Protein AF-A0A674B9D9-F1 (afdb_monomer_lite)

Secondary structure (DSSP, 8-state):
---------S-TT-TTHHHHHHHHHHH---EEEETTEEEEESSPTT--SPPPPTT-EEEEES--TT--HHHHHHHHTTSS-EEEEEEEE-TTS-EEEEEEEEESSHHHHHHHHHHHTT-EEETTEE-EEEE-----EEEEE---TT--HHHHHHHHHHH-S-EEEEE-PBPSS-TTSB-SEEEEEESSHHHHHHHHHHSSTTT-EETTEEPEEEEPPPP----HHHHTT--EEEEE---TT--HHHHHHHHHHHSTT-EEEEEEETTEEEEEESSHHHHHHHHHHHTTPPPHHHHHHHHHHHHHHHHH-TTTS-HHHHHTT-EEEEE-SSHHHHHHHHHHHHHHHHHHT--SSPPP-EE-HHHH-HHHH-HHHIIIIIS-TTTTHHHHHHHTSHHHHHHHHHHHHHHT--GGG--HHHHHHHHHHHHHHHHHH----GGGGG--HHHHHHHHHHHHHHHHHHHSTTSHHHHHTTHHHHHHHHHHHHHHHHHHTTT--S-SEEEEE--HHHHHHHHHHTTTT--SS---TT-GGG-TT-S--HHHHS-TT--EEEEEEEETTEEEEEEEETTEEEPPTT---SS-BHHHHHHHTHHHHHH--HHHHHSPPPP------

Organism: Salmo trutta (NCBI:txid8032)

Radius of gyration: 30.74 Å; chains: 1; bounding box: 84×69×80 Å

Foldseek 3Di:
DDDDDDFDQLQPPAPCNVLVVVVCVVQVWGWGDDPQKIKTAAAGVPDPDDAADAQQKKKKFQADQPDDCSQVVVLLVVLAAWHMKIFGGDPVGTTPRIIMTGHNYNNSLVRCQVPQDQDPPDVVGHIHMDTDQFLQKKKKAQAFFQDDQVRVQVQLVVQFPQWDGKAFDADPVGNNTTPRIIMTGGPGSVRNVVSQVCLPFPNDADVNTTMHMDGDDGDPPQDPVNVVQDQKDKFFQAAQPQDQVNVVVLLCVQPPPQWPGWDDDRGMIITGGPDNVSSVSSCLVDPQADFVLLLVLLLVVLVVVCVVCVVLSDPVCQVLVLEAAEEAPGNHGVSSSVSNQVSSCVVVVPPDDTDDYHHDCCQQVLCVVLQQLCVVAVVDPCLLVQLVLLQVDPLVLVLLVLLCVVVVHDSVVRGSVNSLVLVVVQVCCCSRVVDRDPSVVSDDPSNVLSSQLSVLSVCCSNQAVVDPLNLLSNLSNVLVVVVLVVQQLVQVVVVDGRHSHYHYGHALSNQRSPCRNQPFQDDPDRRGSPCSVVCPVGSSGCCQQPDSVWDWDWDWDQDPVGIWIAIDTSNHQDDRVPDPDRTHHPVVSCVVCVCSNPPSDNVVSSDHDDPPPPPDD

Sequence (617 aa):
MESNQKSGDGLTGTQKEVSLRALIQRTGYQLLQENGQRRYGGPPPGWEGPPPERGSEIFVGKLPRDLFEDELVPLCEKFGKIYEVRMMMDFNGNNRGYAFVTFTTKNEAKTAMKQLNNYEIRNGRLLGVCASVDNCRLFVGGIPKSKKREEILMEMKKVTDGVLEVIVYPSAADKTKNRGFAFVEYDSHRAAAMARRKLLPGRIQLWGHAIAVDWAEPEVEVDEDTMATVKILYVRNLMLATTEETIEKEFNSIKPGAVERVKKIRDYAFVHFTQREDAISAMDAVNGKLVEKGRDDHRHLAVRLATFFPSLMSEENLRSHRIRFITSSKHRCVDSIVAFQEGLLNLWKVTEVGPSHEINDELMRFFDQCKKFVDDVENNKTALKEVHLFKASAEMKIVQMKMADQLQVPYNHITPDLVEAAFFLCSYEFAIKSLNSPWCNLFHETDAQVLEYKNDLKQYWKRGYGHDINRKSSCTLFHDLFNRLDKVAHEIRFGHVSEAVTIQVGHAETLLPLLALMGFFRDETPLTADNFDLQHGRTFRTSRIVPYAANLVFVLYDCSEGLRLQFLLNETPLKFPDINHQAPLYSTVRETYRELLHGCNFEKECEPSRPNRNCEL

Structure (mmCIF, N/CA/C/O backbone):
data_AF-A0A674B9D9-F1
#
_entry.id   AF-A0A674B9D9-F1
#
loop_
_atom_site.group_PDB
_atom_site.id
_atom_site.type_symbol
_atom_site.label_atom_id
_atom_site.label_alt_id
_atom_site.label_comp_id
_atom_site.label_asym_id
_atom_site.label_entity_id
_atom_site.label_seq_id
_atom_site.pdbx_PDB_ins_code
_atom_site.Cartn_x
_atom_site.Cartn_y
_atom_site.Cartn_z
_atom_site.occupancy
_atom_site.B_iso_or_equiv
_atom_site.auth_seq_id
_atom_site.auth_comp_id
_atom_site.auth_asym_id
_atom_site.auth_atom_id
_atom_site.pdbx_PDB_model_num
ATOM 1 N N . MET A 1 1 ? 20.410 -30.093 -43.499 1.00 32.81 1 MET A N 1
ATOM 2 C CA . MET A 1 1 ? 21.618 -30.689 -42.893 1.00 32.81 1 MET A CA 1
ATOM 3 C C . MET A 1 1 ? 21.256 -31.053 -41.471 1.00 32.81 1 MET A C 1
ATOM 5 O O . MET A 1 1 ? 21.002 -30.159 -40.675 1.00 32.81 1 MET A O 1
ATOM 9 N N . GLU A 1 2 ? 21.088 -32.347 -41.226 1.00 27.28 2 GLU A N 1
ATOM 10 C CA . GLU A 1 2 ? 20.627 -32.921 -39.961 1.00 27.28 2 GLU A CA 1
ATOM 11 C C . GLU A 1 2 ? 21.599 -32.595 -38.820 1.00 27.28 2 GLU A C 1
ATOM 13 O O . GLU A 1 2 ? 22.814 -32.759 -38.939 1.00 27.28 2 GLU A O 1
ATOM 18 N N . SER A 1 3 ? 21.059 -32.087 -37.715 1.00 28.62 3 SER A N 1
ATOM 19 C CA . SER A 1 3 ? 21.798 -31.802 -36.490 1.00 28.62 3 SER A CA 1
ATOM 20 C C . SER A 1 3 ? 22.020 -33.095 -35.704 1.00 28.62 3 SER A C 1
ATOM 22 O O . SER A 1 3 ? 21.087 -33.624 -35.106 1.00 28.62 3 SER A O 1
ATOM 24 N N . ASN A 1 4 ? 23.263 -33.576 -35.670 1.00 27.17 4 ASN A N 1
ATOM 25 C CA . ASN A 1 4 ? 23.706 -34.643 -34.771 1.00 27.17 4 ASN A CA 1
ATOM 26 C C . ASN A 1 4 ? 23.596 -34.188 -33.300 1.00 27.17 4 ASN A C 1
ATOM 28 O O . ASN A 1 4 ? 24.520 -33.576 -32.763 1.00 27.17 4 ASN A O 1
ATOM 32 N N . GLN A 1 5 ? 22.483 -34.500 -32.635 1.00 33.81 5 GLN A N 1
ATOM 33 C CA . GLN A 1 5 ? 22.396 -34.526 -31.173 1.00 33.81 5 GLN A CA 1
ATOM 34 C C . GLN A 1 5 ? 22.924 -35.880 -30.683 1.00 33.81 5 GLN A C 1
ATOM 36 O O . GLN A 1 5 ? 22.217 -36.881 -30.712 1.00 33.81 5 GLN A O 1
ATOM 41 N N . LYS A 1 6 ? 24.184 -35.921 -30.236 1.00 32.84 6 LYS A N 1
ATOM 42 C CA . LYS A 1 6 ? 24.672 -36.998 -29.363 1.00 32.84 6 LYS A CA 1
ATOM 43 C C . LYS A 1 6 ? 24.492 -36.554 -27.911 1.00 32.84 6 LYS A C 1
ATOM 45 O O . LYS A 1 6 ? 25.328 -35.825 -27.387 1.00 32.84 6 LYS A O 1
ATOM 50 N N . SER A 1 7 ? 23.406 -36.983 -27.280 1.00 36.03 7 SER A N 1
ATOM 51 C CA . SER A 1 7 ? 23.241 -36.997 -25.825 1.00 36.03 7 SER A CA 1
ATOM 52 C C . SER A 1 7 ? 23.950 -38.239 -25.268 1.00 36.03 7 SER A C 1
ATOM 54 O O . SER A 1 7 ? 23.427 -39.347 -25.326 1.00 36.03 7 SER A O 1
ATOM 56 N N . GLY A 1 8 ? 25.186 -38.070 -24.797 1.00 49.84 8 GLY A N 1
ATOM 57 C CA . GLY A 1 8 ? 25.921 -39.078 -24.022 1.00 49.84 8 GLY A CA 1
ATOM 58 C C . GLY A 1 8 ? 26.071 -38.630 -22.568 1.00 49.84 8 GLY A C 1
ATOM 59 O O . GLY A 1 8 ? 25.894 -37.449 -22.279 1.00 49.84 8 GLY A O 1
ATOM 60 N N . ASP A 1 9 ? 26.444 -39.538 -21.662 1.00 58.84 9 ASP A N 1
ATOM 61 C CA . ASP A 1 9 ? 26.638 -39.255 -20.224 1.00 58.84 9 ASP A CA 1
ATOM 62 C C . ASP A 1 9 ? 27.751 -38.230 -19.906 1.00 58.84 9 ASP A C 1
ATOM 64 O O . ASP A 1 9 ? 27.985 -37.902 -18.747 1.00 58.84 9 ASP A O 1
ATOM 68 N N . GLY A 1 10 ? 28.459 -37.725 -20.926 1.00 58.44 10 GLY A N 1
ATOM 69 C CA . GLY A 1 10 ? 29.520 -36.720 -20.809 1.00 58.44 10 GLY A CA 1
ATOM 70 C C . GLY A 1 10 ? 30.771 -37.186 -20.051 1.00 58.44 10 GLY A C 1
ATOM 71 O O . GLY A 1 10 ? 31.689 -36.392 -19.843 1.00 58.44 10 GLY A O 1
ATOM 72 N N . LEU A 1 11 ? 30.814 -38.452 -19.625 1.00 63.06 11 LEU A N 1
ATOM 73 C CA . LEU A 1 11 ? 31.842 -39.026 -18.754 1.00 63.06 11 LEU A CA 1
ATOM 74 C C . LEU A 1 11 ? 32.726 -40.021 -19.500 1.00 63.06 11 LEU A C 1
ATOM 76 O O . LEU A 1 11 ? 33.936 -40.063 -19.258 1.00 63.06 11 LEU A O 1
ATOM 80 N N . THR A 1 12 ? 32.119 -40.789 -20.406 1.00 62.06 12 THR A N 1
ATOM 81 C CA . THR A 1 12 ? 32.766 -41.895 -21.114 1.00 62.06 12 THR A CA 1
ATOM 82 C C . THR A 1 12 ? 33.940 -41.395 -21.969 1.00 62.06 12 THR A C 1
ATOM 84 O O . THR A 1 12 ? 33.742 -40.650 -22.931 1.00 62.06 12 THR A O 1
ATOM 87 N N . GLY A 1 13 ? 35.169 -41.803 -21.630 1.00 62.44 13 GLY A N 1
ATOM 88 C CA . GLY A 1 13 ? 36.391 -41.439 -22.364 1.00 62.44 13 GLY A CA 1
ATOM 89 C C . GLY A 1 13 ? 37.083 -40.149 -21.899 1.00 62.44 13 GLY A C 1
ATOM 90 O O . GLY A 1 13 ? 37.990 -39.665 -22.577 1.00 62.44 13 GLY A O 1
ATOM 91 N N . THR A 1 14 ? 36.683 -39.581 -20.756 1.00 71.69 14 THR A N 1
ATOM 92 C CA . THR A 1 14 ? 37.342 -38.401 -20.166 1.00 71.69 14 THR A CA 1
ATOM 93 C C . THR A 1 14 ? 38.547 -38.790 -19.294 1.00 71.69 14 THR A C 1
ATOM 95 O O . THR A 1 14 ? 38.551 -39.831 -18.642 1.00 71.69 14 THR A O 1
ATOM 98 N N . GLN A 1 15 ? 39.578 -37.935 -19.217 1.00 68.00 15 GLN A N 1
ATOM 99 C CA . GLN A 1 15 ? 40.821 -38.215 -18.462 1.00 68.00 15 GLN A CA 1
ATOM 100 C C . GLN A 1 15 ? 40.614 -38.444 -16.950 1.00 68.00 15 GLN A C 1
ATOM 102 O O . GLN A 1 15 ? 41.480 -39.008 -16.286 1.00 68.00 15 GLN A O 1
ATOM 107 N N . LYS A 1 16 ? 39.474 -38.008 -16.399 1.00 81.88 16 LYS A N 1
ATOM 108 C CA . LYS A 1 16 ? 39.117 -38.095 -14.973 1.00 81.88 16 LYS A CA 1
ATOM 109 C C . LYS A 1 16 ? 37.871 -38.950 -14.726 1.00 81.88 16 LYS A C 1
ATOM 111 O O . LYS A 1 16 ? 37.237 -38.817 -13.683 1.00 81.88 16 LYS A O 1
ATOM 116 N N . GLU A 1 17 ? 37.516 -39.828 -15.666 1.00 83.12 17 GLU A N 1
ATOM 117 C CA . GLU A 1 17 ? 36.275 -40.611 -15.619 1.00 83.12 17 GLU A CA 1
ATOM 118 C C . GLU A 1 17 ? 36.086 -41.357 -14.285 1.00 83.12 17 GLU A C 1
ATOM 120 O O . GLU A 1 17 ? 35.014 -41.284 -13.688 1.00 83.12 17 GLU A O 1
ATOM 125 N N . VAL A 1 18 ? 37.134 -42.011 -13.770 1.00 86.62 18 VAL A N 1
ATOM 126 C CA . VAL A 1 18 ? 37.077 -42.753 -12.496 1.00 86.62 18 VAL A CA 1
ATOM 127 C C . VAL A 1 18 ? 36.762 -41.826 -11.316 1.00 86.62 18 VAL A C 1
ATOM 129 O O . VAL A 1 18 ? 35.855 -42.112 -10.535 1.00 86.62 18 VAL A O 1
ATOM 132 N N . SER A 1 19 ? 37.466 -40.695 -11.201 1.00 88.31 19 SER A N 1
ATOM 133 C CA . SER A 1 19 ? 37.277 -39.732 -10.108 1.00 88.31 19 SER A CA 1
ATOM 134 C C . SER A 1 19 ? 35.911 -39.049 -10.163 1.00 88.31 19 SER A C 1
ATOM 136 O O . SER A 1 19 ? 35.264 -38.874 -9.133 1.00 88.31 19 SER A O 1
ATOM 138 N N . LEU A 1 20 ? 35.435 -38.705 -11.363 1.00 87.50 20 LEU A N 1
ATOM 139 C CA . LEU A 1 20 ? 34.122 -38.088 -11.553 1.00 87.50 20 LEU A CA 1
ATOM 140 C C . LEU A 1 20 ? 32.983 -39.073 -11.247 1.00 87.50 20 LEU A C 1
ATOM 142 O O . LEU A 1 20 ? 32.010 -38.692 -10.596 1.00 87.50 20 LEU A O 1
ATOM 146 N N . ARG A 1 21 ? 33.115 -40.352 -11.632 1.00 88.38 21 ARG A N 1
ATOM 147 C CA . ARG A 1 21 ? 32.159 -41.405 -11.240 1.00 88.38 21 ARG A CA 1
ATOM 148 C C . ARG A 1 21 ? 32.136 -41.607 -9.721 1.00 88.38 21 ARG A C 1
ATOM 150 O O . ARG A 1 21 ? 31.055 -41.719 -9.148 1.00 88.38 21 ARG A O 1
ATOM 157 N N . ALA A 1 22 ? 33.300 -41.595 -9.066 1.00 90.25 22 ALA A N 1
ATOM 158 C CA . ALA A 1 22 ? 33.388 -41.682 -7.608 1.00 90.25 22 ALA A CA 1
ATOM 159 C C . ALA A 1 22 ? 32.714 -40.484 -6.914 1.00 90.25 22 ALA A C 1
ATOM 161 O O . ALA A 1 22 ? 32.002 -40.671 -5.927 1.00 90.25 22 ALA A O 1
ATOM 162 N N . LEU A 1 23 ? 32.879 -39.268 -7.451 1.00 91.31 23 LEU A N 1
ATOM 163 C CA . LEU A 1 23 ? 32.195 -38.073 -6.954 1.00 91.31 23 LEU A CA 1
ATOM 164 C C . LEU A 1 23 ? 30.669 -38.232 -7.034 1.00 91.31 23 LEU A C 1
ATOM 166 O O . LEU A 1 23 ? 29.995 -38.058 -6.023 1.00 91.31 23 LEU A O 1
ATOM 170 N N . ILE A 1 24 ? 30.143 -38.608 -8.203 1.00 90.88 24 ILE A N 1
ATOM 171 C CA . ILE A 1 24 ? 28.704 -38.813 -8.445 1.00 90.88 24 ILE A CA 1
ATOM 172 C C . ILE A 1 24 ? 28.128 -39.865 -7.495 1.00 90.88 24 ILE A C 1
ATOM 174 O O . ILE A 1 24 ? 27.073 -39.657 -6.902 1.00 90.88 24 ILE A O 1
ATOM 178 N N . GLN A 1 25 ? 28.834 -40.980 -7.304 1.00 90.75 25 GLN A N 1
ATOM 179 C CA . GLN A 1 25 ? 28.394 -42.037 -6.396 1.00 90.75 25 GLN A CA 1
ATOM 180 C C . GLN A 1 25 ? 28.397 -41.579 -4.930 1.00 90.75 25 GLN A C 1
ATOM 182 O O . GLN A 1 25 ? 27.488 -41.929 -4.181 1.00 90.75 25 GLN A O 1
ATOM 187 N N . ARG A 1 26 ? 29.398 -40.787 -4.521 1.00 93.44 26 ARG A N 1
ATOM 188 C CA . ARG A 1 26 ? 29.510 -40.246 -3.158 1.00 93.44 26 ARG A CA 1
ATOM 189 C C . ARG A 1 26 ? 28.393 -39.255 -2.844 1.00 93.44 26 ARG A C 1
ATOM 191 O O . ARG A 1 26 ? 27.888 -39.250 -1.727 1.00 93.44 26 ARG A O 1
ATOM 198 N N . THR A 1 27 ? 28.062 -38.377 -3.788 1.00 90.81 27 THR A N 1
ATOM 199 C CA . THR A 1 27 ? 27.171 -37.239 -3.526 1.00 90.81 27 THR A CA 1
ATOM 200 C C . THR A 1 27 ? 25.734 -37.473 -3.981 1.00 90.81 27 THR A C 1
ATOM 202 O O . THR A 1 27 ? 24.837 -36.793 -3.494 1.00 90.81 27 THR A O 1
ATOM 205 N N . GLY A 1 28 ? 25.502 -38.411 -4.904 1.00 89.88 28 GLY A N 1
ATOM 206 C CA . GLY A 1 28 ? 24.197 -38.678 -5.514 1.00 89.88 28 GLY A CA 1
ATOM 207 C C . GLY A 1 28 ? 23.783 -37.672 -6.596 1.00 89.88 28 GLY A C 1
ATOM 208 O O . GLY A 1 28 ? 22.667 -37.758 -7.106 1.00 89.88 28 GLY A O 1
ATOM 209 N N . TYR A 1 29 ? 24.647 -36.717 -6.951 1.00 90.88 29 TYR A N 1
ATOM 210 C CA . TYR A 1 29 ? 24.377 -35.706 -7.979 1.00 90.88 29 TYR A CA 1
ATOM 211 C C . TYR A 1 29 ? 24.616 -36.262 -9.381 1.00 90.88 29 TYR A C 1
ATOM 213 O O . TYR A 1 29 ? 25.533 -37.046 -9.600 1.00 90.88 29 TYR A O 1
ATOM 221 N N . GLN A 1 30 ? 23.837 -35.804 -10.358 1.00 88.75 30 GLN A N 1
ATOM 222 C CA . GLN A 1 30 ? 24.041 -36.162 -11.763 1.00 88.75 30 GLN A CA 1
ATOM 223 C C . GLN A 1 30 ? 25.071 -35.244 -12.430 1.00 88.75 30 GLN A C 1
ATOM 225 O O . GLN A 1 30 ? 25.231 -34.091 -12.032 1.00 88.75 30 GLN A O 1
ATOM 230 N N . LEU A 1 31 ? 25.742 -35.746 -13.469 1.00 88.62 31 LEU A N 1
ATOM 231 C CA . LEU A 1 31 ? 26.618 -34.958 -14.332 1.00 88.62 31 LEU A CA 1
ATOM 232 C C . LEU A 1 31 ? 26.107 -35.046 -15.773 1.00 88.62 31 LEU A C 1
ATOM 234 O O . LEU A 1 31 ? 25.981 -36.142 -16.310 1.00 88.62 31 LEU A O 1
ATOM 238 N N . LEU A 1 32 ? 25.801 -33.904 -16.388 1.00 88.81 32 LEU A N 1
ATOM 239 C CA . LEU A 1 32 ? 25.244 -33.823 -17.742 1.00 88.81 32 LEU A CA 1
ATOM 240 C C . LEU A 1 32 ? 26.051 -32.843 -18.590 1.00 88.81 32 LEU A C 1
ATOM 242 O O . LEU A 1 32 ? 26.331 -31.729 -18.149 1.00 88.81 32 LEU A O 1
ATOM 246 N N . GLN A 1 33 ? 26.415 -33.226 -19.815 1.00 84.12 33 GLN A N 1
ATOM 247 C CA . GLN A 1 33 ? 27.129 -32.344 -20.739 1.00 84.12 33 GLN A CA 1
ATOM 248 C C . GLN A 1 33 ? 26.243 -31.930 -21.917 1.00 84.12 33 GLN A C 1
ATOM 250 O O . GLN A 1 33 ? 25.842 -32.757 -22.730 1.00 84.12 33 GLN A O 1
ATOM 255 N N . GLU A 1 34 ? 26.001 -30.626 -22.055 1.00 81.44 34 GLU A N 1
ATOM 256 C CA . GLU A 1 34 ? 25.185 -30.043 -23.122 1.00 81.44 34 GLU A CA 1
ATOM 257 C C . GLU A 1 34 ? 25.862 -28.793 -23.695 1.00 81.44 34 GLU A C 1
ATOM 259 O O . GLU A 1 34 ? 26.278 -27.902 -22.959 1.00 81.44 34 GLU A O 1
ATOM 264 N N . ASN A 1 35 ? 25.969 -28.695 -25.026 1.00 79.38 35 ASN A N 1
ATOM 265 C CA . ASN A 1 35 ? 26.436 -27.491 -25.736 1.00 79.38 35 ASN A CA 1
ATOM 266 C C . ASN A 1 35 ? 27.775 -26.896 -25.234 1.00 79.38 35 ASN A C 1
ATOM 268 O O . ASN A 1 35 ? 27.968 -25.680 -25.244 1.00 79.38 35 ASN A O 1
ATOM 272 N N . GLY A 1 36 ? 28.721 -27.747 -24.816 1.00 82.56 36 GLY A N 1
ATOM 273 C CA . GLY A 1 36 ? 30.027 -27.309 -24.303 1.00 82.56 36 GLY A CA 1
ATOM 274 C C . GLY A 1 36 ? 30.010 -26.848 -22.841 1.00 82.56 36 GLY A C 1
ATOM 275 O O . GLY A 1 36 ? 30.955 -26.202 -22.399 1.00 82.56 36 GLY A O 1
ATOM 276 N N . GLN A 1 37 ? 28.962 -27.177 -22.090 1.00 86.81 37 GLN A N 1
ATOM 277 C CA . GLN A 1 37 ? 28.866 -26.969 -20.651 1.00 86.81 37 GLN A CA 1
ATOM 278 C C . GLN A 1 37 ? 28.616 -28.312 -19.966 1.00 86.81 37 GLN A C 1
ATOM 280 O O . GLN A 1 37 ? 27.730 -29.059 -20.378 1.00 86.81 37 GLN A O 1
ATOM 285 N N . ARG A 1 38 ? 29.383 -28.614 -18.918 1.00 91.19 38 ARG A N 1
ATOM 286 C CA . ARG A 1 38 ? 29.176 -29.781 -18.061 1.00 91.19 38 ARG A CA 1
ATOM 287 C C . ARG A 1 38 ? 28.573 -29.329 -16.735 1.00 91.19 38 ARG A C 1
ATOM 289 O O . ARG A 1 38 ? 29.093 -28.428 -16.080 1.00 91.19 38 ARG A O 1
ATOM 296 N N . ARG A 1 39 ? 27.409 -29.880 -16.411 1.00 91.62 39 ARG A N 1
ATOM 297 C CA . ARG A 1 39 ? 26.555 -29.503 -15.286 1.00 91.62 39 ARG A CA 1
ATOM 298 C C . ARG A 1 39 ? 26.588 -30.616 -14.257 1.00 91.62 39 ARG A C 1
ATOM 300 O O . ARG A 1 39 ? 26.106 -31.707 -14.539 1.00 91.62 39 ARG A O 1
ATOM 307 N N . TYR A 1 40 ? 27.168 -30.342 -13.098 1.00 93.12 40 TYR A N 1
ATOM 308 C CA . TYR A 1 40 ? 27.084 -31.182 -11.911 1.00 93.12 40 TYR A CA 1
ATOM 309 C C . TYR A 1 40 ? 25.914 -30.687 -11.067 1.00 93.12 40 TYR A C 1
ATOM 311 O O . TYR A 1 40 ? 25.925 -29.553 -10.588 1.00 93.12 40 TYR A O 1
ATOM 319 N N . GLY A 1 41 ? 24.901 -31.528 -10.906 1.00 88.25 41 GLY A N 1
ATOM 320 C CA . GLY A 1 41 ? 23.712 -31.211 -10.135 1.00 88.25 41 GLY A CA 1
ATOM 321 C C . GLY A 1 41 ? 22.590 -30.532 -10.892 1.00 88.25 41 GLY A C 1
ATOM 322 O O . GLY A 1 41 ? 22.175 -30.982 -11.956 1.00 88.25 41 GLY A O 1
ATOM 323 N N . GLY A 1 42 ? 22.036 -29.508 -10.250 1.00 80.12 42 GLY A N 1
ATOM 324 C CA . GLY A 1 42 ? 20.678 -29.022 -10.447 1.00 80.12 42 GLY A CA 1
ATOM 325 C C . GLY A 1 42 ? 20.111 -28.795 -9.048 1.00 80.12 42 GLY A C 1
ATOM 326 O O . GLY A 1 42 ? 20.648 -27.974 -8.327 1.00 80.12 42 GLY A O 1
ATOM 327 N N . PRO A 1 43 ? 19.096 -29.532 -8.600 1.00 84.38 43 PRO A N 1
ATOM 328 C CA . PRO A 1 43 ? 18.793 -29.627 -7.182 1.00 84.38 43 PRO A CA 1
ATOM 329 C C . PRO A 1 43 ? 19.666 -30.687 -6.478 1.00 84.38 43 PRO A C 1
ATOM 331 O O . PRO A 1 43 ? 19.963 -31.731 -7.068 1.00 84.38 43 PRO A O 1
ATOM 334 N N . PRO A 1 44 ? 20.032 -30.486 -5.200 1.00 89.81 44 PRO A N 1
ATOM 335 C CA . PRO A 1 44 ? 20.550 -31.558 -4.360 1.00 89.81 44 PRO A CA 1
ATOM 336 C C . PRO A 1 44 ? 19.635 -32.793 -4.329 1.00 89.81 44 PRO A C 1
ATOM 338 O O . PRO A 1 44 ? 18.414 -32.633 -4.390 1.00 89.81 44 PRO A O 1
ATOM 341 N N . PRO A 1 45 ? 20.165 -34.019 -4.150 1.00 89.25 45 PRO A N 1
ATOM 342 C CA . PRO A 1 45 ? 19.328 -35.202 -3.966 1.00 89.25 45 PRO A CA 1
ATOM 343 C C . PRO A 1 45 ? 18.331 -35.009 -2.815 1.00 89.25 45 PRO A C 1
ATOM 345 O O . PRO A 1 45 ? 18.721 -34.640 -1.705 1.00 89.25 45 PRO A O 1
ATOM 348 N N . GLY A 1 46 ? 17.042 -35.228 -3.096 1.00 85.62 46 GLY A N 1
ATOM 349 C CA . GLY A 1 46 ? 15.951 -35.034 -2.133 1.00 85.62 46 GLY A CA 1
ATOM 350 C C . GLY A 1 46 ? 15.554 -33.574 -1.872 1.00 85.62 46 GLY A C 1
ATOM 351 O O . GLY A 1 46 ? 14.906 -33.295 -0.870 1.00 85.62 46 GLY A O 1
ATOM 352 N N . TRP A 1 47 ? 15.957 -32.624 -2.718 1.00 86.94 47 TRP A N 1
ATOM 353 C CA . TRP A 1 47 ? 15.558 -31.223 -2.575 1.00 86.94 47 TRP A CA 1
ATOM 354 C C . TRP A 1 47 ? 14.115 -30.988 -3.038 1.00 86.94 47 TRP A C 1
ATOM 356 O O . TRP A 1 47 ? 13.800 -31.139 -4.217 1.00 86.94 47 TRP A O 1
ATOM 366 N N . GLU A 1 48 ? 13.261 -30.561 -2.108 1.00 86.00 48 GLU A N 1
ATOM 367 C CA . GLU A 1 48 ? 11.865 -30.166 -2.367 1.00 86.00 48 GLU A CA 1
ATOM 368 C C . GLU A 1 48 ? 11.660 -28.637 -2.345 1.00 86.00 48 GLU A C 1
ATOM 370 O O . GLU A 1 48 ? 10.554 -28.144 -2.561 1.00 86.00 48 GLU A O 1
ATOM 375 N N . GLY A 1 49 ? 12.724 -27.872 -2.077 1.00 79.56 49 GLY A N 1
ATOM 376 C CA . GLY A 1 49 ? 12.682 -26.412 -2.021 1.00 79.56 49 GLY A CA 1
ATOM 377 C C . GLY A 1 49 ? 12.674 -25.743 -3.404 1.00 79.56 49 GLY A C 1
ATOM 378 O O . GLY A 1 49 ? 12.964 -26.383 -4.419 1.00 79.56 49 GLY A O 1
ATOM 379 N N . PRO A 1 50 ? 12.394 -24.430 -3.474 1.00 84.12 50 PRO A N 1
ATOM 380 C CA . PRO A 1 50 ? 12.566 -23.669 -4.709 1.00 84.12 50 PRO A CA 1
ATOM 381 C C . PRO A 1 50 ? 14.051 -23.615 -5.131 1.00 84.12 50 PRO A C 1
ATOM 383 O O . PRO A 1 50 ? 14.937 -23.902 -4.318 1.00 84.12 50 PRO A O 1
ATOM 386 N N . PRO A 1 51 ? 14.352 -23.245 -6.390 1.00 83.69 51 PRO A N 1
ATOM 387 C CA . PRO A 1 51 ? 15.712 -22.908 -6.802 1.00 83.69 51 PRO A CA 1
ATOM 388 C C . PRO A 1 51 ? 16.315 -21.793 -5.923 1.00 83.69 51 PRO A C 1
ATOM 390 O O . PRO A 1 51 ? 15.560 -20.941 -5.444 1.00 83.69 51 PRO A O 1
ATOM 393 N N . PRO A 1 52 ? 17.647 -21.762 -5.723 1.00 86.56 52 PRO A N 1
ATOM 394 C CA . PRO A 1 52 ? 18.306 -20.743 -4.918 1.00 86.56 52 PRO A CA 1
ATOM 395 C C . PRO A 1 52 ? 18.034 -19.333 -5.430 1.00 86.56 52 PRO A C 1
ATOM 397 O O . PRO A 1 52 ? 17.936 -19.089 -6.634 1.00 86.56 52 PRO A O 1
ATOM 400 N N . GLU A 1 53 ? 17.938 -18.393 -4.497 1.00 78.94 53 GLU A N 1
ATOM 401 C CA . GLU A 1 53 ? 17.715 -16.984 -4.802 1.00 78.94 53 GLU A CA 1
ATOM 402 C C . GLU A 1 53 ? 18.892 -16.353 -5.570 1.00 78.94 53 GLU A C 1
ATOM 404 O O . GLU A 1 53 ? 20.042 -16.809 -5.487 1.00 78.94 53 GLU A O 1
ATOM 409 N N . ARG A 1 54 ? 18.614 -15.259 -6.297 1.00 77.69 54 ARG A N 1
ATOM 410 C CA . ARG A 1 54 ? 19.643 -14.470 -6.993 1.00 77.69 54 ARG A CA 1
ATOM 411 C C . ARG A 1 54 ? 20.740 -14.021 -6.016 1.00 77.69 54 ARG A C 1
ATOM 413 O O . ARG A 1 54 ? 20.472 -13.620 -4.884 1.00 77.69 54 ARG A O 1
ATOM 420 N N . GLY A 1 55 ? 21.990 -14.096 -6.472 1.00 79.00 55 GLY A N 1
ATOM 421 C CA . GLY A 1 55 ? 23.178 -13.832 -5.652 1.00 79.00 55 GLY A CA 1
ATOM 422 C C . GLY A 1 55 ? 23.757 -15.066 -4.947 1.00 79.00 55 GLY A C 1
ATOM 423 O O . GLY A 1 55 ? 24.782 -14.945 -4.280 1.00 79.00 55 GLY A O 1
ATOM 424 N N . SER A 1 56 ? 23.155 -16.250 -5.120 1.00 89.25 56 SER A N 1
ATOM 425 C CA . SER A 1 56 ? 23.695 -17.524 -4.609 1.00 89.25 56 SER A CA 1
ATOM 426 C C . SER A 1 56 ? 24.727 -18.182 -5.543 1.00 89.25 56 SER A C 1
ATOM 428 O O . SER A 1 56 ? 25.260 -19.240 -5.216 1.00 89.25 56 SER A O 1
ATOM 430 N N . GLU A 1 57 ? 25.031 -17.585 -6.701 1.00 90.19 57 GLU A N 1
ATOM 431 C CA . GLU A 1 57 ? 26.014 -18.097 -7.666 1.00 90.19 57 GLU A CA 1
ATOM 432 C C . GLU A 1 57 ? 27.313 -17.275 -7.669 1.00 90.19 57 GLU A C 1
ATOM 434 O O . GLU A 1 57 ? 27.299 -16.042 -7.659 1.00 90.19 57 GLU A O 1
ATOM 439 N N . ILE A 1 58 ? 28.450 -17.968 -7.743 1.00 92.38 58 ILE A N 1
ATOM 440 C CA . ILE A 1 58 ? 29.788 -17.383 -7.875 1.00 92.38 58 ILE A CA 1
ATOM 441 C C . ILE A 1 58 ? 30.419 -17.767 -9.215 1.00 92.38 58 ILE A C 1
ATOM 443 O O . ILE A 1 58 ? 30.236 -18.881 -9.713 1.00 92.38 58 ILE A O 1
ATOM 447 N N . PHE A 1 59 ? 31.209 -16.858 -9.780 1.00 92.88 59 PHE A N 1
ATOM 448 C CA . PHE A 1 59 ? 32.110 -17.147 -10.890 1.00 92.88 59 PHE A CA 1
ATOM 449 C C . PHE A 1 59 ? 33.475 -17.561 -10.338 1.00 92.88 59 PHE A C 1
ATOM 451 O O . PHE A 1 59 ? 34.061 -16.843 -9.528 1.00 92.88 59 PHE A O 1
ATOM 458 N N . VAL A 1 60 ? 34.005 -18.688 -10.811 1.00 95.06 60 VAL A N 1
ATOM 459 C CA . VAL A 1 60 ? 35.340 -19.190 -10.466 1.00 95.06 60 VAL A CA 1
ATOM 460 C C . VAL A 1 60 ? 36.180 -19.242 -11.736 1.00 95.06 60 VAL A C 1
ATOM 462 O O . VAL A 1 60 ? 35.983 -20.102 -12.589 1.00 95.06 60 VAL A O 1
ATOM 465 N N . GLY A 1 61 ? 37.117 -18.312 -11.874 1.00 92.69 61 GLY A N 1
ATOM 466 C CA . GLY A 1 61 ? 38.025 -18.190 -13.009 1.00 92.69 61 GLY A CA 1
ATOM 467 C C . GLY A 1 61 ? 39.474 -18.528 -12.671 1.00 92.69 61 GLY A C 1
ATOM 468 O O . GLY A 1 61 ? 39.833 -18.804 -11.526 1.00 92.69 61 GLY A O 1
ATOM 469 N N . LYS A 1 62 ? 40.327 -18.466 -13.701 1.00 92.81 62 LYS A N 1
ATOM 470 C CA . LYS A 1 62 ? 41.746 -18.870 -13.648 1.00 92.81 62 LYS A CA 1
ATOM 471 C C . LYS A 1 62 ? 41.932 -20.339 -13.241 1.00 92.81 62 LYS A C 1
ATOM 473 O O . LYS A 1 62 ? 42.969 -20.699 -12.684 1.00 92.81 62 LYS A O 1
ATOM 478 N N . LEU A 1 63 ? 40.952 -21.189 -13.553 1.00 94.62 63 LEU A N 1
ATOM 479 C CA . LEU A 1 63 ? 41.058 -22.626 -13.322 1.00 94.62 63 LEU A CA 1
ATOM 480 C C . LEU A 1 63 ? 42.203 -23.209 -14.175 1.00 94.62 63 LEU A C 1
ATOM 482 O O . LEU A 1 63 ? 42.281 -22.911 -15.374 1.00 94.62 63 LEU A O 1
ATOM 486 N N . PRO A 1 64 ? 43.089 -24.040 -13.596 1.00 93.25 64 PRO A N 1
ATOM 487 C CA . PRO A 1 64 ? 43.994 -24.887 -14.367 1.00 93.25 64 PRO A CA 1
ATOM 488 C C . PRO A 1 64 ? 43.207 -25.753 -15.359 1.00 93.25 64 PRO A C 1
ATOM 490 O O . PRO A 1 64 ? 42.123 -26.227 -15.032 1.00 93.25 64 PRO A O 1
ATOM 493 N N . ARG A 1 65 ? 43.731 -25.963 -16.574 1.00 89.69 65 ARG A N 1
ATOM 494 C CA . ARG A 1 65 ? 43.023 -26.665 -17.671 1.00 89.69 65 ARG A CA 1
ATOM 495 C C . ARG A 1 65 ? 42.729 -28.144 -17.391 1.00 89.69 65 ARG A C 1
ATOM 497 O O . ARG A 1 65 ? 41.882 -28.727 -18.061 1.00 89.69 65 ARG A O 1
ATOM 504 N N . ASP A 1 66 ? 43.431 -28.711 -16.419 1.00 88.06 66 ASP A N 1
ATOM 505 C CA . ASP A 1 66 ? 43.349 -30.085 -15.927 1.00 88.06 66 ASP A CA 1
ATOM 506 C C . ASP A 1 66 ? 42.500 -30.230 -14.649 1.00 88.06 66 ASP A C 1
ATOM 508 O O . ASP A 1 66 ? 42.326 -31.344 -14.155 1.00 88.06 66 ASP A O 1
ATOM 512 N N . LEU A 1 67 ? 41.978 -29.125 -14.102 1.00 92.06 67 LEU A N 1
ATOM 513 C CA . LEU A 1 67 ? 41.123 -29.125 -12.917 1.00 92.06 67 LEU A CA 1
ATOM 514 C C . LEU A 1 67 ? 39.653 -29.303 -13.307 1.00 92.06 67 LEU A C 1
ATOM 516 O O . LEU A 1 67 ? 39.112 -28.519 -14.086 1.00 92.06 67 LEU A O 1
ATOM 520 N N . PHE A 1 68 ? 38.991 -30.300 -12.729 1.00 93.38 68 PHE A N 1
ATOM 521 C CA . PHE A 1 68 ? 37.592 -30.610 -13.018 1.00 93.38 68 PHE A CA 1
ATOM 522 C C . PHE A 1 68 ? 36.746 -30.669 -11.738 1.00 93.38 68 PHE A C 1
ATOM 524 O O . PHE A 1 68 ? 37.187 -30.294 -10.649 1.00 93.38 68 PHE A O 1
ATOM 531 N N . GLU A 1 69 ? 35.484 -31.063 -11.880 1.00 94.00 69 GLU A N 1
ATOM 532 C CA . GLU A 1 69 ? 34.495 -31.100 -10.807 1.00 94.00 69 GLU A CA 1
ATOM 533 C C . GLU A 1 69 ? 34.918 -32.027 -9.659 1.00 94.00 69 GLU A C 1
ATOM 535 O O . GLU A 1 69 ? 34.587 -31.728 -8.518 1.00 94.00 69 GLU A O 1
ATOM 540 N N . ASP A 1 70 ? 35.707 -33.079 -9.922 1.00 93.31 70 ASP A N 1
ATOM 541 C CA . ASP A 1 70 ? 36.275 -33.973 -8.899 1.00 93.31 70 ASP A CA 1
ATOM 542 C C . ASP A 1 70 ? 37.105 -33.229 -7.846 1.00 93.31 70 ASP A C 1
ATOM 544 O O . ASP A 1 70 ? 37.173 -33.666 -6.700 1.00 93.31 70 ASP A O 1
ATOM 548 N N . GLU A 1 71 ? 37.692 -32.091 -8.212 1.00 94.06 71 GLU A N 1
ATOM 549 C CA . GLU A 1 71 ? 38.498 -31.260 -7.317 1.00 94.06 71 GLU A CA 1
ATOM 550 C C . GLU A 1 71 ? 37.789 -29.961 -6.918 1.00 94.06 71 GLU A C 1
ATOM 552 O O . GLU A 1 71 ? 37.888 -29.527 -5.767 1.00 94.06 71 GLU A O 1
ATOM 557 N N . LEU A 1 72 ? 37.043 -29.348 -7.844 1.00 94.75 72 LEU A N 1
ATOM 558 C CA . LEU A 1 72 ? 36.338 -28.093 -7.581 1.00 94.75 72 LEU A CA 1
ATOM 559 C C . LEU A 1 72 ? 35.165 -28.281 -6.610 1.00 94.75 72 LEU A C 1
ATOM 561 O O . LEU A 1 72 ? 34.982 -27.458 -5.715 1.00 94.75 72 LEU A O 1
ATOM 565 N N . VAL A 1 73 ? 34.388 -29.361 -6.757 1.00 95.38 73 VAL A N 1
ATOM 566 C CA . VAL A 1 73 ? 33.218 -29.626 -5.903 1.00 95.38 73 VAL A CA 1
ATOM 567 C C . VAL A 1 73 ? 33.641 -29.809 -4.440 1.00 95.38 73 VAL A C 1
ATOM 569 O O . VAL A 1 73 ? 33.149 -29.044 -3.612 1.00 95.38 73 VAL A O 1
ATOM 572 N N . PRO A 1 74 ? 34.602 -30.690 -4.086 1.00 95.06 74 PRO A N 1
ATOM 573 C CA . PRO A 1 74 ? 35.045 -30.828 -2.695 1.00 95.06 74 PRO A CA 1
ATOM 574 C C . PRO A 1 74 ? 35.643 -29.557 -2.087 1.00 95.06 74 PRO A C 1
ATOM 576 O O . PRO A 1 74 ? 35.608 -29.375 -0.870 1.00 95.06 74 PRO A O 1
ATOM 579 N N . LEU A 1 75 ? 36.225 -28.679 -2.909 1.00 94.94 75 LEU A N 1
ATOM 580 C CA . LEU A 1 75 ? 36.714 -27.386 -2.444 1.00 94.94 75 LEU A CA 1
ATOM 581 C C . LEU A 1 75 ? 35.550 -26.457 -2.079 1.00 94.94 75 LEU A C 1
ATOM 583 O O . LEU A 1 75 ? 35.564 -25.868 -1.001 1.00 94.94 75 LEU A O 1
ATOM 587 N N . CYS A 1 76 ? 34.549 -26.345 -2.953 1.00 95.00 76 CYS A N 1
ATOM 588 C CA . CYS A 1 76 ? 33.392 -25.477 -2.750 1.00 95.00 76 CYS A CA 1
ATOM 589 C C . CYS A 1 76 ? 32.438 -25.989 -1.655 1.00 95.00 76 CYS A C 1
ATOM 591 O O . CYS A 1 76 ? 31.894 -25.173 -0.914 1.00 95.00 76 CYS A O 1
ATOM 593 N N . GLU A 1 77 ? 32.297 -27.309 -1.481 1.00 94.56 77 GLU A N 1
ATOM 594 C CA . GLU A 1 77 ? 31.465 -27.938 -0.434 1.00 94.56 77 GLU A CA 1
ATOM 595 C C . GLU A 1 77 ? 31.848 -27.498 0.993 1.00 94.56 77 GLU A C 1
ATOM 597 O O . GLU A 1 77 ? 31.025 -27.564 1.902 1.00 94.56 77 GLU A O 1
ATOM 602 N N . LYS A 1 78 ? 33.076 -27.002 1.207 1.00 94.44 78 LYS A N 1
ATOM 603 C CA . LYS A 1 78 ? 33.538 -26.490 2.511 1.00 94.44 78 LYS A CA 1
ATOM 604 C C . LYS A 1 78 ? 32.808 -25.228 2.975 1.00 94.44 78 LYS A C 1
ATOM 606 O O . LYS A 1 78 ? 32.863 -24.910 4.159 1.00 94.44 78 LYS A O 1
AT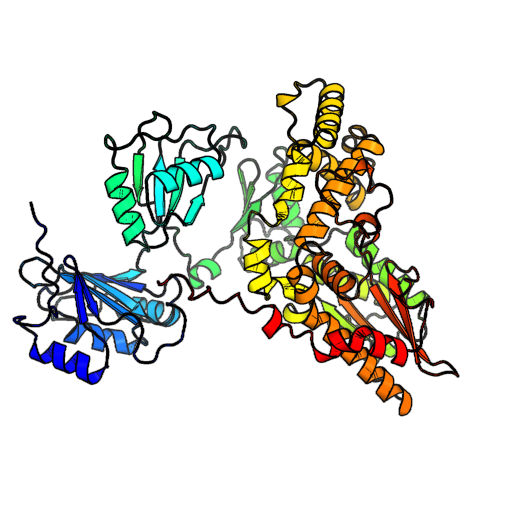OM 611 N N . PHE A 1 79 ? 32.175 -24.497 2.058 1.00 93.81 79 PHE A N 1
ATOM 612 C CA . PHE A 1 79 ? 31.559 -23.194 2.338 1.00 93.81 79 PHE A CA 1
ATOM 613 C C . PHE A 1 79 ? 30.032 -23.232 2.335 1.00 93.81 79 PHE A C 1
ATOM 615 O O . PHE A 1 79 ? 29.405 -22.248 2.720 1.00 93.81 79 PHE A O 1
ATOM 622 N N . GLY A 1 80 ? 29.438 -24.344 1.901 1.00 92.12 80 GLY A N 1
ATOM 623 C CA . GLY A 1 80 ? 27.994 -24.500 1.835 1.00 92.12 80 GLY A CA 1
ATOM 624 C C . GLY A 1 80 ? 27.555 -25.650 0.945 1.00 92.12 80 GLY A C 1
ATOM 625 O O . GLY A 1 80 ? 28.356 -26.250 0.220 1.00 92.12 80 GLY A O 1
ATOM 626 N N . LYS A 1 81 ? 26.256 -25.943 0.977 1.00 93.69 81 LYS A N 1
ATOM 627 C CA . LYS A 1 81 ? 25.670 -26.974 0.122 1.00 93.69 81 LYS A CA 1
ATOM 628 C C . LYS A 1 81 ? 25.590 -26.459 -1.316 1.00 93.69 81 LYS A C 1
ATOM 630 O O . LYS A 1 81 ? 24.993 -25.421 -1.596 1.00 93.69 81 LYS A O 1
ATOM 635 N N . ILE A 1 82 ? 26.209 -27.191 -2.238 1.00 95.69 82 ILE A N 1
ATOM 636 C CA . ILE A 1 82 ? 26.195 -26.860 -3.665 1.00 95.69 82 ILE A CA 1
ATOM 637 C C . ILE A 1 82 ? 24.843 -27.260 -4.246 1.00 95.69 82 ILE A C 1
ATOM 639 O O . ILE A 1 82 ? 24.430 -28.406 -4.123 1.00 95.69 82 ILE A O 1
ATOM 643 N N . TYR A 1 83 ? 24.174 -26.320 -4.899 1.00 94.38 83 TYR A N 1
ATOM 644 C CA . TYR A 1 83 ? 23.013 -26.597 -5.734 1.00 94.38 83 TYR A CA 1
ATOM 645 C C . TYR A 1 83 ? 23.488 -27.124 -7.098 1.00 94.38 83 TYR A C 1
ATOM 647 O O . TYR A 1 83 ? 23.193 -28.250 -7.496 1.00 94.38 83 TYR A O 1
ATOM 655 N N . GLU A 1 84 ? 24.351 -26.361 -7.773 1.00 93.94 84 GLU A N 1
ATOM 656 C CA . GLU A 1 84 ? 24.814 -26.684 -9.122 1.00 93.94 84 GLU A CA 1
ATOM 657 C C . GLU A 1 84 ? 26.253 -26.206 -9.374 1.00 93.94 84 GLU A C 1
ATOM 659 O O . GLU A 1 84 ? 26.633 -25.118 -8.947 1.00 93.94 84 GLU A O 1
ATOM 664 N N . VAL A 1 85 ? 27.042 -26.973 -10.139 1.00 94.88 85 VAL A N 1
ATOM 665 C CA . VAL A 1 85 ? 28.283 -26.492 -10.774 1.00 94.88 85 VAL A CA 1
ATOM 666 C C . VAL A 1 85 ? 28.164 -26.577 -12.288 1.00 94.88 85 VAL A C 1
ATOM 668 O O . VAL A 1 85 ? 27.828 -27.620 -12.842 1.00 94.88 85 VAL A O 1
ATOM 671 N N . ARG A 1 86 ? 28.487 -25.481 -12.973 1.00 93.19 86 ARG A N 1
ATOM 672 C CA . ARG A 1 86 ? 28.487 -25.362 -14.434 1.00 93.19 86 ARG A CA 1
ATOM 673 C C . ARG A 1 86 ? 29.915 -25.111 -14.906 1.00 93.19 86 ARG A C 1
ATOM 675 O O . ARG A 1 86 ? 30.391 -23.977 -14.883 1.00 93.19 86 ARG A O 1
ATOM 682 N N . MET A 1 87 ? 30.609 -26.164 -15.328 1.00 93.38 87 MET A N 1
ATOM 683 C CA . MET A 1 87 ? 31.958 -26.066 -15.879 1.00 93.38 87 MET A CA 1
ATOM 684 C C . MET A 1 87 ? 31.903 -25.886 -17.394 1.00 93.38 87 MET A C 1
ATOM 686 O O . MET A 1 87 ? 31.246 -26.644 -18.110 1.00 93.38 87 MET A O 1
ATOM 690 N N . MET A 1 88 ? 32.596 -24.871 -17.905 1.00 91.06 88 MET A N 1
ATOM 691 C CA . MET A 1 88 ? 32.628 -24.614 -19.342 1.00 91.06 88 MET A CA 1
ATOM 692 C C . MET A 1 88 ? 33.727 -25.452 -19.986 1.00 91.06 88 MET A C 1
ATOM 694 O O . MET A 1 88 ? 34.882 -25.367 -19.581 1.00 91.06 88 MET A O 1
ATOM 698 N N . MET A 1 89 ? 33.377 -26.232 -21.005 1.00 89.19 89 MET A N 1
ATOM 699 C CA . MET A 1 89 ? 34.244 -27.223 -21.645 1.00 89.19 89 MET A CA 1
ATOM 700 C C . MET A 1 89 ? 34.574 -26.816 -23.084 1.00 89.19 89 MET A C 1
ATOM 702 O O . MET A 1 89 ? 33.746 -26.256 -23.813 1.00 89.19 89 MET A O 1
ATOM 706 N N . ASP A 1 90 ? 35.807 -27.050 -23.515 1.00 86.19 90 ASP A N 1
ATOM 707 C CA . ASP A 1 90 ? 36.181 -26.938 -24.923 1.00 86.19 90 ASP A CA 1
ATOM 708 C C . ASP A 1 90 ? 35.883 -28.232 -25.699 1.00 86.19 90 ASP A C 1
ATOM 710 O O . ASP A 1 90 ? 35.459 -29.243 -25.139 1.00 86.19 90 ASP A O 1
ATOM 714 N N . PHE A 1 91 ? 36.054 -28.185 -27.021 1.00 81.81 91 PHE A N 1
ATOM 715 C CA . PHE A 1 91 ? 35.811 -29.338 -27.893 1.00 81.81 91 PHE A CA 1
ATOM 716 C C . PHE A 1 91 ? 36.837 -30.466 -27.704 1.00 81.81 91 PHE A C 1
ATOM 718 O O . PHE A 1 91 ? 36.584 -31.583 -28.145 1.00 81.81 91 PHE A O 1
ATOM 725 N N . ASN A 1 92 ? 37.963 -30.189 -27.036 1.00 81.81 92 ASN A N 1
ATOM 726 C CA . ASN A 1 92 ? 39.026 -31.154 -26.763 1.00 81.81 92 ASN A CA 1
ATOM 727 C C . ASN A 1 92 ? 38.830 -31.862 -25.410 1.00 81.81 92 ASN A C 1
ATOM 729 O O . ASN A 1 92 ? 39.657 -32.689 -25.035 1.00 81.81 92 ASN A O 1
ATOM 733 N N . GLY A 1 93 ? 37.759 -31.540 -24.674 1.00 80.00 93 GLY A N 1
ATOM 734 C CA . GLY A 1 93 ? 37.441 -32.143 -23.380 1.00 80.00 93 GLY A CA 1
ATOM 735 C C . GLY A 1 93 ? 38.149 -31.507 -22.180 1.00 80.00 93 GLY A C 1
ATOM 736 O O . GLY A 1 93 ? 37.997 -32.013 -21.070 1.00 80.00 93 GLY A O 1
ATOM 737 N N . ASN A 1 94 ? 38.872 -30.395 -22.361 1.00 86.12 94 ASN A N 1
ATOM 738 C CA . ASN A 1 94 ? 39.436 -29.626 -21.249 1.00 86.12 94 ASN A CA 1
ATOM 739 C C . ASN A 1 94 ? 38.443 -28.561 -20.771 1.00 86.12 94 ASN A C 1
ATOM 741 O O . ASN A 1 94 ? 37.554 -28.131 -21.515 1.00 86.12 94 ASN A O 1
ATOM 745 N N . ASN A 1 95 ? 38.618 -28.069 -19.543 1.00 90.12 95 ASN A N 1
ATOM 746 C CA . ASN A 1 95 ? 37.856 -26.904 -19.103 1.00 90.12 95 ASN A CA 1
ATOM 747 C C . ASN A 1 95 ? 38.356 -25.625 -19.814 1.00 90.12 95 ASN A C 1
ATOM 749 O O . ASN A 1 95 ? 39.507 -25.520 -20.253 1.00 90.12 95 ASN A O 1
ATOM 753 N N . ARG A 1 96 ? 37.492 -24.613 -19.924 1.00 91.19 96 ARG A N 1
ATOM 754 C CA . ARG A 1 96 ? 37.783 -23.302 -20.536 1.00 91.19 96 ARG A CA 1
ATOM 755 C C . ARG A 1 96 ? 38.455 -22.313 -19.577 1.00 91.19 96 ARG A C 1
ATOM 757 O O . ARG A 1 96 ? 38.562 -21.134 -19.902 1.00 91.19 96 ARG A O 1
ATOM 764 N N . GLY A 1 97 ? 38.913 -22.772 -18.415 1.00 92.12 97 GLY A N 1
ATOM 765 C CA . GLY A 1 97 ? 39.556 -21.955 -17.387 1.00 92.12 97 GLY A CA 1
ATOM 766 C C . GLY A 1 97 ? 38.589 -21.273 -16.418 1.00 92.12 97 GLY A C 1
ATOM 767 O O . GLY A 1 97 ? 39.027 -20.426 -15.635 1.00 92.12 97 GLY A O 1
ATOM 768 N N . TYR A 1 98 ? 37.295 -21.604 -16.465 1.00 93.88 98 TYR A N 1
ATOM 769 C CA . TYR A 1 98 ? 36.298 -21.070 -15.540 1.00 93.88 98 TYR A CA 1
ATOM 770 C C . TYR A 1 98 ? 35.072 -21.979 -15.370 1.00 93.88 98 TYR A C 1
ATOM 772 O O . TYR A 1 98 ? 34.757 -22.802 -16.237 1.00 93.88 98 TYR A O 1
ATOM 780 N N . ALA A 1 99 ? 34.381 -21.798 -14.249 1.00 94.56 99 ALA A N 1
ATOM 781 C CA . ALA A 1 99 ? 33.132 -22.457 -13.897 1.00 94.56 99 ALA A CA 1
ATOM 782 C C . ALA A 1 99 ? 32.224 -21.502 -13.107 1.00 94.56 99 ALA A C 1
ATOM 784 O O . ALA A 1 99 ? 32.688 -20.501 -12.559 1.00 94.56 99 ALA A O 1
ATOM 785 N N . PHE A 1 100 ? 30.941 -21.836 -13.029 1.00 93.62 100 PHE A N 1
ATOM 786 C CA . PHE A 1 100 ? 29.985 -21.187 -12.136 1.00 93.62 100 PHE A CA 1
ATOM 787 C C . PHE A 1 100 ? 29.542 -22.170 -11.060 1.00 93.62 100 PHE A C 1
ATOM 789 O O . PHE A 1 100 ? 29.302 -23.339 -11.365 1.00 93.62 100 PHE A O 1
ATOM 796 N N . VAL A 1 101 ? 29.445 -21.713 -9.815 1.00 94.81 101 VAL A N 1
ATOM 797 C CA . VAL A 1 101 ? 29.038 -22.539 -8.670 1.00 94.81 101 VAL A CA 1
ATOM 798 C C . VAL A 1 101 ? 27.867 -21.859 -7.978 1.00 94.81 101 VAL A C 1
ATOM 800 O O . VAL A 1 101 ? 28.020 -20.762 -7.450 1.00 94.81 101 VAL A O 1
ATOM 803 N N . THR A 1 102 ? 26.706 -22.506 -7.984 1.00 93.81 102 THR A N 1
ATOM 804 C CA . THR A 1 102 ? 25.498 -22.060 -7.283 1.00 93.81 102 THR A CA 1
ATOM 805 C C . THR A 1 102 ? 25.381 -22.798 -5.955 1.00 93.81 102 THR A C 1
ATOM 807 O O . THR A 1 102 ? 25.359 -24.029 -5.932 1.00 93.81 102 THR A O 1
ATOM 810 N N . PHE A 1 103 ? 25.296 -22.054 -4.856 1.00 94.88 103 PHE A N 1
ATOM 811 C CA . PHE A 1 103 ? 25.022 -22.560 -3.510 1.00 94.88 103 PHE A CA 1
ATOM 812 C C . PHE A 1 103 ? 23.523 -22.550 -3.211 1.00 94.88 103 PHE A C 1
ATOM 814 O O . PHE A 1 103 ? 22.747 -21.906 -3.914 1.00 94.88 103 PHE A O 1
ATOM 821 N N . THR A 1 104 ? 23.104 -23.252 -2.158 1.00 92.62 104 THR A N 1
ATOM 822 C CA . THR A 1 104 ? 21.701 -23.239 -1.727 1.00 92.62 104 THR A CA 1
ATOM 823 C C . THR A 1 104 ? 21.258 -21.907 -1.126 1.00 92.62 104 THR A C 1
ATOM 825 O O . THR A 1 104 ? 20.067 -21.607 -1.149 1.00 92.62 104 THR A O 1
ATOM 828 N N . THR A 1 105 ? 22.194 -21.102 -0.613 1.00 89.25 105 THR A N 1
ATOM 829 C CA . THR A 1 105 ? 21.909 -19.798 -0.002 1.00 89.25 105 THR A CA 1
ATOM 830 C C . THR A 1 105 ? 22.913 -18.719 -0.420 1.00 89.25 105 THR A C 1
ATOM 832 O O . THR A 1 105 ? 24.086 -18.990 -0.703 1.00 89.25 105 THR A O 1
ATOM 835 N N . LYS A 1 106 ? 22.482 -17.453 -0.372 1.00 88.19 106 LYS A N 1
ATOM 836 C CA . LYS A 1 106 ? 23.324 -16.288 -0.678 1.00 88.19 106 LYS A CA 1
ATOM 837 C C . LYS A 1 106 ? 24.504 -16.121 0.288 1.00 88.19 106 LYS A C 1
ATOM 839 O O . LYS A 1 106 ? 25.585 -15.690 -0.114 1.00 88.19 106 LYS A O 1
ATOM 844 N N . ASN A 1 107 ? 24.331 -16.481 1.561 1.00 88.38 107 ASN A N 1
ATOM 845 C CA . ASN A 1 107 ? 25.385 -16.364 2.577 1.00 88.38 107 ASN A CA 1
ATOM 846 C C . ASN A 1 107 ? 26.535 -17.356 2.356 1.00 88.38 107 ASN A C 1
ATOM 848 O O . ASN A 1 107 ? 27.703 -16.992 2.531 1.00 88.38 107 ASN A O 1
ATOM 852 N N . GLU A 1 108 ? 26.225 -18.576 1.918 1.00 93.56 108 GLU A N 1
ATOM 853 C CA . GLU A 1 108 ? 27.230 -19.573 1.529 1.00 93.56 108 GLU A CA 1
ATOM 854 C C . GLU A 1 108 ? 28.062 -19.063 0.343 1.00 93.56 108 GLU A C 1
ATOM 856 O O . GLU A 1 108 ? 29.293 -19.043 0.407 1.00 93.56 108 GLU A O 1
ATOM 861 N N . ALA A 1 109 ? 27.399 -18.531 -0.691 1.00 90.38 109 ALA A N 1
ATOM 862 C CA . ALA A 1 109 ? 28.061 -17.936 -1.850 1.00 90.38 109 ALA A CA 1
ATOM 863 C C . ALA A 1 109 ? 28.983 -16.768 -1.461 1.00 90.38 109 ALA A C 1
ATOM 865 O O . ALA A 1 109 ? 30.146 -16.733 -1.867 1.00 90.38 109 ALA A O 1
ATOM 866 N N . LYS A 1 110 ? 28.513 -15.841 -0.612 1.00 88.62 110 LYS A N 1
ATOM 867 C CA . LYS A 1 110 ? 29.333 -14.733 -0.081 1.00 88.62 110 LYS A CA 1
ATOM 868 C C . LYS A 1 110 ? 30.574 -15.225 0.661 1.00 88.62 110 LYS A C 1
ATOM 870 O O . LYS A 1 110 ? 31.664 -14.683 0.466 1.00 88.62 110 LYS A O 1
ATOM 875 N N . THR A 1 111 ? 30.419 -16.247 1.495 1.00 90.44 111 THR A N 1
ATOM 876 C CA . THR A 1 111 ? 31.528 -16.826 2.264 1.00 90.44 111 THR A CA 1
ATOM 877 C C . THR A 1 111 ? 32.550 -17.480 1.337 1.00 90.44 111 THR A C 1
ATOM 879 O O . THR A 1 111 ? 33.748 -17.219 1.462 1.00 90.44 111 THR A O 1
ATOM 882 N N . ALA A 1 112 ? 32.079 -18.250 0.352 1.00 93.44 112 ALA A N 1
ATOM 883 C CA . ALA A 1 112 ? 32.923 -18.859 -0.668 1.00 93.44 112 ALA A CA 1
ATOM 884 C C . ALA A 1 112 ? 33.698 -17.805 -1.473 1.00 93.44 112 ALA A C 1
ATOM 886 O O . ALA A 1 112 ? 34.898 -17.963 -1.670 1.00 93.44 112 ALA A O 1
ATOM 887 N N . MET A 1 113 ? 33.066 -16.695 -1.877 1.00 91.44 113 MET A N 1
ATOM 888 C CA . MET A 1 113 ? 33.756 -15.602 -2.578 1.00 91.44 113 MET A CA 1
ATOM 889 C C . MET A 1 113 ? 34.902 -15.010 -1.758 1.00 91.44 113 MET A C 1
ATOM 891 O O . MET A 1 113 ? 36.005 -14.852 -2.279 1.00 91.44 113 MET A O 1
ATOM 895 N N . LYS A 1 114 ? 34.652 -14.696 -0.479 1.00 88.19 114 LYS A N 1
ATOM 896 C CA . LYS A 1 114 ? 35.657 -14.085 0.404 1.00 88.19 114 LYS A CA 1
ATOM 897 C C . LYS A 1 114 ? 36.866 -15.004 0.621 1.00 88.19 114 LYS A C 1
ATOM 899 O O . LYS A 1 114 ? 37.980 -14.503 0.709 1.00 88.19 114 LYS A O 1
ATOM 904 N N . GLN A 1 115 ? 36.658 -16.321 0.694 1.00 92.31 115 GLN A N 1
ATOM 905 C CA . GLN A 1 115 ? 37.725 -17.278 1.017 1.00 92.31 115 GLN A CA 1
ATOM 906 C C . GLN A 1 115 ? 38.405 -17.918 -0.201 1.00 92.31 115 GLN A C 1
ATOM 908 O O . GLN A 1 115 ? 39.579 -18.272 -0.120 1.00 92.31 115 GLN A O 1
ATOM 913 N N . LEU A 1 116 ? 37.698 -18.083 -1.324 1.00 93.19 116 LEU A N 1
ATOM 914 C CA . LEU A 1 116 ? 38.253 -18.714 -2.526 1.00 93.19 116 LEU A CA 1
ATOM 915 C C . LEU A 1 116 ? 38.925 -17.729 -3.476 1.00 93.19 116 LEU A C 1
ATOM 917 O O . LEU A 1 116 ? 39.746 -18.142 -4.298 1.00 93.19 116 LEU A O 1
ATOM 921 N N . ASN A 1 117 ? 38.605 -16.438 -3.396 1.00 91.81 117 ASN A N 1
ATOM 922 C CA . ASN A 1 117 ? 39.305 -15.460 -4.211 1.00 91.81 117 ASN A CA 1
ATOM 923 C C . ASN A 1 117 ? 40.771 -15.364 -3.763 1.00 91.81 117 ASN A C 1
ATOM 925 O O . ASN A 1 117 ? 41.054 -15.148 -2.588 1.00 91.81 117 ASN A O 1
ATOM 929 N N . ASN A 1 118 ? 41.700 -15.516 -4.706 1.00 89.69 118 ASN A N 1
ATOM 930 C CA . ASN A 1 118 ? 43.137 -15.679 -4.468 1.00 89.69 118 ASN A CA 1
ATOM 931 C C . ASN A 1 118 ? 43.541 -16.969 -3.729 1.00 89.69 118 ASN A C 1
ATOM 933 O O . ASN A 1 118 ? 44.663 -17.055 -3.237 1.00 89.69 118 ASN A O 1
ATOM 937 N N . TYR A 1 119 ? 42.679 -17.988 -3.678 1.00 92.75 119 TYR A N 1
ATOM 938 C CA . TYR A 1 119 ? 43.060 -19.298 -3.152 1.00 92.75 119 TYR A CA 1
ATOM 939 C C . TYR A 1 119 ? 44.046 -20.001 -4.092 1.00 92.75 119 TYR A C 1
ATOM 941 O O . TYR A 1 119 ? 43.796 -20.116 -5.295 1.00 92.75 119 TYR A O 1
ATOM 949 N N . GLU A 1 120 ? 45.157 -20.492 -3.546 1.00 93.88 120 GLU A N 1
ATOM 950 C CA . GLU A 1 120 ? 46.173 -21.220 -4.302 1.00 93.88 120 GLU A CA 1
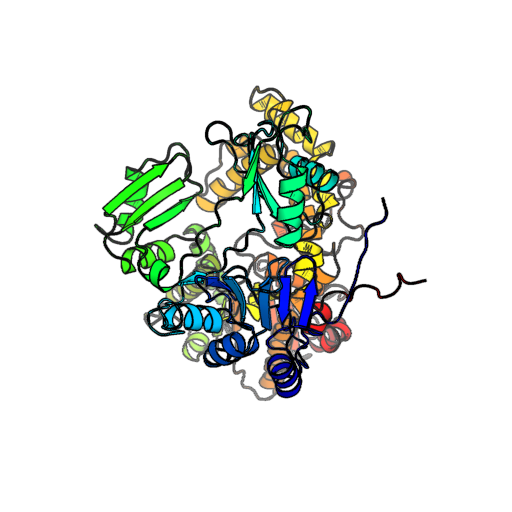ATOM 951 C C . GLU A 1 120 ? 45.765 -22.685 -4.500 1.00 93.88 120 GLU A C 1
ATOM 953 O O . GLU A 1 120 ? 45.885 -23.516 -3.602 1.00 93.88 120 GLU A O 1
ATOM 958 N N . ILE A 1 121 ? 45.264 -23.010 -5.694 1.00 92.62 121 ILE A N 1
ATOM 959 C CA . ILE A 1 121 ? 44.753 -24.353 -6.015 1.00 92.62 121 ILE A CA 1
ATOM 960 C C . ILE A 1 121 ? 45.845 -25.316 -6.499 1.00 92.62 121 ILE A C 1
ATOM 962 O O . ILE A 1 121 ? 45.719 -26.541 -6.418 1.00 92.62 121 ILE A O 1
ATOM 966 N N . ARG A 1 122 ? 46.926 -24.747 -7.032 1.00 92.19 122 ARG A N 1
ATOM 967 C CA . ARG A 1 122 ? 48.174 -25.402 -7.437 1.00 92.19 122 ARG A CA 1
ATOM 968 C C . ARG A 1 122 ? 49.306 -24.414 -7.190 1.00 92.19 122 ARG A C 1
ATOM 970 O O . ARG A 1 122 ? 49.054 -23.215 -7.202 1.00 92.19 122 ARG A O 1
ATOM 977 N N . ASN A 1 123 ? 50.537 -24.907 -7.069 1.00 89.81 123 ASN A N 1
ATOM 978 C CA . ASN A 1 123 ? 51.719 -24.065 -6.873 1.00 89.81 123 ASN A CA 1
ATOM 979 C C . ASN A 1 123 ? 51.779 -22.917 -7.907 1.00 89.81 123 ASN A C 1
ATOM 981 O O . ASN A 1 123 ? 51.837 -23.163 -9.117 1.00 89.81 123 ASN A O 1
ATOM 985 N N . GLY A 1 124 ? 51.701 -21.673 -7.433 1.00 88.75 124 GLY A N 1
ATOM 986 C CA . GLY A 1 124 ? 51.696 -20.449 -8.235 1.00 88.75 124 GLY A CA 1
ATOM 987 C C . GLY A 1 124 ? 50.409 -20.176 -9.030 1.00 88.75 124 GLY A C 1
ATOM 988 O O . GLY A 1 124 ? 50.400 -19.296 -9.895 1.00 88.75 124 GLY A O 1
ATOM 989 N N . ARG A 1 125 ? 49.316 -20.912 -8.794 1.00 90.94 125 ARG A N 1
ATOM 990 C CA . ARG A 1 125 ? 48.025 -20.745 -9.488 1.00 90.94 125 ARG A CA 1
ATOM 991 C C . ARG A 1 125 ? 46.932 -20.364 -8.500 1.00 90.94 125 ARG A C 1
ATOM 993 O O . ARG A 1 125 ? 46.415 -21.203 -7.766 1.00 90.94 125 ARG A O 1
ATOM 1000 N N . LEU A 1 126 ? 46.555 -19.091 -8.546 1.00 93.62 126 LEU A N 1
ATOM 1001 C CA . LEU A 1 126 ? 45.496 -18.522 -7.721 1.00 93.62 126 LEU A CA 1
ATOM 1002 C C . LEU A 1 126 ? 44.163 -18.497 -8.475 1.00 93.62 126 LEU A C 1
ATOM 1004 O O . LEU A 1 126 ? 44.109 -18.0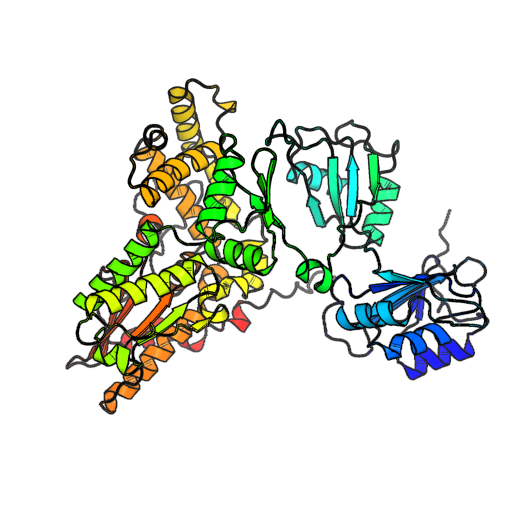70 -9.634 1.00 93.62 126 LEU A O 1
ATOM 1008 N N . LEU A 1 127 ? 43.091 -18.895 -7.795 1.00 94.25 127 LEU A N 1
ATOM 1009 C CA . LEU A 1 127 ? 41.726 -18.750 -8.287 1.00 94.25 127 LEU A CA 1
ATOM 1010 C C . LEU A 1 127 ? 41.308 -17.277 -8.292 1.00 94.25 127 LEU A C 1
ATOM 1012 O O . LEU A 1 127 ? 41.627 -16.524 -7.374 1.00 94.25 127 LEU A O 1
ATOM 1016 N N . GLY A 1 128 ? 40.576 -16.864 -9.325 1.00 91.06 128 GLY A N 1
ATOM 1017 C CA . GLY A 1 128 ? 39.865 -15.586 -9.323 1.00 91.06 128 GLY A CA 1
ATOM 1018 C C . GLY A 1 128 ? 38.389 -15.844 -9.074 1.00 91.06 128 GLY A C 1
ATOM 1019 O O . GLY A 1 128 ? 37.751 -16.450 -9.929 1.00 91.06 128 GLY A O 1
ATOM 1020 N N . VAL A 1 129 ? 37.855 -15.405 -7.936 1.00 91.81 129 VAL A N 1
ATOM 1021 C CA . VAL A 1 129 ? 36.451 -15.641 -7.576 1.00 91.81 129 VAL A CA 1
ATOM 1022 C C . VAL A 1 129 ? 35.734 -14.318 -7.367 1.00 91.81 129 VAL A C 1
ATOM 1024 O O . VAL A 1 129 ? 36.207 -13.456 -6.630 1.00 91.81 129 VAL A O 1
ATOM 1027 N N . CYS A 1 130 ? 34.589 -14.156 -8.022 1.00 85.25 130 CYS A N 1
ATOM 1028 C CA . CYS A 1 130 ? 33.733 -12.983 -7.884 1.00 85.25 130 CYS A CA 1
ATOM 1029 C C . CYS A 1 130 ? 32.253 -13.374 -7.940 1.00 85.25 130 CYS A C 1
ATOM 1031 O O . CYS A 1 130 ? 31.910 -14.517 -8.255 1.00 85.25 130 CYS A O 1
ATOM 1033 N N . ALA A 1 131 ? 31.376 -12.422 -7.617 1.00 82.00 131 ALA A N 1
ATOM 1034 C CA . ALA A 1 131 ? 29.937 -12.621 -7.728 1.00 82.00 131 ALA A CA 1
ATOM 1035 C C . ALA A 1 131 ? 29.583 -12.959 -9.176 1.00 82.00 131 ALA A C 1
ATOM 1037 O O . ALA A 1 131 ? 30.071 -12.303 -10.104 1.00 82.00 131 ALA A O 1
ATOM 1038 N N . SER A 1 132 ? 28.759 -13.991 -9.372 1.00 81.31 132 SER A N 1
ATOM 1039 C CA . SER A 1 132 ? 28.250 -14.277 -10.706 1.00 81.31 132 SER A CA 1
ATOM 1040 C C . SER A 1 132 ? 27.329 -13.140 -11.118 1.00 81.31 132 SER A C 1
ATOM 1042 O O . SER A 1 132 ? 26.379 -12.793 -10.416 1.00 81.31 132 SER A O 1
ATOM 1044 N N . VAL A 1 133 ? 27.639 -12.534 -12.258 1.00 71.25 133 VAL A N 1
ATOM 1045 C CA . VAL A 1 133 ? 26.765 -11.544 -12.864 1.00 71.25 133 VAL A CA 1
ATOM 1046 C C . VAL A 1 133 ? 25.691 -12.299 -13.625 1.00 71.25 133 VAL A C 1
ATOM 1048 O O . VAL A 1 133 ? 25.957 -12.876 -14.685 1.00 71.25 133 VAL A O 1
ATOM 1051 N N . ASP A 1 134 ? 24.475 -12.273 -13.093 1.00 68.19 134 ASP A N 1
ATOM 1052 C CA . ASP A 1 134 ? 23.326 -12.877 -13.745 1.00 68.19 134 ASP A CA 1
ATOM 1053 C C . ASP A 1 134 ? 22.906 -12.004 -14.937 1.00 68.19 134 ASP A C 1
ATOM 1055 O O . ASP A 1 134 ? 22.084 -11.091 -14.842 1.00 68.19 134 ASP A O 1
ATOM 1059 N N . ASN A 1 135 ? 23.553 -12.236 -16.080 1.00 75.75 135 ASN A N 1
ATOM 1060 C CA . ASN A 1 135 ? 23.298 -11.542 -17.338 1.00 75.75 135 ASN A CA 1
ATOM 1061 C C . ASN A 1 135 ? 21.951 -12.006 -17.925 1.00 75.75 135 ASN A C 1
ATOM 1063 O O . ASN A 1 135 ? 21.903 -12.648 -18.973 1.00 75.75 135 ASN A O 1
ATOM 1067 N N . CYS A 1 136 ? 20.852 -11.728 -17.230 1.00 84.75 136 CYS A N 1
ATOM 1068 C CA . CYS A 1 136 ? 19.479 -11.976 -17.674 1.00 84.75 136 CYS A CA 1
ATOM 1069 C C . CYS A 1 136 ? 18.838 -10.730 -18.297 1.00 84.75 136 CYS A C 1
ATOM 1071 O O . CYS A 1 136 ? 17.726 -10.795 -18.817 1.00 84.75 136 CYS A O 1
ATOM 1073 N N . ARG A 1 137 ? 19.539 -9.593 -18.276 1.00 89.88 137 ARG A N 1
ATOM 1074 C CA . ARG A 1 137 ? 19.023 -8.307 -18.736 1.00 89.88 137 ARG A CA 1
ATOM 1075 C C . ARG A 1 137 ? 19.767 -7.816 -19.970 1.00 89.88 137 ARG A C 1
ATOM 1077 O O . ARG A 1 137 ? 20.996 -7.777 -20.003 1.00 89.88 137 ARG A O 1
ATOM 1084 N N . LEU A 1 138 ? 19.012 -7.397 -20.980 1.00 93.06 138 LEU A N 1
ATOM 1085 C CA . LEU A 1 138 ? 19.546 -6.758 -22.181 1.00 93.06 138 LEU A CA 1
ATOM 1086 C C . LEU A 1 138 ? 19.207 -5.274 -22.202 1.00 93.06 138 LEU A C 1
ATOM 1088 O O . LEU A 1 138 ? 18.075 -4.888 -21.916 1.00 93.06 138 LEU A O 1
ATOM 1092 N N . PHE A 1 139 ? 20.170 -4.454 -22.603 1.00 94.12 139 PHE A N 1
ATOM 1093 C CA . PHE A 1 139 ? 19.924 -3.099 -23.070 1.00 94.12 139 PHE A CA 1
ATOM 1094 C C . PHE A 1 139 ? 19.437 -3.158 -24.520 1.00 94.12 139 PHE A C 1
ATOM 1096 O O . PHE A 1 139 ? 20.076 -3.784 -25.365 1.00 94.12 139 PHE A O 1
ATOM 1103 N N . VAL A 1 140 ? 18.323 -2.488 -24.815 1.00 94.25 140 VAL A N 1
ATOM 1104 C CA . VAL A 1 140 ? 17.764 -2.360 -26.165 1.00 94.25 140 VAL A CA 1
ATOM 1105 C C . VAL A 1 140 ? 17.596 -0.877 -26.488 1.00 94.25 140 VAL A C 1
ATOM 1107 O O . VAL A 1 140 ? 16.675 -0.220 -26.005 1.00 94.25 140 VAL A O 1
ATOM 1110 N N . GLY A 1 141 ? 18.509 -0.339 -27.292 1.00 92.88 141 GLY A N 1
ATOM 1111 C CA . GLY A 1 141 ? 18.512 1.034 -27.796 1.00 92.88 141 GLY A CA 1
ATOM 1112 C C . GLY A 1 141 ? 17.920 1.162 -29.200 1.00 92.88 141 GLY A C 1
ATOM 1113 O O . GLY A 1 141 ? 17.705 0.173 -29.897 1.00 92.88 141 GLY A O 1
ATOM 1114 N N . GLY A 1 142 ? 17.667 2.403 -29.626 1.00 91.00 142 GLY A N 1
ATOM 1115 C CA . GLY A 1 142 ? 17.033 2.692 -30.922 1.00 91.00 142 GLY A CA 1
ATOM 1116 C C . GLY A 1 142 ? 15.508 2.564 -30.892 1.00 91.00 142 GLY A C 1
ATOM 1117 O O . GLY A 1 142 ? 14.863 2.499 -31.936 1.00 91.00 142 GLY A O 1
ATOM 1118 N N . ILE A 1 143 ? 14.918 2.538 -29.694 1.00 93.50 143 ILE A N 1
ATOM 1119 C CA . ILE A 1 143 ? 13.470 2.462 -29.508 1.00 93.50 143 ILE A CA 1
ATOM 1120 C C . ILE A 1 143 ? 12.857 3.847 -29.773 1.00 93.50 143 ILE A C 1
ATOM 1122 O O . ILE A 1 143 ? 13.363 4.846 -29.249 1.00 93.50 143 ILE A O 1
ATOM 1126 N N . PRO A 1 144 ? 11.749 3.957 -30.532 1.00 93.88 144 PRO A N 1
ATOM 1127 C CA . PRO A 1 144 ? 11.075 5.235 -30.716 1.00 93.88 144 PRO A CA 1
ATOM 1128 C C . PRO A 1 144 ? 10.622 5.823 -29.373 1.00 93.88 144 PRO A C 1
ATOM 1130 O O . PRO A 1 144 ? 9.964 5.155 -28.574 1.00 93.88 144 PRO A O 1
ATOM 1133 N N . LYS A 1 145 ? 10.933 7.104 -29.131 1.00 93.00 145 LYS A N 1
ATOM 1134 C CA . LYS A 1 145 ? 10.701 7.780 -27.836 1.00 93.00 145 LYS A CA 1
ATOM 1135 C C . LYS A 1 145 ? 9.232 7.853 -27.405 1.00 93.00 145 LYS A C 1
ATOM 1137 O O . LYS A 1 145 ? 8.958 8.097 -26.236 1.00 93.00 145 LYS A O 1
ATOM 1142 N N . SER A 1 146 ? 8.294 7.659 -28.328 1.00 89.94 146 SER A N 1
ATOM 1143 C CA . SER A 1 146 ? 6.854 7.636 -28.057 1.00 89.94 146 SER A CA 1
ATOM 1144 C C . SER A 1 146 ? 6.348 6.309 -27.485 1.00 89.94 146 SER A C 1
ATOM 1146 O O . SER A 1 146 ? 5.231 6.271 -26.979 1.00 89.94 146 SER A O 1
ATOM 1148 N N . LYS A 1 147 ? 7.133 5.225 -27.564 1.00 92.12 147 LYS A N 1
ATOM 1149 C CA . LYS A 1 147 ? 6.685 3.888 -27.158 1.00 92.12 147 LYS A CA 1
ATOM 1150 C C . LYS A 1 147 ? 6.650 3.714 -25.648 1.00 92.12 147 LYS A C 1
ATOM 1152 O O . LYS A 1 147 ? 7.612 4.047 -24.950 1.00 92.12 147 LYS A O 1
ATOM 1157 N N . LYS A 1 148 ? 5.537 3.168 -25.159 1.00 89.12 148 LYS A N 1
ATOM 1158 C CA . LYS A 1 148 ? 5.335 2.839 -23.744 1.00 89.12 148 LYS A CA 1
ATOM 1159 C C . LYS A 1 148 ? 5.890 1.457 -23.405 1.00 89.12 148 LYS A C 1
ATOM 1161 O O . LYS A 1 148 ? 6.131 0.632 -24.286 1.00 89.12 148 LYS A O 1
ATOM 1166 N N . ARG A 1 149 ? 6.061 1.200 -22.105 1.00 89.62 149 ARG A N 1
ATOM 1167 C CA . ARG A 1 149 ? 6.540 -0.080 -21.559 1.00 89.62 149 ARG A CA 1
ATOM 1168 C C . ARG A 1 149 ? 5.771 -1.271 -22.125 1.00 89.62 149 ARG A C 1
ATOM 1170 O O . ARG A 1 149 ? 6.385 -2.248 -22.537 1.00 89.62 149 ARG A O 1
ATOM 1177 N N . GLU A 1 150 ? 4.448 -1.176 -22.175 1.00 87.06 150 GLU A N 1
ATOM 1178 C CA . GLU A 1 150 ? 3.559 -2.254 -22.614 1.00 87.06 150 GLU A CA 1
ATOM 1179 C C . GLU A 1 150 ? 3.733 -2.566 -24.104 1.00 87.06 150 GLU A C 1
ATOM 1181 O O . GLU A 1 150 ? 3.774 -3.735 -24.484 1.00 87.06 150 GLU A O 1
ATOM 1186 N N . GLU A 1 151 ? 3.891 -1.535 -24.939 1.00 92.19 151 GLU A N 1
ATOM 1187 C CA . GLU A 1 151 ? 4.141 -1.700 -26.375 1.00 92.19 151 GLU A CA 1
ATOM 1188 C C . GLU A 1 151 ? 5.497 -2.361 -26.627 1.00 92.19 151 GLU A C 1
ATOM 1190 O O . GLU A 1 151 ? 5.597 -3.263 -27.455 1.00 92.19 151 GLU A O 1
ATOM 1195 N N . ILE A 1 152 ? 6.534 -1.941 -25.894 1.00 94.12 152 ILE A N 1
ATOM 1196 C CA . ILE A 1 152 ? 7.876 -2.521 -26.012 1.00 94.12 152 ILE A CA 1
ATOM 1197 C C . ILE A 1 152 ? 7.862 -3.974 -25.541 1.00 94.12 152 ILE A C 1
ATOM 1199 O O . ILE A 1 152 ? 8.379 -4.841 -26.235 1.00 94.12 152 ILE A O 1
ATOM 1203 N N . LEU A 1 153 ? 7.218 -4.266 -24.409 1.00 92.62 153 LEU A N 1
ATOM 1204 C CA . LEU A 1 153 ? 7.066 -5.628 -23.899 1.00 92.62 153 LEU A CA 1
ATOM 1205 C C . LEU A 1 153 ? 6.375 -6.542 -24.914 1.00 92.62 153 LEU A C 1
ATOM 1207 O O . LEU A 1 153 ? 6.851 -7.649 -25.158 1.00 92.62 153 LEU A O 1
ATOM 1211 N N . MET A 1 154 ? 5.267 -6.084 -25.502 1.00 90.25 154 MET A N 1
ATOM 1212 C CA . MET A 1 154 ? 4.539 -6.856 -26.507 1.00 90.25 154 MET A CA 1
ATOM 1213 C C . MET A 1 154 ? 5.407 -7.112 -27.740 1.00 90.25 154 MET A C 1
ATOM 1215 O O . MET A 1 154 ? 5.416 -8.227 -28.250 1.00 90.25 154 MET A O 1
ATOM 1219 N N . GLU A 1 155 ? 6.145 -6.107 -28.206 1.00 93.44 155 GLU A N 1
ATOM 1220 C CA . GLU A 1 155 ? 6.998 -6.259 -29.381 1.00 93.44 155 GLU A CA 1
ATOM 1221 C C . GLU A 1 155 ? 8.171 -7.208 -29.117 1.00 93.44 155 GLU A C 1
ATOM 1223 O O . GLU A 1 155 ? 8.417 -8.105 -29.919 1.00 93.44 155 GLU A O 1
ATOM 1228 N N . MET A 1 156 ? 8.828 -7.096 -27.957 1.00 93.94 156 MET A N 1
ATOM 1229 C CA . MET A 1 156 ? 9.906 -8.004 -27.556 1.00 93.94 156 MET A CA 1
ATOM 1230 C C . MET A 1 156 ? 9.414 -9.451 -27.469 1.00 93.94 156 MET A C 1
ATOM 1232 O O . MET A 1 156 ? 10.045 -10.333 -28.040 1.00 93.94 156 MET A O 1
ATOM 1236 N N . LYS A 1 157 ? 8.241 -9.695 -26.868 1.00 93.69 157 LYS A N 1
ATOM 1237 C CA . LYS A 1 157 ? 7.643 -11.040 -26.783 1.00 93.69 157 LYS A CA 1
ATOM 1238 C C . LYS A 1 157 ? 7.305 -11.670 -28.137 1.00 93.69 157 LYS A C 1
ATOM 1240 O O . LYS A 1 157 ? 7.203 -12.887 -28.219 1.00 93.69 157 LYS A O 1
ATOM 1245 N N . LYS A 1 158 ? 7.118 -10.879 -29.200 1.00 92.31 158 LYS A N 1
ATOM 1246 C CA . LYS A 1 158 ? 6.924 -11.423 -30.558 1.00 92.31 158 LYS A CA 1
ATOM 1247 C C . LYS A 1 158 ? 8.232 -11.914 -31.170 1.00 92.31 158 LYS A C 1
ATOM 1249 O O . LYS A 1 158 ? 8.219 -12.819 -32.001 1.00 92.31 158 LYS A O 1
ATOM 1254 N N . VAL A 1 159 ? 9.351 -11.277 -30.824 1.00 90.94 159 VAL A N 1
ATOM 1255 C CA . VAL A 1 159 ? 10.647 -11.532 -31.462 1.00 90.94 159 VAL A CA 1
ATOM 1256 C C . VAL A 1 159 ? 11.570 -12.402 -30.618 1.00 90.94 159 VAL A C 1
ATOM 1258 O O . VAL A 1 159 ? 12.444 -13.049 -31.192 1.00 90.94 159 VAL A O 1
ATOM 1261 N N . THR A 1 160 ? 11.394 -12.472 -29.302 1.00 93.06 160 THR A N 1
ATOM 1262 C CA . THR A 1 160 ? 12.224 -13.266 -28.389 1.00 93.06 160 THR A CA 1
ATOM 1263 C C . THR A 1 160 ? 11.387 -14.022 -27.362 1.00 93.06 160 THR A C 1
ATOM 1265 O O . THR A 1 160 ? 10.313 -13.581 -26.961 1.00 93.06 160 THR A O 1
ATOM 1268 N N . ASP A 1 161 ? 11.912 -15.167 -26.929 1.00 91.88 161 ASP A N 1
ATOM 1269 C CA . ASP A 1 161 ? 11.292 -16.021 -25.917 1.00 91.88 161 ASP A CA 1
ATOM 1270 C C . ASP A 1 161 ? 11.830 -15.689 -24.520 1.00 91.88 161 ASP A C 1
ATOM 1272 O O . ASP A 1 161 ? 12.940 -15.173 -24.377 1.00 91.88 161 ASP A O 1
ATOM 1276 N N . GLY A 1 162 ? 11.043 -15.999 -23.488 1.00 90.69 162 GLY A N 1
ATOM 1277 C CA . GLY A 1 162 ? 11.461 -15.865 -22.089 1.00 90.69 162 GLY A CA 1
ATOM 1278 C C . GLY A 1 162 ? 11.506 -14.432 -21.553 1.00 90.69 162 GLY A C 1
ATOM 1279 O O . GLY A 1 162 ? 12.151 -14.187 -20.541 1.00 90.69 162 GLY A O 1
ATOM 1280 N N . VAL A 1 163 ? 10.852 -13.461 -22.206 1.00 93.38 163 VAL A N 1
ATOM 1281 C CA . VAL A 1 163 ? 10.772 -12.074 -21.706 1.00 93.38 163 VAL A CA 1
ATOM 1282 C C . VAL A 1 163 ? 9.860 -12.002 -20.475 1.00 93.38 163 VAL A C 1
ATOM 1284 O O . VAL A 1 163 ? 8.644 -12.206 -20.583 1.00 93.38 163 VAL A O 1
ATOM 1287 N N . LEU A 1 164 ? 10.427 -11.635 -19.326 1.00 85.44 164 LEU A N 1
ATOM 1288 C CA . LEU A 1 164 ? 9.691 -11.399 -18.082 1.00 85.44 164 LEU A CA 1
ATOM 1289 C C . LEU A 1 164 ? 9.150 -9.972 -18.020 1.00 85.44 164 LEU A C 1
ATOM 1291 O O . LEU A 1 164 ? 7.946 -9.753 -17.859 1.00 85.44 164 LEU A O 1
ATOM 1295 N N . GLU A 1 165 ? 10.036 -8.995 -18.191 1.00 87.00 165 GLU A N 1
ATOM 1296 C CA . GLU A 1 165 ? 9.733 -7.592 -17.939 1.00 87.00 165 GLU A CA 1
ATOM 1297 C C . GLU A 1 165 ? 10.489 -6.662 -18.894 1.00 87.00 165 GLU A C 1
ATOM 1299 O O . GLU A 1 165 ? 11.570 -6.972 -19.389 1.00 87.00 165 GLU A O 1
ATOM 1304 N N . VAL A 1 166 ? 9.906 -5.485 -19.138 1.00 92.31 166 VAL A N 1
ATOM 1305 C CA . VAL A 1 166 ? 10.595 -4.351 -19.753 1.00 92.31 166 VAL A CA 1
ATOM 1306 C C . VAL A 1 166 ? 10.620 -3.186 -18.769 1.00 92.31 166 VAL A C 1
ATOM 1308 O O . VAL A 1 166 ? 9.580 -2.794 -18.238 1.00 92.31 166 VAL A O 1
ATOM 1311 N N . ILE A 1 167 ? 11.798 -2.603 -18.570 1.00 90.88 167 ILE A N 1
ATOM 1312 C CA . ILE A 1 167 ? 12.025 -1.410 -17.757 1.00 90.88 167 ILE A CA 1
ATOM 1313 C C . ILE A 1 167 ? 12.302 -0.248 -18.705 1.00 90.88 167 ILE A C 1
ATOM 1315 O O . ILE A 1 167 ? 13.208 -0.297 -19.541 1.00 90.88 167 ILE A O 1
ATOM 1319 N N . VAL A 1 168 ? 11.514 0.816 -18.576 1.00 88.88 168 VAL A N 1
ATOM 1320 C CA . VAL A 1 168 ? 11.624 2.007 -19.418 1.00 88.88 168 VAL A CA 1
ATOM 1321 C C . VAL A 1 168 ? 11.786 3.218 -18.527 1.00 88.88 168 VAL A C 1
ATOM 1323 O O . VAL A 1 168 ? 10.934 3.500 -17.687 1.00 88.88 168 VAL A O 1
ATOM 1326 N N . TYR A 1 169 ? 12.861 3.966 -18.745 1.00 82.69 169 TYR A N 1
ATOM 1327 C CA . TYR A 1 169 ? 13.064 5.218 -18.037 1.00 82.69 169 TYR A CA 1
ATOM 1328 C C . TYR A 1 169 ? 12.387 6.357 -18.800 1.00 82.69 169 TYR A C 1
ATOM 1330 O O . TYR A 1 169 ? 12.687 6.552 -19.987 1.00 82.69 169 TYR A O 1
ATOM 1338 N N . PRO A 1 170 ? 11.510 7.139 -18.144 1.00 76.94 170 PRO A N 1
ATOM 1339 C CA . PRO A 1 170 ? 10.964 8.333 -18.757 1.00 76.94 170 PRO A CA 1
ATOM 1340 C C . PRO A 1 170 ? 12.092 9.329 -19.044 1.00 76.94 170 PRO A C 1
ATOM 1342 O O . PRO A 1 170 ? 13.083 9.450 -18.305 1.00 76.94 170 PRO A O 1
ATOM 1345 N N . SER A 1 171 ? 11.958 10.035 -20.161 1.00 79.12 171 SER A N 1
ATOM 1346 C CA . SER A 1 171 ? 12.833 11.140 -20.511 1.00 79.12 171 SER A CA 1
ATOM 1347 C C . SER A 1 171 ? 12.759 12.190 -19.414 1.00 79.12 171 SER A C 1
ATOM 1349 O O . SER A 1 171 ? 11.693 12.469 -18.865 1.00 79.12 171 SER A O 1
ATOM 1351 N N . ALA A 1 172 ? 13.913 12.777 -19.086 1.00 69.75 172 ALA A N 1
ATOM 1352 C CA . ALA A 1 172 ? 13.929 13.914 -18.191 1.00 69.75 172 ALA A CA 1
ATOM 1353 C C . ALA A 1 172 ? 13.059 15.019 -18.815 1.00 69.75 172 ALA A C 1
ATOM 1355 O O . ALA A 1 172 ? 12.002 15.334 -18.283 1.00 69.75 172 ALA A O 1
ATOM 1356 N N . ALA A 1 173 ? 13.410 15.530 -19.994 1.00 74.69 173 ALA A N 1
ATOM 1357 C CA . ALA A 1 173 ? 12.692 16.642 -20.622 1.00 74.69 173 ALA A CA 1
ATOM 1358 C C . ALA A 1 173 ? 11.166 16.437 -20.742 1.00 74.69 173 ALA A C 1
ATOM 1360 O O . ALA A 1 173 ? 10.421 17.393 -20.566 1.00 74.69 173 ALA A O 1
ATOM 1361 N N . ASP A 1 174 ? 10.703 15.207 -20.982 1.00 75.19 174 ASP A N 1
ATOM 1362 C CA . ASP A 1 174 ? 9.291 14.896 -21.212 1.00 75.19 174 ASP A CA 1
ATOM 1363 C C . ASP A 1 174 ? 8.942 13.526 -20.615 1.00 75.19 174 ASP A C 1
ATOM 1365 O O . ASP A 1 174 ? 9.299 12.490 -21.177 1.00 75.19 174 ASP A O 1
ATOM 1369 N N . LYS A 1 175 ? 8.228 13.512 -19.480 1.00 74.81 175 LYS A N 1
ATOM 1370 C CA . LYS A 1 175 ? 7.874 12.266 -18.777 1.00 74.81 175 LYS A CA 1
ATOM 1371 C C . LYS A 1 175 ? 6.930 11.359 -19.575 1.00 74.81 175 LYS A C 1
ATOM 1373 O O . LYS A 1 175 ? 6.804 10.188 -19.230 1.00 74.81 175 LYS A O 1
ATOM 1378 N N . THR A 1 176 ? 6.289 11.869 -20.629 1.00 75.50 176 THR A N 1
ATOM 1379 C CA . THR A 1 176 ? 5.426 11.066 -21.510 1.00 75.50 176 THR A CA 1
ATOM 1380 C C . THR A 1 176 ? 6.221 10.228 -22.515 1.00 75.50 176 THR A C 1
ATOM 1382 O O . THR A 1 176 ? 5.675 9.304 -23.116 1.00 75.50 176 THR A O 1
ATOM 1385 N N . LYS A 1 177 ? 7.516 10.524 -22.685 1.00 83.81 177 LYS A N 1
ATOM 1386 C CA . LYS A 1 177 ? 8.416 9.858 -23.630 1.00 83.81 177 LYS A CA 1
ATOM 1387 C C . LYS A 1 177 ? 9.441 9.000 -22.906 1.00 83.81 177 LYS A C 1
ATOM 1389 O O . LYS A 1 177 ? 9.860 9.319 -21.798 1.00 83.81 177 LYS A O 1
ATOM 1394 N N . ASN A 1 178 ? 9.918 7.949 -23.563 1.00 90.06 178 ASN A N 1
ATOM 1395 C CA . ASN A 1 178 ? 11.078 7.188 -23.107 1.00 90.06 178 ASN A CA 1
ATOM 1396 C C . ASN A 1 178 ? 12.403 7.848 -23.541 1.00 90.06 178 ASN A C 1
ATOM 1398 O O . ASN A 1 178 ? 12.434 8.788 -24.342 1.00 90.06 178 ASN A O 1
ATOM 1402 N N . ARG A 1 179 ? 13.525 7.356 -23.008 1.00 91.00 179 ARG A N 1
ATOM 1403 C CA . ARG A 1 179 ? 14.878 7.869 -23.306 1.00 91.00 179 ARG A CA 1
ATOM 1404 C C . ARG A 1 179 ? 15.489 7.373 -24.627 1.00 91.00 179 ARG A C 1
ATOM 1406 O O . ARG A 1 179 ? 16.633 7.703 -24.918 1.00 91.00 179 ARG A O 1
ATOM 1413 N N . GLY A 1 180 ? 14.741 6.646 -25.452 1.00 92.50 180 GLY A N 1
ATOM 1414 C CA . GLY A 1 180 ? 15.206 6.026 -26.699 1.00 92.50 180 GLY A CA 1
ATOM 1415 C C . GLY A 1 180 ? 15.761 4.610 -26.519 1.00 92.50 180 GLY A C 1
ATOM 1416 O O . GLY A 1 180 ? 16.370 4.058 -27.436 1.00 92.50 180 GLY A O 1
ATOM 1417 N N . PHE A 1 181 ? 15.585 4.035 -25.331 1.00 94.25 181 PHE A N 1
ATOM 1418 C CA . PHE A 1 181 ? 16.041 2.700 -24.976 1.00 94.25 181 PHE A CA 1
ATOM 1419 C C . PHE A 1 181 ? 15.158 2.097 -23.880 1.00 94.25 181 PHE A C 1
ATOM 1421 O O . PHE A 1 181 ? 14.418 2.810 -23.193 1.00 94.25 181 PHE A O 1
ATOM 1428 N N . ALA A 1 182 ? 15.275 0.788 -23.704 1.00 94.88 182 ALA A N 1
ATOM 1429 C CA . ALA A 1 182 ? 14.672 0.036 -22.619 1.00 94.88 182 ALA A CA 1
ATOM 1430 C C . ALA A 1 182 ? 15.625 -1.062 -22.147 1.00 94.88 182 ALA A C 1
ATOM 1432 O O . ALA A 1 182 ? 16.538 -1.461 -22.871 1.00 94.88 182 ALA A O 1
ATOM 1433 N N . PHE A 1 183 ? 15.381 -1.566 -20.944 1.00 94.12 183 PHE A N 1
ATOM 1434 C CA . PHE A 1 183 ? 15.994 -2.797 -20.472 1.00 94.12 183 PHE A CA 1
ATOM 1435 C C . PHE A 1 183 ? 14.973 -3.921 -20.524 1.00 94.12 183 PHE A C 1
ATOM 1437 O O . PHE A 1 183 ? 13.818 -3.721 -20.153 1.00 94.12 183 PHE A O 1
ATOM 1444 N N . VAL A 1 184 ? 15.390 -5.087 -20.997 1.00 94.31 184 VAL A N 1
ATOM 1445 C CA . VAL A 1 184 ? 14.528 -6.259 -21.147 1.00 94.31 184 VAL A CA 1
ATOM 1446 C C . VAL A 1 184 ? 15.078 -7.369 -20.271 1.00 94.31 184 VAL A C 1
ATOM 1448 O O . VAL A 1 184 ? 16.194 -7.834 -20.501 1.00 94.31 184 VAL A O 1
ATOM 1451 N N . GLU A 1 185 ? 14.301 -7.755 -19.267 1.00 90.50 185 GLU A N 1
ATOM 1452 C CA . GLU A 1 185 ? 14.609 -8.834 -18.335 1.00 90.50 185 GLU A CA 1
ATOM 1453 C C . GLU A 1 185 ? 14.066 -10.153 -18.889 1.00 90.50 185 GLU A C 1
ATOM 1455 O O . GLU A 1 185 ? 12.900 -10.239 -19.294 1.00 90.50 185 GLU A O 1
ATOM 1460 N N . TYR A 1 186 ? 14.908 -11.179 -18.886 1.00 90.94 186 TYR A N 1
ATOM 1461 C CA . TYR A 1 186 ? 14.566 -12.532 -19.299 1.00 90.94 186 TYR A CA 1
ATOM 1462 C C . TYR A 1 186 ? 14.527 -13.484 -18.103 1.00 90.94 186 TYR A C 1
ATOM 1464 O O . TYR A 1 186 ? 15.151 -13.236 -17.074 1.00 90.94 186 TYR A O 1
ATOM 1472 N N . ASP A 1 187 ? 13.808 -14.593 -18.258 1.00 79.38 187 ASP A N 1
ATOM 1473 C CA . ASP A 1 187 ? 13.662 -15.637 -17.236 1.00 79.38 187 ASP A CA 1
ATOM 1474 C C . ASP A 1 187 ? 14.955 -16.392 -16.923 1.00 79.38 187 ASP A C 1
ATOM 1476 O O . ASP A 1 187 ? 15.077 -17.030 -15.879 1.00 79.38 187 ASP A O 1
ATOM 1480 N N . SER A 1 188 ? 15.925 -16.326 -17.831 1.00 75.81 188 SER A N 1
ATOM 1481 C CA . SER A 1 188 ? 17.164 -17.071 -17.747 1.00 75.81 188 SER A CA 1
ATOM 1482 C C . SER A 1 188 ? 18.255 -16.419 -18.587 1.00 75.81 188 SER A C 1
ATOM 1484 O O . SER A 1 188 ? 18.006 -15.835 -19.649 1.00 75.81 188 SER A O 1
ATOM 1486 N N . HIS A 1 189 ? 19.508 -16.617 -18.171 1.00 79.25 189 HIS A N 1
ATOM 1487 C CA . HIS A 1 189 ? 20.671 -16.175 -18.940 1.00 79.25 189 HIS A CA 1
ATOM 1488 C C . HIS A 1 189 ? 20.663 -16.763 -20.359 1.00 79.25 189 HIS A C 1
ATOM 1490 O O . HIS A 1 189 ? 21.043 -16.102 -21.325 1.00 79.25 189 HIS A O 1
ATOM 1496 N N . ARG A 1 190 ? 20.181 -18.006 -20.508 1.00 78.06 190 ARG A N 1
ATOM 1497 C CA . ARG A 1 190 ? 20.031 -18.670 -21.808 1.00 78.06 190 ARG A CA 1
ATOM 1498 C C . ARG A 1 190 ? 19.057 -17.912 -22.708 1.00 78.06 190 ARG A C 1
ATOM 1500 O O . ARG A 1 190 ? 19.407 -17.647 -23.860 1.00 78.06 190 ARG A O 1
ATOM 1507 N N . ALA A 1 191 ? 17.869 -17.573 -22.208 1.00 84.94 191 ALA A N 1
ATOM 1508 C CA . ALA A 1 191 ? 16.888 -16.801 -22.963 1.00 84.94 191 ALA A CA 1
ATOM 1509 C C . ALA A 1 191 ? 17.461 -15.431 -23.359 1.00 84.94 191 ALA A C 1
ATOM 1511 O O . ALA A 1 191 ? 17.420 -15.075 -24.537 1.00 84.94 191 ALA A O 1
ATOM 1512 N N . ALA A 1 192 ? 18.129 -14.736 -22.431 1.00 89.25 192 ALA A N 1
ATOM 1513 C CA . ALA A 1 192 ? 18.786 -13.459 -22.709 1.00 89.25 192 ALA A CA 1
ATOM 1514 C C . ALA A 1 192 ? 19.901 -13.576 -23.769 1.00 89.25 192 ALA A C 1
ATOM 1516 O O . ALA A 1 192 ? 19.981 -12.769 -24.694 1.00 89.25 192 ALA A O 1
ATOM 1517 N N . ALA A 1 193 ? 20.744 -14.610 -23.704 1.00 87.06 193 ALA A N 1
ATOM 1518 C CA . ALA A 1 193 ? 21.824 -14.823 -24.669 1.00 87.06 193 ALA A CA 1
ATOM 1519 C C . ALA A 1 193 ? 21.288 -15.141 -26.076 1.00 87.06 193 ALA A C 1
ATOM 1521 O O . ALA A 1 193 ? 21.791 -14.620 -27.079 1.00 87.06 193 ALA A O 1
ATOM 1522 N N . MET A 1 194 ? 20.242 -15.969 -26.156 1.00 87.25 194 MET A N 1
ATOM 1523 C CA . MET A 1 194 ? 19.560 -16.291 -27.412 1.00 87.25 194 MET A CA 1
ATOM 1524 C C . MET A 1 194 ? 18.876 -15.058 -28.003 1.00 87.25 194 MET A C 1
ATOM 1526 O O . MET A 1 194 ? 19.028 -14.781 -29.196 1.00 87.25 194 MET A O 1
ATOM 1530 N N . ALA A 1 195 ? 18.195 -14.281 -27.162 1.00 92.69 195 ALA A N 1
ATOM 1531 C CA . ALA A 1 195 ? 17.589 -13.016 -27.532 1.00 92.69 195 ALA A CA 1
ATOM 1532 C C . ALA A 1 195 ? 18.623 -12.025 -28.076 1.00 92.69 195 ALA A C 1
ATOM 1534 O O . ALA A 1 195 ? 18.457 -11.530 -29.189 1.00 92.69 195 ALA A O 1
ATOM 1535 N N . ARG A 1 196 ? 19.738 -11.806 -27.368 1.00 92.25 196 ARG A N 1
ATOM 1536 C CA . ARG A 1 196 ? 20.832 -10.928 -27.818 1.00 92.25 196 ARG A CA 1
ATOM 1537 C C . ARG A 1 196 ? 21.343 -11.335 -29.195 1.00 92.25 196 ARG A C 1
ATOM 1539 O O . ARG A 1 196 ? 21.467 -10.489 -30.073 1.00 92.25 196 ARG A O 1
ATOM 1546 N N . ARG A 1 197 ? 21.584 -12.633 -29.420 1.00 88.81 197 ARG A N 1
ATOM 1547 C CA . ARG A 1 197 ? 22.045 -13.161 -30.717 1.00 88.81 197 ARG A CA 1
ATOM 1548 C C . ARG A 1 197 ? 21.023 -12.949 -31.840 1.00 88.81 197 ARG A C 1
ATOM 1550 O O . ARG A 1 197 ? 21.414 -12.745 -32.993 1.00 88.81 197 ARG A O 1
ATOM 1557 N N . LYS A 1 198 ? 19.729 -13.031 -31.526 1.00 89.56 198 LYS A N 1
ATOM 1558 C CA . LYS A 1 198 ? 18.630 -12.825 -32.479 1.00 89.56 198 LYS A CA 1
ATOM 1559 C C . LYS A 1 198 ? 18.439 -11.344 -32.821 1.00 89.56 198 LYS A C 1
ATOM 1561 O O . LYS A 1 198 ? 18.184 -11.027 -33.978 1.00 89.56 198 LYS A O 1
ATOM 1566 N N . LEU A 1 199 ? 18.637 -10.462 -31.845 1.00 89.50 199 LEU A N 1
ATOM 1567 C CA . LEU A 1 199 ? 18.424 -9.017 -31.944 1.00 89.50 199 LEU A CA 1
ATOM 1568 C C . LEU A 1 199 ? 19.663 -8.216 -32.387 1.00 89.50 199 LEU A C 1
ATOM 1570 O O . LEU A 1 199 ? 19.643 -6.988 -32.336 1.00 89.50 199 LEU A O 1
ATOM 1574 N N . LEU A 1 200 ? 20.744 -8.881 -32.810 1.00 83.25 200 LEU A N 1
ATOM 1575 C CA . LEU A 1 200 ? 21.936 -8.193 -33.313 1.00 83.25 200 LEU A CA 1
ATOM 1576 C C . LEU A 1 200 ? 21.587 -7.242 -34.480 1.00 83.25 200 LEU A C 1
ATOM 1578 O O . LEU A 1 200 ? 20.751 -7.599 -35.324 1.00 83.25 200 LEU A O 1
ATOM 1582 N N . PRO A 1 201 ? 22.248 -6.067 -34.567 1.00 72.81 201 PRO A N 1
ATOM 1583 C CA . PRO A 1 201 ? 21.977 -5.080 -35.608 1.00 72.81 201 PRO A CA 1
ATOM 1584 C C . PRO A 1 201 ? 21.983 -5.692 -37.016 1.00 72.81 201 PRO A C 1
ATOM 1586 O O . PRO A 1 201 ? 22.881 -6.453 -37.374 1.00 72.81 201 PRO A O 1
ATOM 1589 N N . GLY A 1 202 ? 20.961 -5.366 -37.815 1.00 69.00 202 GLY A N 1
ATOM 1590 C CA . GLY A 1 202 ? 20.815 -5.828 -39.201 1.00 69.00 202 GLY A CA 1
ATOM 1591 C C . GLY A 1 202 ? 20.022 -7.127 -39.394 1.00 69.00 202 GLY A C 1
ATOM 1592 O O . GLY A 1 202 ? 19.722 -7.469 -40.533 1.00 69.00 202 GLY A O 1
ATOM 1593 N N . ARG A 1 203 ? 19.637 -7.836 -38.321 1.00 75.06 203 ARG A N 1
ATOM 1594 C CA . ARG A 1 203 ? 18.769 -9.031 -38.418 1.00 75.06 203 ARG A CA 1
ATOM 1595 C C . ARG A 1 203 ? 17.288 -8.735 -38.221 1.00 75.06 203 ARG A C 1
ATOM 1597 O O . ARG A 1 203 ? 16.453 -9.378 -38.848 1.00 75.06 203 ARG A O 1
ATOM 1604 N N . ILE A 1 204 ? 16.971 -7.802 -37.324 1.00 80.69 204 ILE A N 1
ATOM 1605 C CA . ILE A 1 204 ? 15.605 -7.457 -36.920 1.00 80.69 204 ILE A CA 1
ATOM 1606 C C . ILE A 1 204 ? 15.501 -5.937 -36.788 1.00 80.69 204 ILE A C 1
ATOM 1608 O O . ILE A 1 204 ? 16.426 -5.278 -36.311 1.00 80.69 204 ILE A O 1
ATOM 1612 N N . GLN A 1 205 ? 14.363 -5.390 -37.207 1.00 85.25 205 GLN A N 1
ATOM 1613 C CA . GLN A 1 205 ? 13.963 -4.012 -36.941 1.00 85.25 205 GLN A CA 1
ATOM 1614 C C . GLN A 1 205 ? 12.722 -4.030 -36.052 1.00 85.25 205 GLN A C 1
ATOM 1616 O O . GLN A 1 205 ? 11.809 -4.816 -36.298 1.00 85.25 205 GLN A O 1
ATOM 1621 N N . LEU A 1 206 ? 12.672 -3.155 -35.049 1.00 85.38 206 LEU A N 1
ATOM 1622 C CA . LEU A 1 206 ? 11.469 -2.949 -34.239 1.00 85.38 206 LEU A CA 1
ATOM 1623 C C . LEU A 1 206 ? 10.817 -1.641 -34.676 1.00 85.38 206 LEU A C 1
ATOM 1625 O O . LEU A 1 206 ? 11.477 -0.605 -34.722 1.00 85.38 206 LEU A O 1
ATOM 1629 N N . TRP A 1 207 ? 9.535 -1.686 -35.045 1.00 91.19 207 TRP A N 1
ATOM 1630 C CA . TRP A 1 207 ? 8.807 -0.536 -35.611 1.00 91.19 207 TRP A CA 1
ATOM 1631 C C . TRP A 1 207 ? 9.521 0.133 -36.804 1.00 91.19 207 TRP A C 1
ATOM 1633 O O . TRP A 1 207 ? 9.513 1.357 -36.927 1.00 91.19 207 TRP A O 1
ATOM 1643 N N . GLY A 1 208 ? 10.202 -0.647 -37.651 1.00 83.69 208 GLY A N 1
ATOM 1644 C CA . GLY A 1 208 ? 10.987 -0.125 -38.781 1.00 83.69 208 GLY A CA 1
ATOM 1645 C C . GLY A 1 208 ? 12.260 0.635 -38.381 1.00 83.69 208 GLY A C 1
ATOM 1646 O O . GLY A 1 208 ? 12.892 1.256 -39.230 1.00 83.69 208 GLY A O 1
ATOM 1647 N N . HIS A 1 209 ? 12.644 0.599 -37.102 1.00 84.56 209 HIS A N 1
ATOM 1648 C CA . HIS A 1 209 ? 13.874 1.199 -36.595 1.00 84.56 209 HIS A CA 1
ATOM 1649 C C . HIS A 1 209 ? 14.917 0.109 -36.341 1.00 84.56 209 HIS A C 1
ATOM 1651 O O . HIS A 1 209 ? 14.616 -0.961 -35.802 1.00 84.56 209 HIS A O 1
ATOM 1657 N N . ALA A 1 210 ? 16.160 0.384 -36.734 1.00 86.62 210 ALA A N 1
ATOM 1658 C CA . ALA A 1 210 ? 17.288 -0.449 -36.349 1.00 86.62 210 ALA A CA 1
ATOM 1659 C C . ALA A 1 210 ? 17.502 -0.336 -34.836 1.00 86.62 210 ALA A C 1
ATOM 1661 O O . ALA A 1 210 ? 17.557 0.767 -34.291 1.00 86.62 210 ALA A O 1
ATOM 1662 N N . ILE A 1 211 ? 17.629 -1.482 -34.173 1.00 90.69 211 ILE A N 1
ATOM 1663 C CA . ILE A 1 211 ? 17.875 -1.547 -32.735 1.00 90.69 211 ILE A CA 1
ATOM 1664 C C . ILE A 1 211 ? 19.345 -1.834 -32.447 1.00 90.69 211 ILE A C 1
ATOM 1666 O O . ILE A 1 211 ? 20.029 -2.517 -33.213 1.00 90.69 211 ILE A O 1
ATOM 1670 N N . ALA A 1 212 ? 19.817 -1.320 -31.318 1.00 91.19 212 ALA A N 1
ATOM 1671 C CA . ALA A 1 212 ? 21.104 -1.673 -30.740 1.00 91.19 212 ALA A CA 1
ATOM 1672 C C . ALA A 1 212 ? 20.847 -2.554 -29.521 1.00 91.19 212 ALA A C 1
ATOM 1674 O O . ALA A 1 212 ? 20.084 -2.158 -28.643 1.00 91.19 212 ALA A O 1
ATOM 1675 N N . VAL A 1 213 ? 21.460 -3.734 -29.461 1.00 92.62 213 VAL A N 1
ATOM 1676 C CA . VAL A 1 213 ? 21.298 -4.641 -28.322 1.00 92.62 213 VAL A CA 1
ATOM 1677 C C . VAL A 1 213 ? 22.644 -4.980 -27.727 1.00 92.62 213 VAL A C 1
ATOM 1679 O O . VAL A 1 213 ? 23.538 -5.442 -28.434 1.00 92.62 213 VAL A O 1
ATOM 1682 N N . ASP A 1 214 ? 22.754 -4.793 -26.418 1.00 91.88 214 ASP A N 1
ATOM 1683 C CA . ASP A 1 214 ? 23.899 -5.247 -25.647 1.00 91.88 214 ASP A CA 1
ATOM 1684 C C . ASP A 1 214 ? 23.458 -5.833 -24.306 1.00 91.88 214 ASP A C 1
ATOM 1686 O O . ASP A 1 214 ? 22.286 -5.756 -23.930 1.00 91.88 214 ASP A O 1
ATOM 1690 N N . TRP A 1 215 ? 24.387 -6.459 -23.591 1.00 90.06 215 TRP A N 1
ATOM 1691 C CA . TRP A 1 215 ? 24.154 -6.785 -22.191 1.00 90.06 215 TRP A CA 1
ATOM 1692 C C . TRP A 1 215 ? 23.883 -5.499 -21.417 1.00 90.06 215 TRP A C 1
ATOM 1694 O O . TRP A 1 215 ? 24.564 -4.493 -21.614 1.00 90.06 215 TRP A O 1
ATOM 1704 N N . ALA A 1 216 ? 22.857 -5.515 -20.569 1.00 85.75 216 ALA A N 1
ATOM 1705 C CA . ALA A 1 216 ? 22.687 -4.427 -19.627 1.00 85.75 216 ALA A CA 1
ATOM 1706 C C . ALA A 1 216 ? 23.853 -4.458 -18.641 1.00 85.75 216 ALA A C 1
ATOM 1708 O O . ALA A 1 216 ? 24.270 -5.538 -18.220 1.00 85.75 216 ALA A O 1
ATOM 1709 N N . GLU A 1 217 ? 24.348 -3.286 -18.250 1.00 77.94 217 GLU A N 1
ATOM 1710 C CA . GLU A 1 217 ? 25.209 -3.223 -17.078 1.00 77.94 217 GLU A CA 1
ATOM 1711 C C . GLU A 1 217 ? 24.420 -3.795 -15.892 1.00 77.94 217 GLU A C 1
ATOM 1713 O O . GLU A 1 217 ? 23.301 -3.332 -15.628 1.00 77.94 217 GLU A O 1
ATOM 1718 N N . PRO A 1 218 ? 24.932 -4.844 -15.230 1.00 66.19 218 PRO A N 1
ATOM 1719 C CA . PRO A 1 218 ? 24.262 -5.405 -14.073 1.00 66.19 218 PRO A CA 1
ATOM 1720 C C . PRO A 1 218 ? 24.152 -4.334 -12.994 1.00 66.19 218 PRO A C 1
ATOM 1722 O O . PRO A 1 218 ? 25.107 -3.599 -12.731 1.00 66.19 218 PRO A O 1
ATOM 1725 N N . GLU A 1 219 ? 22.982 -4.247 -12.364 1.00 59.94 219 GLU A N 1
ATOM 1726 C CA . GLU A 1 219 ? 22.854 -3.439 -11.159 1.00 59.94 219 GLU A CA 1
ATOM 1727 C C . GLU A 1 219 ? 23.835 -3.997 -10.132 1.00 59.94 219 GLU A C 1
ATOM 1729 O O . GLU A 1 219 ? 23.805 -5.183 -9.804 1.00 59.94 219 GLU A O 1
ATOM 1734 N N . VAL A 1 220 ? 24.756 -3.147 -9.682 1.00 58.47 220 VAL A N 1
ATOM 1735 C CA . VAL A 1 220 ? 25.699 -3.516 -8.633 1.00 58.47 220 VAL A CA 1
ATOM 1736 C C . VAL A 1 220 ? 24.865 -3.802 -7.392 1.00 58.47 220 VAL A C 1
ATOM 1738 O O . VAL A 1 220 ? 24.296 -2.881 -6.806 1.00 58.47 220 VAL A O 1
ATOM 1741 N N . GLU A 1 221 ? 24.762 -5.073 -7.007 1.00 56.69 221 GLU A N 1
ATOM 1742 C CA . GLU A 1 221 ? 24.215 -5.418 -5.703 1.00 56.69 221 GLU A CA 1
ATOM 1743 C C . GLU A 1 221 ? 25.154 -4.839 -4.646 1.00 56.69 221 GLU A C 1
ATOM 1745 O O . GLU A 1 221 ? 26.276 -5.308 -4.453 1.00 56.69 221 GLU A O 1
ATOM 1750 N N . VAL A 1 222 ? 24.701 -3.766 -4.003 1.00 63.22 222 VAL A N 1
ATOM 1751 C CA . VAL A 1 222 ? 25.415 -3.130 -2.904 1.00 63.22 222 VAL A CA 1
ATOM 1752 C C . VAL A 1 222 ? 25.208 -4.008 -1.677 1.00 63.22 222 VAL A C 1
ATOM 1754 O O . VAL A 1 222 ? 24.079 -4.186 -1.217 1.00 63.22 222 VAL A O 1
ATOM 1757 N N . ASP A 1 223 ? 26.282 -4.612 -1.180 1.00 64.19 223 ASP A N 1
ATOM 1758 C CA . ASP A 1 223 ? 26.216 -5.475 -0.008 1.00 64.19 223 ASP A CA 1
ATOM 1759 C C . ASP A 1 223 ? 25.866 -4.680 1.265 1.00 64.19 223 ASP A C 1
ATOM 1761 O O . ASP A 1 223 ? 25.936 -3.449 1.302 1.00 64.19 223 ASP A O 1
ATOM 1765 N N . GLU A 1 224 ? 25.464 -5.395 2.317 1.00 68.25 224 GLU A N 1
ATOM 1766 C CA . GLU A 1 224 ? 25.070 -4.794 3.596 1.00 68.25 224 GLU A CA 1
ATOM 1767 C C . GLU A 1 224 ? 26.192 -3.975 4.238 1.00 68.25 224 GLU A C 1
ATOM 1769 O O . GLU A 1 224 ? 25.899 -2.924 4.806 1.00 68.25 224 GLU A O 1
ATOM 1774 N N . ASP A 1 225 ? 27.457 -4.389 4.092 1.00 71.88 225 ASP A N 1
ATOM 1775 C CA . ASP A 1 225 ? 28.604 -3.652 4.629 1.00 71.88 225 ASP A CA 1
ATOM 1776 C C . ASP A 1 225 ? 28.725 -2.302 3.900 1.00 71.88 225 ASP A C 1
ATOM 1778 O O . ASP A 1 225 ? 28.892 -1.254 4.527 1.00 71.88 225 ASP A O 1
ATOM 1782 N N . THR A 1 226 ? 28.534 -2.287 2.578 1.00 72.38 226 THR A N 1
ATOM 1783 C CA . THR A 1 226 ? 28.512 -1.045 1.797 1.00 72.38 226 THR A CA 1
ATOM 1784 C C . THR A 1 226 ? 27.292 -0.180 2.143 1.00 72.38 226 THR A C 1
ATOM 1786 O O . THR A 1 226 ? 27.449 1.015 2.414 1.00 72.38 226 THR A O 1
ATOM 1789 N N . MET A 1 227 ? 26.084 -0.752 2.225 1.00 71.38 227 MET A N 1
ATOM 1790 C CA . MET A 1 227 ? 24.874 -0.024 2.640 1.00 71.38 227 MET A CA 1
ATOM 1791 C C . MET A 1 227 ? 24.987 0.539 4.061 1.00 71.38 227 MET A C 1
ATOM 1793 O O . MET A 1 227 ? 24.406 1.594 4.333 1.00 71.38 227 MET A O 1
ATOM 1797 N N . ALA A 1 228 ? 25.765 -0.101 4.941 1.00 74.12 228 ALA A N 1
ATOM 1798 C CA . ALA A 1 228 ? 26.077 0.362 6.291 1.00 74.12 228 ALA A CA 1
ATOM 1799 C C . ALA A 1 228 ? 26.999 1.592 6.328 1.00 74.12 228 ALA A C 1
ATOM 1801 O O . ALA A 1 228 ? 27.114 2.225 7.371 1.00 74.12 228 ALA A O 1
ATOM 1802 N N . THR A 1 229 ? 27.609 1.989 5.208 1.00 80.06 229 THR A N 1
ATOM 1803 C CA . THR A 1 229 ? 28.443 3.206 5.124 1.00 80.06 229 THR A CA 1
ATOM 1804 C C . THR A 1 229 ? 27.734 4.391 4.468 1.00 80.06 229 THR A C 1
ATOM 1806 O O . THR A 1 229 ? 28.233 5.516 4.520 1.00 80.06 229 THR A O 1
ATOM 1809 N N . VAL A 1 230 ? 26.561 4.172 3.863 1.00 85.25 230 VAL A N 1
ATOM 1810 C CA . VAL A 1 230 ? 25.843 5.209 3.111 1.00 85.25 230 VAL A CA 1
ATOM 1811 C C . VAL A 1 230 ? 25.349 6.314 4.049 1.00 85.25 230 VAL A C 1
ATOM 1813 O O . VAL A 1 230 ? 24.657 6.049 5.032 1.00 85.25 230 VAL A O 1
ATOM 1816 N N . LYS A 1 231 ? 25.689 7.559 3.698 1.00 93.81 231 LYS A N 1
ATOM 1817 C CA . LYS A 1 231 ? 25.277 8.804 4.377 1.00 93.81 231 LYS A CA 1
ATOM 1818 C C . LYS A 1 231 ? 24.391 9.697 3.501 1.00 93.81 231 LYS A C 1
ATOM 1820 O O . LYS A 1 231 ? 24.215 10.877 3.782 1.00 93.81 231 LYS A O 1
ATOM 1825 N N . ILE A 1 232 ? 23.917 9.169 2.374 1.00 93.62 232 ILE A N 1
ATOM 1826 C CA . ILE A 1 232 ? 23.206 9.936 1.351 1.00 93.62 232 ILE A CA 1
ATOM 1827 C C . ILE A 1 232 ? 21.774 9.432 1.278 1.00 93.62 232 ILE A C 1
ATOM 1829 O O . ILE A 1 232 ? 21.551 8.251 1.015 1.00 93.62 232 ILE A O 1
ATOM 1833 N N . LEU A 1 233 ? 20.811 10.332 1.454 1.00 94.12 233 LEU A N 1
ATOM 1834 C CA . LEU A 1 233 ? 19.403 10.026 1.227 1.00 94.12 233 LEU A CA 1
ATOM 1835 C C . LEU A 1 233 ? 18.987 10.418 -0.187 1.00 94.12 233 LEU A C 1
ATOM 1837 O O . LEU A 1 233 ? 19.290 11.515 -0.658 1.00 94.12 233 LEU A O 1
ATOM 1841 N N . TYR A 1 234 ? 18.251 9.524 -0.845 1.00 93.31 234 TYR A N 1
ATOM 1842 C CA . TYR A 1 234 ? 17.567 9.798 -2.103 1.00 93.31 234 TYR A CA 1
ATOM 1843 C C . TYR A 1 234 ? 16.130 10.246 -1.822 1.00 93.31 234 TYR A C 1
ATOM 1845 O O . TYR A 1 234 ? 15.299 9.469 -1.353 1.00 93.31 234 TYR A O 1
ATOM 1853 N N . VAL A 1 235 ? 15.832 11.504 -2.133 1.00 92.06 235 VAL A N 1
ATOM 1854 C CA . VAL A 1 235 ? 14.524 12.128 -1.915 1.00 92.06 235 VAL A CA 1
ATOM 1855 C C . VAL A 1 235 ? 13.841 12.303 -3.263 1.00 92.06 235 VAL A C 1
ATOM 1857 O O . VAL A 1 235 ? 14.394 12.939 -4.153 1.00 92.06 235 VAL A O 1
ATOM 1860 N N . ARG A 1 236 ? 12.639 11.755 -3.438 1.00 89.44 236 ARG A N 1
ATOM 1861 C CA . ARG A 1 236 ? 11.880 11.799 -4.703 1.00 89.44 236 ARG A CA 1
ATOM 1862 C C . ARG A 1 236 ? 10.552 12.533 -4.550 1.00 89.44 236 ARG A C 1
ATOM 1864 O O . ARG A 1 236 ? 10.122 12.804 -3.436 1.00 89.44 236 ARG A O 1
ATOM 1871 N N . ASN A 1 237 ? 9.877 12.765 -5.677 1.00 82.56 237 ASN A N 1
ATOM 1872 C CA . ASN A 1 237 ? 8.573 13.437 -5.766 1.00 82.56 237 ASN A CA 1
ATOM 1873 C C . ASN A 1 237 ? 8.618 14.914 -5.346 1.00 82.56 237 ASN A C 1
ATOM 1875 O O . ASN A 1 237 ? 7.642 15.455 -4.832 1.00 82.56 237 ASN A O 1
ATOM 1879 N N . LEU A 1 238 ? 9.750 15.575 -5.585 1.00 85.00 238 LEU A N 1
ATOM 1880 C CA . LEU A 1 238 ? 9.903 17.000 -5.332 1.00 85.00 238 LEU A CA 1
ATOM 1881 C C . LEU A 1 238 ? 9.229 17.806 -6.441 1.00 85.00 238 LEU A C 1
ATOM 1883 O O . LEU A 1 238 ? 9.336 17.473 -7.627 1.00 85.00 238 LEU A O 1
ATOM 1887 N N . MET A 1 239 ? 8.583 18.912 -6.071 1.00 80.00 239 MET A N 1
ATOM 1888 C CA . MET A 1 239 ? 8.087 19.856 -7.066 1.00 80.00 239 MET A CA 1
ATOM 1889 C C . MET A 1 239 ? 9.265 20.467 -7.833 1.00 80.00 239 MET A C 1
ATOM 1891 O O . MET A 1 239 ? 10.358 20.677 -7.294 1.00 80.00 239 MET A O 1
ATOM 1895 N N . LEU A 1 240 ? 9.047 20.800 -9.108 1.00 79.81 240 LEU A N 1
ATOM 1896 C CA . LEU A 1 240 ? 10.085 21.430 -9.932 1.00 79.81 240 LEU A CA 1
ATOM 1897 C C . LEU A 1 240 ? 10.576 22.748 -9.314 1.00 79.81 240 LEU A C 1
ATOM 1899 O O . LEU A 1 240 ? 11.773 23.015 -9.356 1.00 79.81 240 LEU A O 1
ATOM 1903 N N . ALA A 1 241 ? 9.677 23.493 -8.666 1.00 87.75 241 ALA A N 1
ATOM 1904 C CA . ALA A 1 241 ? 9.970 24.755 -7.995 1.00 87.75 241 ALA A CA 1
ATOM 1905 C C . ALA A 1 241 ? 10.705 24.615 -6.647 1.00 87.75 241 ALA A C 1
ATOM 1907 O O . ALA A 1 241 ? 11.264 25.596 -6.172 1.00 87.75 241 ALA A O 1
ATOM 1908 N N . THR A 1 242 ? 10.729 23.429 -6.020 1.00 91.81 242 THR A N 1
ATOM 1909 C CA . THR A 1 242 ? 11.439 23.231 -4.744 1.00 91.81 242 THR A CA 1
ATOM 1910 C C . THR A 1 242 ? 12.933 23.515 -4.929 1.00 91.81 242 THR A C 1
ATOM 1912 O O . THR A 1 242 ? 13.550 22.944 -5.831 1.00 91.81 242 THR A O 1
ATOM 1915 N N . THR A 1 243 ? 13.522 24.377 -4.099 1.00 95.75 243 THR A N 1
ATOM 1916 C CA . THR A 1 243 ? 14.952 24.726 -4.168 1.00 95.75 243 THR A CA 1
ATOM 1917 C C . THR A 1 243 ? 15.801 23.792 -3.304 1.00 95.75 243 THR A C 1
ATOM 1919 O O . THR A 1 243 ? 15.286 23.150 -2.389 1.00 95.75 243 THR A O 1
ATOM 1922 N N . GLU A 1 244 ? 17.106 23.710 -3.583 1.00 96.75 244 GLU A N 1
ATOM 1923 C CA . GLU A 1 244 ? 18.060 22.976 -2.732 1.00 96.75 244 GLU A CA 1
ATOM 1924 C C . GLU A 1 244 ? 18.083 23.537 -1.305 1.00 96.75 244 GLU A C 1
ATOM 1926 O O . GLU A 1 244 ? 18.017 22.761 -0.359 1.00 96.75 244 GLU A O 1
ATOM 1931 N N . GLU A 1 245 ? 18.035 24.866 -1.161 1.00 95.81 245 GLU A N 1
ATOM 1932 C CA . GLU A 1 245 ? 17.944 25.566 0.129 1.00 95.81 245 GLU A CA 1
ATOM 1933 C C . GLU A 1 245 ? 16.696 25.163 0.930 1.00 95.81 245 GLU A C 1
ATOM 1935 O O . GLU A 1 245 ? 16.771 24.944 2.136 1.00 95.81 245 GLU A O 1
ATOM 1940 N N . THR A 1 246 ? 15.545 25.002 0.262 1.00 94.62 246 THR A N 1
ATOM 1941 C CA . THR A 1 246 ? 14.321 24.531 0.930 1.00 94.62 246 THR A CA 1
ATOM 1942 C C . THR A 1 246 ? 14.541 23.137 1.510 1.00 94.62 246 THR A C 1
ATOM 1944 O O . THR A 1 246 ? 14.228 22.892 2.668 1.00 94.62 246 THR A O 1
ATOM 1947 N N . ILE A 1 247 ? 15.112 22.224 0.723 1.00 94.81 247 ILE A N 1
ATOM 1948 C CA . ILE A 1 247 ? 15.359 20.841 1.148 1.00 94.81 247 ILE A CA 1
ATOM 1949 C C . ILE A 1 247 ? 16.365 20.818 2.300 1.00 94.81 247 ILE A C 1
ATOM 1951 O O . ILE A 1 247 ? 16.144 20.139 3.297 1.00 94.81 247 ILE A O 1
ATOM 1955 N N . GLU A 1 248 ? 17.451 21.578 2.185 1.00 95.19 248 GLU A N 1
ATOM 1956 C CA . GLU A 1 248 ? 18.466 21.689 3.228 1.00 95.19 248 GLU A CA 1
ATOM 1957 C C . GLU A 1 248 ? 17.866 22.192 4.542 1.00 95.19 248 GLU A C 1
ATOM 1959 O O . GLU A 1 248 ? 18.123 21.611 5.595 1.00 95.19 248 GLU A O 1
ATOM 1964 N N . LYS A 1 249 ? 17.012 23.220 4.481 1.00 93.19 249 LYS A N 1
ATOM 1965 C CA . LYS A 1 249 ? 16.301 23.753 5.645 1.00 93.19 249 LYS A CA 1
ATOM 1966 C C . LYS A 1 249 ? 15.389 22.710 6.292 1.00 93.19 249 LYS A C 1
ATOM 1968 O O . LYS A 1 249 ? 15.425 22.566 7.511 1.00 93.19 249 LYS A O 1
ATOM 1973 N N . GLU A 1 250 ? 14.600 21.982 5.502 1.00 91.31 250 GLU A N 1
ATOM 1974 C CA . GLU A 1 250 ? 13.704 20.938 6.019 1.00 91.31 250 GLU A CA 1
ATOM 1975 C C . GLU A 1 250 ? 14.492 19.834 6.737 1.00 91.31 250 GLU A C 1
ATOM 1977 O O . GLU A 1 250 ? 14.170 19.478 7.868 1.00 91.31 250 GLU A O 1
ATOM 1982 N N . PHE A 1 251 ? 15.583 19.341 6.148 1.00 93.50 251 PHE A N 1
ATOM 1983 C CA . PHE A 1 251 ? 16.390 18.288 6.772 1.00 93.50 251 PHE A CA 1
ATOM 1984 C C . PHE A 1 251 ? 17.216 18.782 7.973 1.00 93.50 251 PHE A C 1
ATOM 1986 O O . PHE A 1 251 ? 17.347 18.058 8.960 1.00 93.50 251 PHE A O 1
ATOM 1993 N N . ASN A 1 252 ? 17.708 20.025 7.954 1.00 92.56 252 ASN A N 1
ATOM 1994 C CA . ASN A 1 252 ? 18.373 20.634 9.113 1.00 92.56 252 ASN A CA 1
ATOM 1995 C C . ASN A 1 252 ? 17.398 21.006 10.245 1.00 92.56 252 ASN A C 1
ATOM 1997 O O . ASN A 1 252 ? 17.845 21.205 11.373 1.00 92.56 252 ASN A O 1
ATOM 2001 N N . SER A 1 253 ? 16.085 21.078 9.989 1.00 89.44 253 SER A N 1
ATOM 2002 C CA . SER A 1 253 ? 15.085 21.288 11.050 1.00 89.44 253 SER A CA 1
ATOM 2003 C C . SER A 1 253 ? 14.993 20.101 12.017 1.00 89.44 253 SER A C 1
ATOM 2005 O O . SER A 1 253 ? 14.667 20.287 13.187 1.00 89.44 253 SER A O 1
ATOM 2007 N N . ILE A 1 254 ? 15.339 18.896 11.546 1.00 88.81 254 ILE A N 1
ATOM 2008 C CA . ILE A 1 254 ? 15.358 17.658 12.337 1.00 88.81 254 ILE A CA 1
ATOM 2009 C C . ILE A 1 254 ? 16.567 17.666 13.275 1.00 88.81 254 ILE A C 1
ATOM 2011 O O . ILE A 1 254 ? 16.444 17.436 14.477 1.00 88.81 254 ILE A O 1
ATOM 2015 N N . LYS A 1 255 ? 17.747 17.953 12.716 1.00 91.06 255 LYS A N 1
ATOM 2016 C CA . LYS A 1 255 ? 18.992 18.120 13.464 1.00 91.06 255 LYS A CA 1
ATOM 2017 C C . LYS A 1 255 ? 19.828 19.235 12.826 1.00 91.06 255 LYS A C 1
ATOM 2019 O O . LYS A 1 255 ? 20.357 19.035 11.728 1.00 91.06 255 LYS A O 1
ATOM 2024 N N . PRO A 1 256 ? 19.981 20.391 13.498 1.00 92.06 256 PRO A N 1
ATOM 2025 C CA . PRO A 1 256 ? 20.742 21.508 12.953 1.00 92.06 256 PRO A CA 1
ATOM 2026 C C . PRO A 1 256 ? 22.193 21.126 12.636 1.00 92.06 256 PRO A C 1
ATOM 2028 O O . PRO A 1 256 ? 22.894 20.582 13.488 1.00 92.06 256 PRO A O 1
ATOM 2031 N N . GLY A 1 257 ? 22.644 21.427 11.415 1.00 90.12 257 GLY A N 1
ATOM 2032 C CA . GLY A 1 257 ? 24.020 21.186 10.961 1.00 90.12 257 GLY A CA 1
ATOM 2033 C C . GLY A 1 257 ? 24.324 19.742 10.544 1.00 90.12 257 GLY A C 1
ATOM 2034 O O . GLY A 1 257 ? 25.486 19.404 10.329 1.00 90.12 257 GLY A O 1
ATOM 2035 N N . ALA A 1 258 ? 23.309 18.881 10.439 1.00 92.75 258 ALA A N 1
ATOM 2036 C CA . ALA A 1 258 ? 23.483 17.490 10.026 1.00 92.75 258 ALA A CA 1
ATOM 2037 C C . ALA A 1 258 ? 23.709 17.332 8.511 1.00 92.75 258 ALA A C 1
ATOM 2039 O O . ALA A 1 258 ? 24.410 16.409 8.079 1.00 92.75 258 ALA A O 1
ATOM 2040 N N . VAL A 1 259 ? 23.118 18.226 7.712 1.00 95.81 259 VAL A N 1
ATOM 2041 C CA . VAL A 1 259 ? 23.218 18.215 6.249 1.00 95.81 259 VAL A CA 1
ATOM 2042 C C . VAL A 1 259 ? 24.517 18.891 5.813 1.00 95.81 259 VAL A C 1
ATOM 2044 O O . VAL A 1 259 ? 24.770 20.042 6.146 1.00 95.81 259 VAL A O 1
ATOM 2047 N N . GLU A 1 260 ? 25.328 18.173 5.040 1.00 95.44 260 GLU A N 1
ATOM 2048 C CA . GLU A 1 260 ? 26.556 18.684 4.422 1.00 95.44 260 GLU A CA 1
ATOM 2049 C C . GLU A 1 260 ? 26.261 19.380 3.089 1.00 95.44 260 GLU A C 1
ATOM 2051 O O . GLU A 1 260 ? 26.838 20.416 2.767 1.00 95.44 260 GLU A O 1
ATOM 2056 N N . ARG A 1 261 ? 25.393 18.771 2.273 1.00 95.94 261 ARG A N 1
ATOM 2057 C CA . ARG A 1 261 ? 25.074 19.264 0.931 1.00 95.94 261 ARG A CA 1
ATOM 2058 C C . ARG A 1 261 ? 23.770 18.679 0.422 1.00 95.94 261 ARG A C 1
ATOM 2060 O O . ARG A 1 261 ? 23.537 17.476 0.540 1.00 95.94 261 ARG A O 1
ATOM 2067 N N . VAL A 1 262 ? 22.991 19.486 -0.288 1.00 97.00 262 VAL A N 1
ATOM 2068 C CA . VAL A 1 262 ? 21.879 19.007 -1.113 1.00 97.00 262 VAL A CA 1
ATOM 2069 C C . VAL A 1 262 ? 22.233 19.149 -2.587 1.00 97.00 262 VAL A C 1
ATOM 2071 O O . VAL A 1 262 ? 22.779 20.162 -3.007 1.00 97.00 262 VAL A O 1
ATOM 2074 N N . LYS A 1 263 ? 21.922 18.123 -3.381 1.00 96.94 263 LYS A N 1
ATOM 2075 C CA . LYS A 1 263 ? 21.975 18.189 -4.843 1.00 96.94 263 LYS A CA 1
ATOM 2076 C C . LYS A 1 263 ? 20.631 17.786 -5.426 1.00 96.94 263 LYS A C 1
ATOM 2078 O O . LYS A 1 263 ? 20.299 16.599 -5.449 1.00 96.94 263 LYS A O 1
ATOM 2083 N N . LYS A 1 264 ? 19.869 18.751 -5.929 1.00 93.50 264 LYS A N 1
ATOM 2084 C CA . LYS A 1 264 ? 18.581 18.524 -6.580 1.00 93.50 264 LYS A CA 1
ATOM 2085 C C . LYS A 1 264 ? 18.764 18.329 -8.078 1.00 93.50 264 LYS A C 1
ATOM 2087 O O . LYS A 1 264 ? 19.401 19.110 -8.775 1.00 93.50 264 LYS A O 1
ATOM 2092 N N . ILE A 1 265 ? 18.129 17.290 -8.598 1.00 88.75 265 ILE A N 1
ATOM 2093 C CA . ILE A 1 265 ? 18.023 17.020 -10.024 1.00 88.75 265 ILE A CA 1
ATOM 2094 C C . ILE A 1 265 ? 16.535 16.926 -10.354 1.00 88.75 265 ILE A C 1
ATOM 2096 O O . ILE A 1 265 ? 15.903 15.885 -10.213 1.00 88.75 265 ILE A O 1
ATOM 2100 N N . ARG A 1 266 ? 15.980 18.047 -10.827 1.00 85.62 266 ARG A N 1
ATOM 2101 C CA . ARG A 1 266 ? 14.580 18.182 -11.267 1.00 85.62 266 ARG A CA 1
ATOM 2102 C C . ARG A 1 266 ? 13.567 17.843 -10.171 1.00 85.62 266 ARG A C 1
ATOM 2104 O O . ARG A 1 266 ? 13.214 18.738 -9.413 1.00 85.62 266 ARG A O 1
ATOM 2111 N N . ASP A 1 267 ? 13.088 16.606 -10.114 1.00 81.50 267 ASP A N 1
ATOM 2112 C CA . ASP A 1 267 ? 12.028 16.107 -9.231 1.00 81.50 267 ASP A CA 1
ATOM 2113 C C . ASP A 1 267 ? 12.534 15.150 -8.138 1.00 81.50 267 ASP A C 1
ATOM 2115 O O . ASP A 1 267 ? 11.743 14.542 -7.413 1.00 81.50 267 ASP A O 1
ATOM 2119 N N . TYR A 1 268 ? 13.852 15.025 -7.996 1.00 91.38 268 TYR A N 1
ATOM 2120 C CA . TYR A 1 268 ? 14.491 14.300 -6.904 1.00 91.38 268 TYR A CA 1
ATOM 2121 C C . TYR A 1 268 ? 15.752 15.027 -6.426 1.00 91.38 268 TYR A C 1
ATOM 2123 O O . TYR A 1 268 ? 16.254 15.927 -7.098 1.00 91.38 268 TYR A O 1
ATOM 2131 N N . ALA A 1 269 ? 16.262 14.661 -5.256 1.00 95.31 269 ALA A N 1
ATOM 2132 C CA . ALA A 1 269 ? 17.475 15.213 -4.679 1.00 95.31 269 ALA A CA 1
ATOM 2133 C C . ALA A 1 269 ? 18.274 14.152 -3.923 1.00 95.31 269 ALA A C 1
ATOM 2135 O O . ALA A 1 269 ? 17.726 13.156 -3.455 1.00 95.31 269 ALA A O 1
ATOM 2136 N N . PHE A 1 270 ? 19.572 14.401 -3.798 1.00 96.44 270 PHE A N 1
ATOM 2137 C CA . PHE A 1 270 ? 20.464 13.686 -2.899 1.00 96.44 270 PHE A CA 1
ATOM 2138 C C . PHE A 1 270 ? 20.817 14.599 -1.732 1.00 96.44 270 PHE A C 1
ATOM 2140 O O . PHE A 1 270 ? 21.335 15.697 -1.950 1.00 96.44 270 PHE A O 1
ATOM 2147 N N . VAL A 1 271 ? 20.532 14.152 -0.513 1.00 96.94 271 VAL A N 1
ATOM 2148 C CA . VAL A 1 271 ? 20.866 14.869 0.722 1.00 96.94 271 VAL A CA 1
ATOM 2149 C C . VAL A 1 271 ? 22.043 14.152 1.364 1.00 96.94 271 VAL A C 1
ATOM 2151 O O . VAL A 1 271 ? 21.925 12.993 1.755 1.00 96.94 271 VAL A O 1
ATOM 2154 N N . HIS A 1 272 ? 23.190 14.820 1.400 1.00 96.25 272 HIS A N 1
ATOM 2155 C CA . HIS A 1 272 ? 24.419 14.319 1.998 1.00 96.25 272 HIS A CA 1
ATOM 2156 C C . HIS A 1 272 ? 24.448 14.698 3.475 1.00 96.25 272 HIS A C 1
ATOM 2158 O O . HIS A 1 272 ? 24.336 15.879 3.800 1.00 96.25 272 HIS A O 1
ATOM 2164 N N . PHE A 1 273 ? 24.616 13.710 4.346 1.00 96.00 273 PHE A N 1
ATOM 2165 C CA . PHE A 1 273 ? 24.785 13.910 5.780 1.00 96.00 273 PHE A CA 1
ATOM 2166 C C . PHE A 1 273 ? 26.240 13.714 6.188 1.00 96.00 273 PHE A C 1
ATOM 2168 O O . PHE A 1 273 ? 26.962 12.890 5.621 1.00 96.00 273 PHE A O 1
ATOM 2175 N N . THR A 1 274 ? 26.650 14.434 7.228 1.00 91.50 274 THR A N 1
ATOM 2176 C CA . THR A 1 274 ? 27.991 14.297 7.815 1.00 91.50 274 THR A CA 1
ATOM 2177 C C . THR A 1 274 ? 28.187 12.920 8.464 1.00 91.50 274 THR A C 1
ATOM 2179 O O . THR A 1 274 ? 29.243 12.289 8.313 1.00 91.50 274 THR A O 1
ATOM 2182 N N . GLN A 1 275 ? 27.146 12.417 9.135 1.00 92.31 275 GLN A N 1
ATOM 2183 C CA . GLN A 1 275 ? 27.110 11.128 9.826 1.00 92.31 275 GLN A CA 1
ATOM 2184 C C . GLN A 1 275 ? 25.968 10.246 9.319 1.00 92.31 275 GLN A C 1
ATOM 2186 O O . GLN A 1 275 ? 24.945 10.729 8.833 1.00 92.31 275 GLN A O 1
ATOM 2191 N N . ARG A 1 276 ? 26.142 8.927 9.430 1.00 90.19 276 ARG A N 1
ATOM 2192 C CA . ARG A 1 276 ? 25.123 7.964 8.996 1.00 90.19 276 ARG A CA 1
ATOM 2193 C C . ARG A 1 276 ? 23.912 7.990 9.917 1.00 90.19 276 ARG A C 1
ATOM 2195 O O . ARG A 1 276 ? 22.784 7.904 9.447 1.00 90.19 276 ARG A O 1
ATOM 2202 N N . GLU A 1 277 ? 24.158 8.101 11.212 1.00 91.25 277 GLU A N 1
ATOM 2203 C CA . GLU A 1 277 ? 23.140 8.140 12.258 1.00 91.25 277 GLU A CA 1
ATOM 2204 C C . GLU A 1 277 ? 22.163 9.290 11.998 1.00 91.25 277 GLU A C 1
ATOM 2206 O O . GLU A 1 277 ? 20.957 9.136 12.170 1.00 91.25 277 GLU A O 1
ATOM 2211 N N . ASP A 1 278 ? 22.676 10.405 11.478 1.00 93.19 278 ASP A N 1
ATOM 2212 C CA . ASP A 1 278 ? 21.876 11.569 11.111 1.00 93.19 278 ASP A CA 1
ATOM 2213 C C . ASP A 1 278 ? 21.045 11.328 9.849 1.00 93.19 278 ASP A C 1
ATOM 2215 O O . ASP A 1 278 ? 19.884 11.729 9.806 1.00 93.19 278 ASP A O 1
ATOM 2219 N N . ALA A 1 279 ? 21.588 10.618 8.855 1.00 92.25 279 ALA A N 1
ATOM 2220 C CA . ALA A 1 279 ? 20.823 10.202 7.680 1.00 92.25 279 ALA A CA 1
ATOM 2221 C C . ALA A 1 279 ? 19.685 9.238 8.055 1.00 92.25 279 ALA A C 1
ATOM 2223 O O . ALA A 1 279 ? 18.573 9.380 7.553 1.00 92.25 279 ALA A O 1
ATOM 2224 N N . ILE A 1 280 ? 19.938 8.277 8.948 1.00 90.25 280 ILE A N 1
ATOM 2225 C CA . ILE A 1 280 ? 18.913 7.339 9.430 1.00 90.25 280 ILE A CA 1
ATOM 2226 C C . ILE A 1 280 ? 17.848 8.093 10.225 1.00 90.25 280 ILE A C 1
ATOM 2228 O O . ILE A 1 280 ? 16.672 7.994 9.895 1.00 90.25 280 ILE A O 1
ATOM 2232 N N . SER A 1 281 ? 18.258 8.912 11.196 1.00 88.88 281 SER A N 1
ATOM 2233 C CA . SER A 1 281 ? 17.345 9.719 12.011 1.00 88.88 281 SER A CA 1
ATOM 2234 C C . SER A 1 281 ? 16.472 10.635 11.150 1.00 88.88 281 SER A C 1
ATOM 2236 O O . SER A 1 281 ? 15.255 10.692 11.321 1.00 88.88 281 SER A O 1
ATOM 2238 N N . ALA A 1 282 ? 17.068 11.294 10.153 1.00 91.56 282 ALA A N 1
ATOM 2239 C CA . ALA A 1 282 ? 16.330 12.107 9.202 1.00 91.56 282 ALA A CA 1
ATOM 2240 C C . ALA A 1 282 ? 15.343 11.280 8.372 1.00 91.56 282 ALA A C 1
ATOM 2242 O O . ALA A 1 282 ? 14.184 11.666 8.240 1.00 91.56 282 ALA A O 1
ATOM 2243 N N . MET A 1 283 ? 15.778 10.142 7.825 1.00 89.00 283 MET A N 1
ATOM 2244 C CA . MET A 1 283 ? 14.914 9.249 7.054 1.00 89.00 283 MET A CA 1
ATOM 2245 C C . MET A 1 283 ? 13.723 8.776 7.889 1.00 89.00 283 MET A C 1
ATOM 2247 O O . MET A 1 283 ? 12.589 8.872 7.422 1.00 89.00 283 MET A O 1
ATOM 2251 N N . ASP A 1 284 ? 13.966 8.342 9.122 1.00 84.81 284 ASP A N 1
ATOM 2252 C CA . ASP A 1 284 ? 12.929 7.895 10.047 1.00 84.81 284 ASP A CA 1
ATOM 2253 C C . ASP A 1 284 ? 11.984 9.032 10.435 1.00 84.81 284 ASP A C 1
ATOM 2255 O O . ASP A 1 284 ? 10.800 8.787 10.641 1.00 84.81 284 ASP A O 1
ATOM 2259 N N . ALA A 1 285 ? 12.467 10.275 10.494 1.00 82.50 285 ALA A N 1
ATOM 2260 C CA . ALA A 1 285 ? 11.670 11.445 10.846 1.00 82.50 285 ALA A CA 1
ATOM 2261 C C . ALA A 1 285 ? 10.772 11.971 9.713 1.00 82.50 285 ALA A C 1
ATOM 2263 O O . ALA A 1 285 ? 9.791 12.646 10.018 1.00 82.50 285 ALA A O 1
ATOM 2264 N N . VAL A 1 286 ? 11.060 11.682 8.433 1.00 83.94 286 VAL A N 1
ATOM 2265 C CA . VAL A 1 286 ? 10.267 12.225 7.304 1.00 83.94 286 VAL A CA 1
ATOM 2266 C C . VAL A 1 286 ? 9.648 11.180 6.379 1.00 83.94 286 VAL A C 1
ATOM 2268 O O . VAL A 1 286 ? 8.627 11.447 5.741 1.00 83.94 286 VAL A O 1
ATOM 2271 N N . ASN A 1 287 ? 10.231 9.987 6.254 1.00 86.38 287 ASN A N 1
ATOM 2272 C CA . ASN A 1 287 ? 9.815 9.038 5.229 1.00 86.38 287 ASN A CA 1
ATOM 2273 C C . ASN A 1 287 ? 8.487 8.359 5.589 1.00 86.38 287 ASN A C 1
ATOM 2275 O O . ASN A 1 287 ? 8.392 7.588 6.539 1.00 86.38 287 ASN A O 1
ATOM 2279 N N . GLY A 1 288 ? 7.447 8.607 4.789 1.00 80.94 288 GLY A N 1
ATOM 2280 C CA . GLY A 1 288 ? 6.149 7.942 4.943 1.00 80.94 288 GLY A CA 1
ATOM 2281 C C . GLY A 1 288 ? 5.410 8.273 6.244 1.00 80.94 288 GLY A C 1
ATOM 2282 O O . GLY A 1 288 ? 4.502 7.522 6.616 1.00 80.94 288 GLY A O 1
ATOM 2283 N N . LYS A 1 289 ? 5.809 9.359 6.913 1.00 84.69 289 LYS A N 1
ATOM 2284 C CA . LYS A 1 289 ? 5.219 9.877 8.146 1.00 84.69 289 LYS A CA 1
ATOM 2285 C C . LYS A 1 289 ? 3.840 10.481 7.915 1.00 84.69 289 LYS A C 1
ATOM 2287 O O . LYS A 1 289 ? 3.507 10.922 6.811 1.00 84.69 289 LYS A O 1
ATOM 2292 N N . LEU A 1 290 ? 3.026 10.459 8.963 1.00 89.88 290 LEU A N 1
ATOM 2293 C CA . LEU A 1 290 ? 1.707 11.074 8.957 1.00 89.88 290 LEU A CA 1
ATOM 2294 C C . LEU A 1 290 ? 1.846 12.597 9.066 1.00 89.88 290 LEU A C 1
ATOM 2296 O O . LEU A 1 290 ? 2.651 13.102 9.844 1.00 89.88 290 LEU A O 1
ATOM 2300 N N . VAL A 1 291 ? 1.049 13.339 8.298 1.00 90.50 291 VAL A N 1
ATOM 2301 C CA . VAL A 1 291 ? 0.968 14.799 8.451 1.00 90.50 291 VAL A CA 1
ATOM 2302 C C . VAL A 1 291 ? 0.310 15.159 9.784 1.00 90.50 291 VAL A C 1
ATOM 2304 O O . VAL A 1 291 ? -0.510 14.393 10.291 1.00 90.50 291 VAL A O 1
ATOM 2307 N N . GLU A 1 292 ? 0.603 16.345 10.323 1.00 90.31 292 GLU A N 1
ATOM 2308 C CA . GLU A 1 292 ? 0.090 16.757 11.641 1.00 90.31 292 GLU A CA 1
ATOM 2309 C C . GLU A 1 292 ? -1.439 16.701 11.722 1.00 90.31 292 GLU A C 1
ATOM 2311 O O . GLU A 1 292 ? -1.985 16.199 12.698 1.00 90.31 292 GLU A O 1
ATOM 2316 N N . LYS A 1 293 ? -2.137 17.080 10.643 1.00 92.38 293 LYS A N 1
ATOM 2317 C CA . LYS A 1 293 ? -3.598 16.974 10.572 1.00 92.38 293 LYS A CA 1
ATOM 2318 C C . LYS A 1 293 ? -4.104 15.545 10.812 1.00 92.38 293 LYS A C 1
ATOM 2320 O O . LYS A 1 293 ? -5.079 15.355 11.526 1.00 92.38 293 LYS A O 1
ATOM 2325 N N . GLY A 1 294 ? -3.411 14.541 10.272 1.00 94.88 294 GLY A N 1
ATOM 2326 C CA . GLY A 1 294 ? -3.746 13.139 10.513 1.00 94.88 294 GLY A CA 1
ATOM 2327 C C . GLY A 1 294 ? -3.443 12.704 11.950 1.00 94.88 294 GLY A C 1
ATOM 2328 O O . GLY A 1 294 ? -4.184 11.901 12.511 1.00 94.88 294 GLY A O 1
ATOM 2329 N N . ARG A 1 295 ? -2.393 13.252 12.582 1.00 96.00 295 ARG A N 1
ATOM 2330 C CA . ARG A 1 295 ? -2.139 13.025 14.016 1.00 96.00 295 ARG A CA 1
ATOM 2331 C C . ARG A 1 295 ? -3.266 13.610 14.862 1.00 96.00 295 ARG A C 1
ATOM 2333 O O . ARG A 1 295 ? -3.763 12.927 15.754 1.00 96.00 295 ARG A O 1
ATOM 2340 N N . ASP A 1 296 ? -3.715 14.822 14.546 1.00 96.12 296 ASP A N 1
ATOM 2341 C CA . ASP A 1 296 ? -4.857 15.451 15.213 1.00 96.12 296 ASP A CA 1
ATOM 2342 C C . ASP A 1 296 ? -6.133 14.621 15.069 1.00 96.12 296 ASP A C 1
ATOM 2344 O O . ASP A 1 296 ? -6.848 14.433 16.053 1.00 96.12 296 ASP A O 1
ATOM 2348 N N . ASP A 1 297 ? -6.406 14.065 13.885 1.00 96.38 297 ASP A N 1
ATOM 2349 C CA . ASP A 1 297 ? -7.565 13.190 13.677 1.00 96.38 297 ASP A CA 1
ATOM 2350 C C . ASP A 1 297 ? -7.540 11.984 14.634 1.00 96.38 297 ASP A C 1
ATOM 2352 O O . ASP A 1 297 ? -8.558 11.669 15.256 1.00 96.38 297 ASP A O 1
ATOM 2356 N N . HIS A 1 298 ? -6.372 11.361 14.832 1.00 98.06 298 HIS A N 1
ATOM 2357 C CA . HIS A 1 298 ? -6.203 10.244 15.768 1.00 98.06 298 HIS A CA 1
ATOM 2358 C C . HIS A 1 298 ? -6.252 10.664 17.245 1.00 98.06 298 HIS A C 1
ATOM 2360 O O . HIS A 1 298 ? -6.874 9.956 18.041 1.00 98.06 298 HIS A O 1
ATOM 2366 N N . ARG A 1 299 ? -5.681 11.819 17.622 1.00 98.19 299 ARG A N 1
ATOM 2367 C CA . ARG A 1 299 ? -5.817 12.378 18.983 1.00 98.19 299 ARG A CA 1
ATOM 2368 C C . ARG A 1 299 ? -7.280 12.643 19.318 1.00 98.19 299 ARG A C 1
ATOM 2370 O O . ARG A 1 299 ? -7.761 12.248 20.378 1.00 98.19 299 ARG A O 1
ATOM 2377 N N . HIS A 1 300 ? -8.008 13.281 18.404 1.00 97.94 300 HIS A N 1
ATOM 2378 C CA . HIS A 1 300 ? -9.423 13.574 18.593 1.00 97.94 300 HIS A CA 1
ATOM 2379 C C . HIS A 1 300 ? -10.270 12.300 18.616 1.00 97.94 300 HIS A C 1
ATOM 2381 O O . HIS A 1 300 ? -11.184 12.208 19.432 1.00 97.94 300 HIS A O 1
ATOM 2387 N N . LEU A 1 301 ? -9.968 11.311 17.767 1.00 98.38 301 LEU A N 1
ATOM 2388 C CA . LEU A 1 301 ? -10.644 10.013 17.796 1.00 98.38 301 LEU A CA 1
ATOM 2389 C C . LEU A 1 301 ? -10.464 9.321 19.154 1.00 98.38 301 LEU A C 1
ATOM 2391 O O . LEU A 1 301 ? -11.437 8.822 19.713 1.00 98.38 301 LEU A O 1
ATOM 2395 N N . ALA A 1 302 ? -9.255 9.347 19.718 1.00 97.94 302 ALA A N 1
ATOM 2396 C CA . ALA A 1 302 ? -8.986 8.793 21.042 1.00 97.94 302 ALA A CA 1
ATOM 2397 C C . ALA A 1 302 ? -9.855 9.438 22.129 1.00 97.94 302 ALA A C 1
ATOM 2399 O O . ALA A 1 302 ? -10.505 8.735 22.904 1.00 97.94 302 ALA A O 1
ATOM 2400 N N . VAL A 1 303 ? -9.930 10.773 22.139 1.00 98.06 303 VAL A N 1
ATOM 2401 C CA . VAL A 1 303 ? -10.754 11.530 23.094 1.00 98.06 303 VAL A CA 1
ATOM 2402 C C . VAL A 1 303 ? -12.241 11.215 22.928 1.00 98.06 303 VAL A C 1
ATOM 2404 O O . VAL A 1 303 ? -12.939 11.013 23.925 1.00 98.06 303 VAL A O 1
ATOM 2407 N N . ARG A 1 304 ? -12.742 11.139 21.687 1.00 97.88 304 ARG A N 1
ATOM 2408 C CA . ARG A 1 304 ? -14.152 10.812 21.424 1.00 97.88 304 ARG A CA 1
ATOM 2409 C C . ARG A 1 304 ? -14.497 9.401 21.886 1.00 97.88 304 ARG A C 1
ATOM 2411 O O . ARG A 1 304 ? -15.476 9.242 22.607 1.00 97.88 304 ARG A O 1
ATOM 2418 N N . LEU A 1 305 ? -13.672 8.403 21.566 1.00 97.69 305 LEU A N 1
ATOM 2419 C CA . LEU A 1 305 ? -13.894 7.024 22.014 1.00 97.69 305 LEU A CA 1
ATOM 2420 C C . LEU A 1 305 ? -13.796 6.885 23.539 1.00 97.69 305 LEU A C 1
ATOM 2422 O O . LEU A 1 305 ? -14.601 6.168 24.129 1.00 97.69 305 LEU A O 1
ATOM 2426 N N . ALA A 1 306 ? -12.879 7.607 24.191 1.00 97.12 306 ALA A N 1
ATOM 2427 C CA . ALA A 1 306 ? -12.801 7.656 25.652 1.00 97.12 306 ALA A CA 1
ATOM 2428 C C . ALA A 1 306 ? -14.045 8.284 26.292 1.00 97.12 306 ALA A C 1
ATOM 2430 O O . ALA A 1 306 ? -14.535 7.809 27.312 1.00 97.12 306 ALA A O 1
ATOM 2431 N N . THR A 1 307 ? -14.599 9.314 25.653 1.00 96.31 307 THR A N 1
ATOM 2432 C CA . THR A 1 307 ? -15.843 9.955 26.096 1.00 96.31 307 THR A CA 1
ATOM 2433 C C . THR A 1 307 ? -17.058 9.054 25.866 1.00 96.31 307 THR A C 1
ATOM 2435 O O . THR A 1 307 ? -17.980 9.046 26.677 1.00 96.31 307 THR A O 1
ATOM 2438 N N . PHE A 1 308 ? -17.068 8.288 24.773 1.00 96.31 308 PHE A N 1
ATOM 2439 C CA . PHE A 1 308 ? -18.176 7.405 24.411 1.00 96.31 308 PHE A CA 1
ATOM 2440 C C . PHE A 1 308 ? -18.196 6.112 25.246 1.00 96.31 308 PHE A C 1
ATOM 2442 O O . PHE A 1 308 ? -19.268 5.602 25.564 1.00 96.31 308 PHE A O 1
ATOM 2449 N N . PHE A 1 309 ? -17.024 5.612 25.661 1.00 96.81 309 PHE A N 1
ATOM 2450 C CA . PHE A 1 309 ? -16.868 4.394 26.467 1.00 96.81 309 PHE A CA 1
ATOM 2451 C C . PHE A 1 309 ? -16.058 4.628 27.757 1.00 96.81 309 PHE A C 1
ATOM 2453 O O . PHE A 1 309 ? -15.027 3.979 27.954 1.00 96.81 309 PHE A O 1
ATOM 2460 N N . PRO A 1 310 ? -16.510 5.499 28.676 1.00 96.00 310 PRO A N 1
ATOM 2461 C CA . PRO A 1 310 ? -15.708 5.940 29.822 1.00 96.00 310 PRO A CA 1
ATOM 2462 C C . PRO A 1 310 ? -15.362 4.821 30.818 1.00 96.00 310 PRO A C 1
ATOM 2464 O O . PRO A 1 310 ? -14.391 4.940 31.558 1.00 96.00 310 PRO A O 1
ATOM 2467 N N . SER A 1 311 ? -16.131 3.726 30.846 1.00 93.56 311 SER A N 1
ATOM 2468 C CA . SER A 1 311 ? -15.848 2.553 31.688 1.00 93.56 311 SER A CA 1
ATOM 2469 C C . SER A 1 311 ? -14.794 1.607 31.098 1.00 93.56 311 SER A C 1
ATOM 2471 O O . SER A 1 311 ? -14.155 0.865 31.841 1.00 93.56 311 SER A O 1
ATOM 2473 N N . LEU A 1 312 ? -14.609 1.615 29.774 1.00 94.94 312 LEU A N 1
ATOM 2474 C CA . LEU A 1 312 ? -13.655 0.749 29.072 1.00 94.94 312 LEU A CA 1
ATOM 2475 C C . LEU A 1 312 ? -12.361 1.506 28.768 1.00 94.94 312 LEU A C 1
ATOM 2477 O O . LEU A 1 312 ? -11.267 1.053 29.099 1.00 94.94 312 LEU A O 1
ATOM 2481 N N . MET A 1 313 ? -12.498 2.689 28.180 1.00 95.38 313 MET A N 1
ATOM 2482 C CA . MET A 1 313 ? -11.416 3.599 27.831 1.00 95.38 313 MET A CA 1
ATOM 2483 C C . MET A 1 313 ? -11.186 4.567 28.995 1.00 95.38 313 MET A C 1
ATOM 2485 O O . MET A 1 313 ? -11.648 5.706 28.964 1.00 95.38 313 MET A O 1
ATOM 2489 N N . SER A 1 314 ? -10.499 4.092 30.035 1.00 94.88 314 SER A N 1
ATOM 2490 C CA . SER A 1 314 ? -10.222 4.836 31.269 1.00 94.88 314 SER A CA 1
ATOM 2491 C C . SER A 1 314 ? -8.731 4.848 31.614 1.00 94.88 314 SER A C 1
ATOM 2493 O O . SER A 1 314 ? -7.975 3.966 31.196 1.00 94.88 314 SER A O 1
ATOM 2495 N N . GLU A 1 315 ? -8.314 5.823 32.430 1.00 94.06 315 GLU A N 1
ATOM 2496 C CA . GLU A 1 315 ? -6.943 5.896 32.952 1.00 94.06 315 GLU A CA 1
ATOM 2497 C C . GLU A 1 315 ? -6.563 4.626 33.733 1.00 94.06 315 GLU A C 1
ATOM 2499 O O . GLU A 1 315 ? -5.450 4.123 33.597 1.00 94.06 315 GLU A O 1
ATOM 2504 N N . GLU A 1 316 ? -7.499 4.071 34.508 1.00 93.50 316 GLU A N 1
ATOM 2505 C CA . GLU A 1 316 ? -7.294 2.835 35.269 1.00 93.50 316 GLU A CA 1
ATOM 2506 C C . GLU A 1 316 ? -6.948 1.663 34.343 1.00 93.50 316 GLU A C 1
ATOM 2508 O O . GLU A 1 316 ? -5.918 1.013 34.522 1.00 93.50 316 GLU A O 1
ATOM 2513 N N . ASN A 1 317 ? -7.752 1.430 33.300 1.00 94.38 317 ASN A N 1
ATOM 2514 C CA . ASN A 1 317 ? -7.496 0.342 32.358 1.00 94.38 317 ASN A CA 1
ATOM 2515 C C . ASN A 1 317 ? -6.198 0.560 31.569 1.00 94.38 317 ASN A C 1
ATOM 2517 O O . ASN A 1 317 ? -5.517 -0.416 31.251 1.00 94.38 317 ASN A O 1
ATOM 2521 N N . LEU A 1 318 ? -5.826 1.813 31.285 1.00 92.88 318 LEU A N 1
ATOM 2522 C CA . LEU A 1 318 ? -4.540 2.128 30.666 1.00 92.88 318 LEU A CA 1
ATOM 2523 C C . LEU A 1 318 ? -3.371 1.734 31.585 1.00 92.88 318 LEU A C 1
ATOM 2525 O O . LEU A 1 318 ? -2.489 0.987 31.163 1.00 92.88 318 LEU A O 1
ATOM 2529 N N . ARG A 1 319 ? -3.379 2.184 32.847 1.00 90.88 319 ARG A N 1
ATOM 2530 C CA . ARG A 1 319 ? -2.308 1.913 33.827 1.00 90.88 319 ARG A CA 1
ATOM 2531 C C . ARG A 1 319 ? -2.203 0.435 34.191 1.00 90.88 319 ARG A C 1
ATOM 2533 O O . ARG A 1 319 ? -1.106 -0.092 34.363 1.00 90.88 319 ARG A O 1
ATOM 2540 N N . SER A 1 320 ? -3.332 -0.263 34.254 1.00 90.81 320 SER A N 1
ATOM 2541 C CA . SER A 1 320 ? -3.381 -1.706 34.502 1.00 90.81 320 SER A CA 1
ATOM 2542 C C . SER A 1 320 ? -3.073 -2.556 33.264 1.00 90.81 320 SER A C 1
ATOM 2544 O O . SER A 1 320 ? -3.250 -3.769 33.323 1.00 90.81 320 SER A O 1
ATOM 2546 N N . HIS A 1 321 ? -2.611 -1.957 32.157 1.00 91.56 321 HIS A N 1
ATOM 2547 C CA . HIS A 1 321 ? -2.261 -2.658 30.914 1.00 91.56 321 HIS A CA 1
ATOM 2548 C C . HIS A 1 321 ? -3.432 -3.459 30.307 1.00 91.56 321 HIS A C 1
ATOM 2550 O O . HIS A 1 321 ? -3.231 -4.440 29.595 1.00 91.56 321 HIS A O 1
ATOM 2556 N N . ARG A 1 322 ? -4.672 -3.021 30.565 1.00 94.38 322 ARG A N 1
ATOM 2557 C CA . ARG A 1 322 ? -5.913 -3.610 30.029 1.00 94.38 322 ARG A CA 1
ATOM 2558 C C . ARG A 1 322 ? -6.352 -2.958 28.713 1.00 94.38 322 ARG A C 1
ATOM 2560 O O . ARG A 1 322 ? -7.353 -3.380 28.137 1.00 94.38 322 ARG A O 1
ATOM 2567 N N . ILE A 1 323 ? -5.624 -1.942 28.239 1.00 96.06 323 ILE A N 1
ATOM 2568 C CA . ILE A 1 323 ? -5.754 -1.369 26.893 1.00 96.06 323 ILE A CA 1
ATOM 2569 C C . ILE A 1 323 ? -4.528 -1.780 26.079 1.00 96.06 323 ILE A C 1
ATOM 2571 O O . ILE A 1 323 ? -3.407 -1.375 26.387 1.00 96.06 323 ILE A O 1
ATOM 2575 N N . ARG A 1 324 ? -4.742 -2.577 25.031 1.00 96.56 324 ARG A N 1
ATOM 2576 C CA . ARG A 1 324 ? -3.681 -3.077 24.152 1.00 96.56 324 ARG A CA 1
ATOM 2577 C C . ARG A 1 324 ? -3.628 -2.287 22.851 1.00 96.56 324 ARG A C 1
ATOM 2579 O O . ARG A 1 324 ? -4.667 -2.019 22.255 1.00 96.56 324 ARG A O 1
ATOM 2586 N N . PHE A 1 325 ? -2.423 -1.967 22.387 1.00 97.81 325 PHE A N 1
ATOM 2587 C CA . PHE A 1 325 ? -2.188 -1.221 21.150 1.00 97.81 325 PHE A CA 1
ATOM 2588 C C . PHE A 1 325 ? -1.393 -2.074 20.156 1.00 97.81 325 PHE A C 1
ATOM 2590 O O . PHE A 1 325 ? -0.318 -2.573 20.485 1.00 97.81 325 PHE A O 1
ATOM 2597 N N . ILE A 1 326 ? -1.918 -2.239 18.943 1.00 98.19 326 ILE A N 1
ATOM 2598 C CA . ILE A 1 326 ? -1.310 -3.022 17.861 1.00 98.19 326 ILE A CA 1
ATOM 2599 C C . ILE A 1 326 ? -1.317 -2.172 16.588 1.00 98.19 326 ILE A C 1
ATOM 2601 O O . ILE A 1 326 ? -2.299 -1.492 16.286 1.00 98.19 326 ILE A O 1
ATOM 2605 N N . THR A 1 327 ? -0.233 -2.199 15.820 1.00 98.12 327 THR A N 1
ATOM 2606 C CA . THR A 1 327 ? -0.110 -1.429 14.578 1.00 98.12 327 THR A CA 1
ATOM 2607 C C . THR A 1 327 ? 0.664 -2.193 13.507 1.00 98.12 327 THR A C 1
ATOM 2609 O O . THR A 1 327 ? 1.388 -3.143 13.800 1.00 98.12 327 THR A O 1
ATOM 2612 N N . SER A 1 328 ? 0.524 -1.786 12.245 1.00 96.81 328 SER A N 1
ATOM 2613 C CA . SER A 1 328 ? 1.442 -2.229 11.189 1.00 96.81 328 SER A CA 1
ATOM 2614 C C . SER A 1 328 ? 2.788 -1.503 11.276 1.00 96.81 328 SER A C 1
ATOM 2616 O O . SER A 1 328 ? 2.888 -0.399 11.808 1.00 96.81 328 SER A O 1
ATOM 2618 N N . SER A 1 329 ? 3.820 -2.066 10.653 1.00 93.94 329 SER A N 1
ATOM 2619 C CA . SER A 1 329 ? 5.169 -1.488 10.595 1.00 93.94 329 SER A CA 1
ATOM 2620 C C . SER A 1 329 ? 5.268 -0.193 9.778 1.00 93.94 329 SER A C 1
ATOM 2622 O O . SER A 1 329 ? 6.327 0.435 9.727 1.00 93.94 329 SER A O 1
ATOM 2624 N N . LYS A 1 330 ? 4.201 0.231 9.084 1.00 92.75 330 LYS A N 1
ATOM 2625 C CA . LYS A 1 330 ? 4.249 1.443 8.256 1.00 92.75 330 LYS A CA 1
ATOM 2626 C C . LYS A 1 330 ? 4.317 2.688 9.134 1.00 92.75 330 LYS A C 1
ATOM 2628 O O . LYS A 1 330 ? 3.442 2.887 9.967 1.00 92.75 330 LYS A O 1
ATOM 2633 N N . HIS A 1 331 ? 5.273 3.581 8.851 1.00 90.81 331 HIS A N 1
ATOM 2634 C CA . HIS A 1 331 ? 5.492 4.825 9.607 1.00 90.81 331 HIS A CA 1
ATOM 2635 C C . HIS A 1 331 ? 4.198 5.603 9.894 1.00 90.81 331 HIS A C 1
ATOM 2637 O O . HIS A 1 331 ? 3.918 5.893 11.047 1.00 90.81 331 HIS A O 1
ATOM 2643 N N . ARG A 1 332 ? 3.344 5.843 8.889 1.00 93.75 332 ARG A N 1
ATOM 2644 C CA . ARG A 1 332 ? 2.030 6.486 9.091 1.00 93.75 332 ARG A CA 1
ATOM 2645 C C . ARG A 1 332 ? 1.106 5.773 10.091 1.00 93.75 332 ARG A C 1
ATOM 2647 O O . ARG A 1 332 ? 0.345 6.446 10.773 1.00 93.75 332 ARG A O 1
ATOM 2654 N N . CYS A 1 333 ? 1.139 4.443 10.178 1.00 96.25 333 CYS A N 1
ATOM 2655 C CA . CYS A 1 333 ? 0.333 3.659 11.122 1.00 96.25 333 CYS A CA 1
ATOM 2656 C C . CYS A 1 333 ? 0.935 3.700 12.528 1.00 96.25 333 CYS A C 1
ATOM 2658 O O . CYS A 1 333 ? 0.198 3.811 13.506 1.00 96.25 333 CYS A O 1
ATOM 2660 N N . VAL A 1 334 ? 2.266 3.665 12.627 1.00 94.94 334 VAL A N 1
ATOM 2661 C CA . VAL A 1 334 ? 2.985 3.886 13.888 1.00 94.94 334 VAL A CA 1
ATOM 2662 C C . VAL A 1 334 ? 2.689 5.291 14.424 1.00 94.94 334 VAL A C 1
ATOM 2664 O O . VAL A 1 334 ? 2.293 5.446 15.572 1.00 94.94 334 VAL A O 1
ATOM 2667 N N . ASP A 1 335 ? 2.756 6.321 13.583 1.00 94.56 335 ASP A N 1
ATOM 2668 C CA . ASP A 1 335 ? 2.410 7.686 13.993 1.00 94.56 335 ASP A CA 1
ATOM 2669 C C . ASP A 1 335 ? 0.934 7.818 14.387 1.00 94.56 335 ASP A C 1
ATOM 2671 O O . ASP A 1 335 ? 0.611 8.552 15.315 1.00 94.56 335 ASP A O 1
ATOM 2675 N N . SER A 1 336 ? 0.037 7.108 13.696 1.00 97.56 336 SER A N 1
ATOM 2676 C CA . SER A 1 336 ? -1.398 7.105 13.999 1.00 97.56 336 SER A CA 1
ATOM 2677 C C . SER A 1 336 ? -1.685 6.510 15.380 1.00 97.56 336 SER A C 1
ATOM 2679 O O . SER A 1 336 ? -2.442 7.100 16.149 1.00 97.56 336 SER A O 1
ATOM 2681 N N . ILE A 1 337 ? -1.068 5.367 15.726 1.00 97.56 337 ILE A N 1
ATOM 2682 C CA . ILE A 1 337 ? -1.243 4.758 17.055 1.00 97.56 337 ILE A CA 1
ATOM 2683 C C . ILE A 1 337 ? -0.602 5.626 18.143 1.00 97.56 337 ILE A C 1
ATOM 2685 O O . ILE A 1 337 ? -1.221 5.840 19.179 1.00 97.56 337 ILE A O 1
ATOM 2689 N N . VAL A 1 338 ? 0.575 6.207 17.884 1.00 95.75 338 VAL A N 1
ATOM 2690 C CA . VAL A 1 338 ? 1.242 7.125 18.820 1.00 95.75 338 VAL A CA 1
ATOM 2691 C C . VAL A 1 338 ? 0.390 8.372 19.056 1.00 95.75 338 VAL A C 1
ATOM 2693 O O . VAL A 1 338 ? 0.162 8.750 20.199 1.00 95.75 338 VAL A O 1
ATOM 2696 N N . ALA A 1 339 ? -0.163 8.977 18.005 1.00 97.12 339 ALA A N 1
ATOM 2697 C CA . ALA A 1 339 ? -1.054 10.126 18.137 1.00 97.12 339 ALA A CA 1
ATOM 2698 C C . ALA A 1 339 ? -2.353 9.775 18.885 1.00 97.12 339 ALA A C 1
ATOM 2700 O O . ALA A 1 339 ? -2.842 10.560 19.694 1.00 97.12 339 ALA A 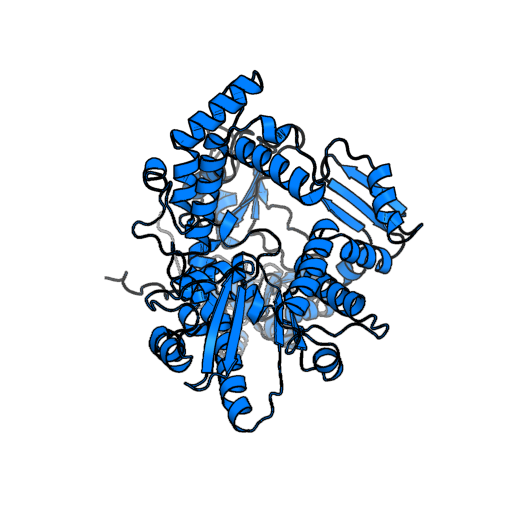O 1
ATOM 2701 N N . PHE A 1 340 ? -2.899 8.575 18.679 1.00 97.94 340 PHE A N 1
ATOM 2702 C CA . PHE A 1 340 ? -4.040 8.094 19.457 1.00 97.94 340 PHE A CA 1
ATOM 2703 C C . PHE A 1 340 ? -3.693 7.973 20.952 1.00 97.94 340 PHE A C 1
ATOM 2705 O O . PHE A 1 340 ? -4.442 8.445 21.807 1.00 97.94 340 PHE A O 1
ATOM 2712 N N . GLN A 1 341 ? -2.530 7.400 21.276 1.00 96.88 341 GLN A N 1
ATOM 2713 C CA . GLN A 1 341 ? -2.023 7.294 22.647 1.00 96.88 341 GLN A CA 1
ATOM 2714 C C . GLN A 1 341 ? -1.802 8.679 23.277 1.00 96.88 341 GLN A C 1
ATOM 2716 O O . GLN A 1 341 ? -2.251 8.911 24.397 1.00 96.88 341 GLN A O 1
ATOM 2721 N N . GLU A 1 342 ? -1.201 9.625 22.547 1.00 95.94 342 GLU A N 1
ATOM 2722 C CA . GLU A 1 342 ? -1.063 11.029 22.966 1.00 95.94 342 GLU A CA 1
ATOM 2723 C C . GLU A 1 342 ? -2.420 11.653 23.318 1.00 95.94 342 GLU A C 1
ATOM 2725 O O . GLU A 1 342 ? -2.536 12.344 24.327 1.00 95.94 342 GLU A O 1
ATOM 2730 N N . GLY A 1 343 ? -3.461 11.390 22.519 1.00 96.50 343 GLY A N 1
ATOM 2731 C CA . GLY A 1 343 ? -4.819 11.869 22.788 1.00 96.50 343 GLY A CA 1
ATOM 2732 C C . GLY A 1 343 ? -5.360 11.404 24.145 1.00 96.50 343 GLY A C 1
ATOM 2733 O O . GLY A 1 343 ? -5.914 12.212 24.890 1.00 96.50 343 GLY A O 1
ATOM 2734 N N . LEU A 1 344 ? -5.144 10.132 24.498 1.00 95.62 344 LEU A N 1
ATOM 2735 C CA . LEU A 1 344 ? -5.537 9.577 25.800 1.00 95.62 344 LEU A CA 1
ATOM 2736 C C . LEU A 1 344 ? -4.708 10.150 26.956 1.00 95.62 344 LEU A C 1
ATOM 2738 O O . LEU A 1 344 ? -5.263 10.562 27.973 1.00 95.62 344 LEU A O 1
ATOM 2742 N N . LEU A 1 345 ? -3.383 10.210 26.794 1.00 94.75 345 LEU A N 1
ATOM 2743 C CA . LEU A 1 345 ? -2.477 10.739 27.818 1.00 94.75 345 LEU A CA 1
ATOM 2744 C C . LEU A 1 345 ? -2.781 12.207 28.126 1.00 94.75 345 LEU A C 1
ATOM 2746 O O . LEU A 1 345 ? -2.830 12.594 29.292 1.00 94.75 345 LEU A O 1
ATOM 2750 N N . ASN A 1 346 ? -3.054 13.007 27.093 1.00 94.50 346 ASN A N 1
ATOM 2751 C CA . ASN A 1 346 ? -3.439 14.407 27.241 1.00 94.50 346 ASN A CA 1
ATOM 2752 C C . ASN A 1 346 ? -4.796 14.557 27.940 1.00 94.50 346 ASN A C 1
ATOM 2754 O O . ASN A 1 346 ? -4.942 15.426 28.801 1.00 94.50 346 ASN A O 1
ATOM 2758 N N . LEU A 1 347 ? -5.774 13.706 27.606 1.00 95.12 347 LEU A N 1
ATOM 2759 C CA . LEU A 1 347 ? -7.095 13.709 28.241 1.00 95.12 347 LEU A CA 1
ATOM 2760 C C . LEU A 1 347 ? -7.003 13.447 29.751 1.00 95.12 347 LEU A C 1
ATOM 2762 O O . LEU A 1 347 ? -7.652 14.138 30.536 1.00 95.12 347 LEU A O 1
ATOM 2766 N N . TRP A 1 348 ? -6.180 12.477 30.155 1.00 94.56 348 TRP A N 1
ATOM 2767 C CA . TRP A 1 348 ? -6.029 12.061 31.555 1.00 94.56 348 TRP A CA 1
ATOM 2768 C C . TRP A 1 348 ? -4.855 12.729 32.283 1.00 94.56 348 TRP A C 1
ATOM 2770 O O . TRP A 1 348 ? -4.633 12.466 33.459 1.00 94.56 348 TRP A O 1
ATOM 2780 N N . LYS A 1 349 ? -4.119 13.628 31.614 1.00 92.50 349 LYS A N 1
ATOM 2781 C CA . LYS A 1 349 ? -2.943 14.338 32.153 1.00 92.50 349 LYS A CA 1
ATOM 2782 C C . LYS A 1 349 ? -1.873 13.391 32.719 1.00 92.50 349 LYS A C 1
ATOM 2784 O O . LYS A 1 349 ? -1.238 13.690 33.730 1.00 92.50 349 LYS A O 1
ATOM 2789 N N . VAL A 1 350 ? -1.668 12.254 32.059 1.00 87.25 350 VAL A N 1
ATOM 2790 C CA . VAL A 1 350 ? -0.661 11.257 32.443 1.00 87.25 350 VAL A CA 1
ATOM 2791 C C . VAL A 1 350 ? 0.696 11.669 31.871 1.00 87.25 350 VAL A C 1
ATOM 2793 O O . VAL A 1 350 ? 0.838 11.838 30.664 1.00 87.25 350 VAL A O 1
ATOM 2796 N N . THR A 1 351 ? 1.699 11.831 32.737 1.00 75.81 351 THR A N 1
ATOM 2797 C CA . THR A 1 351 ? 3.054 12.301 32.375 1.00 75.81 351 THR A CA 1
ATOM 2798 C C . THR A 1 351 ? 4.098 11.183 32.270 1.00 75.81 351 THR A C 1
ATOM 2800 O O . THR A 1 351 ? 5.286 11.461 32.128 1.00 75.81 351 THR A O 1
ATOM 2803 N N . GLU A 1 352 ? 3.685 9.924 32.414 1.00 72.06 352 GLU A N 1
ATOM 2804 C CA . GLU A 1 352 ? 4.568 8.755 32.337 1.00 72.06 352 GLU A CA 1
ATOM 2805 C C . GLU A 1 352 ? 4.971 8.426 30.890 1.00 72.06 352 GLU A C 1
ATOM 2807 O O . GLU A 1 352 ? 4.409 8.960 29.932 1.00 72.06 352 GLU A O 1
ATOM 2812 N N . VAL A 1 353 ? 5.962 7.538 30.732 1.00 62.16 353 VAL A N 1
ATOM 2813 C CA . VAL A 1 353 ? 6.343 6.991 29.422 1.00 62.16 353 VAL A CA 1
ATOM 2814 C C . VAL A 1 353 ? 5.094 6.396 28.771 1.00 62.16 353 VAL A C 1
ATOM 2816 O O . VAL A 1 353 ? 4.401 5.588 29.387 1.00 62.16 353 VAL A O 1
ATOM 2819 N N . GLY A 1 354 ? 4.792 6.840 27.547 1.00 68.25 354 GLY A N 1
ATOM 2820 C CA . GLY A 1 354 ? 3.569 6.460 26.847 1.00 68.25 354 GLY A CA 1
ATOM 2821 C C . GLY A 1 354 ? 3.415 4.941 26.697 1.00 68.25 354 GLY A C 1
ATOM 2822 O O . GLY A 1 354 ? 4.412 4.214 26.702 1.00 68.25 354 GLY A O 1
ATOM 2823 N N . PRO A 1 355 ? 2.172 4.448 26.566 1.00 79.69 355 PRO A N 1
ATOM 2824 C CA . PRO A 1 355 ? 1.903 3.020 26.474 1.00 79.69 355 PRO A CA 1
ATOM 2825 C C . PRO A 1 355 ? 2.658 2.397 25.296 1.00 79.69 355 PRO A C 1
ATOM 2827 O O . PRO A 1 355 ? 2.742 2.970 24.206 1.00 79.69 355 PRO A O 1
ATOM 2830 N N . SER A 1 356 ? 3.195 1.197 25.500 1.00 89.00 356 SER A N 1
ATOM 2831 C CA . SER A 1 356 ? 3.839 0.456 24.420 1.00 89.00 356 SER A CA 1
ATOM 2832 C C . SER A 1 356 ? 2.808 -0.007 23.386 1.00 89.00 356 SER A C 1
ATOM 2834 O O . SER A 1 356 ? 1.623 -0.184 23.681 1.00 89.00 356 SER A O 1
ATOM 2836 N N . HIS A 1 357 ? 3.263 -0.183 22.148 1.00 95.12 357 HIS A N 1
ATOM 2837 C CA . HIS A 1 357 ? 2.480 -0.782 21.074 1.00 95.12 357 HIS A CA 1
ATOM 2838 C C . HIS A 1 357 ? 3.255 -1.934 20.436 1.00 95.12 357 HIS A C 1
ATOM 2840 O O . HIS A 1 357 ? 4.485 -1.931 20.390 1.00 95.12 357 HIS A O 1
ATOM 2846 N N . GLU A 1 358 ? 2.520 -2.921 19.941 1.00 97.12 358 GLU A N 1
ATOM 2847 C CA . GLU A 1 358 ? 3.052 -4.077 19.225 1.00 97.12 358 GLU A CA 1
ATOM 2848 C C . GLU A 1 358 ? 2.993 -3.825 17.712 1.00 97.12 358 GLU A C 1
ATOM 2850 O O . GLU A 1 358 ? 1.969 -3.375 17.193 1.00 97.12 358 GLU A O 1
ATOM 2855 N N . ILE A 1 359 ? 4.075 -4.132 16.993 1.00 97.38 359 ILE A N 1
ATOM 2856 C CA . ILE A 1 359 ? 4.074 -4.146 15.526 1.00 97.38 359 ILE A CA 1
ATOM 2857 C C . ILE A 1 359 ? 3.724 -5.560 15.062 1.00 97.38 359 ILE A C 1
ATOM 2859 O O . ILE A 1 359 ? 4.473 -6.494 15.338 1.00 97.38 359 ILE A O 1
ATOM 2863 N N . ASN A 1 360 ? 2.617 -5.711 14.334 1.00 97.31 360 ASN A N 1
ATOM 2864 C CA . ASN A 1 360 ? 2.136 -7.007 13.858 1.00 97.31 360 ASN A CA 1
ATOM 2865 C C . ASN A 1 360 ? 1.644 -6.920 12.401 1.00 97.31 360 ASN A C 1
ATOM 2867 O O . ASN A 1 360 ? 0.473 -6.658 12.119 1.00 97.31 360 ASN A O 1
ATOM 2871 N N . ASP A 1 361 ? 2.566 -7.119 11.456 1.00 95.81 361 ASP A N 1
ATOM 2872 C CA . ASP A 1 361 ? 2.258 -7.079 10.022 1.00 95.81 361 ASP A CA 1
ATOM 2873 C C . ASP A 1 361 ? 1.499 -8.320 9.533 1.00 95.81 361 ASP A C 1
ATOM 2875 O O . ASP A 1 361 ? 0.738 -8.208 8.575 1.00 95.81 361 ASP A O 1
ATOM 2879 N N . GLU A 1 362 ? 1.649 -9.473 10.189 1.00 94.12 362 GLU A N 1
ATOM 2880 C CA . GLU A 1 362 ? 0.871 -10.684 9.874 1.00 94.12 362 GLU A CA 1
ATOM 2881 C C . GLU A 1 362 ? -0.627 -10.425 10.047 1.00 94.12 362 GLU A C 1
ATOM 2883 O O . GLU A 1 362 ? -1.437 -10.780 9.190 1.00 94.12 362 GLU A O 1
ATOM 2888 N N . LEU A 1 363 ? -0.985 -9.711 11.115 1.00 95.81 363 LEU A N 1
ATOM 2889 C CA . LEU A 1 363 ? -2.361 -9.355 11.421 1.00 95.81 363 LEU A CA 1
ATOM 2890 C C . LEU A 1 363 ? -2.837 -8.107 10.670 1.00 95.81 363 LEU A C 1
ATOM 2892 O O . LEU A 1 363 ? -3.948 -8.091 10.142 1.00 95.81 363 LEU A O 1
ATOM 2896 N N . MET A 1 364 ? -2.022 -7.046 10.609 1.00 97.12 364 MET A N 1
ATOM 2897 C CA . MET A 1 364 ? -2.470 -5.760 10.057 1.00 97.12 364 MET A CA 1
ATOM 2898 C C . MET A 1 364 ? -2.223 -5.584 8.557 1.00 97.12 364 MET A C 1
ATOM 2900 O O . MET A 1 364 ? -2.826 -4.702 7.935 1.00 97.12 364 MET A O 1
ATOM 2904 N N . ARG A 1 365 ? -1.370 -6.424 7.965 1.00 95.56 365 ARG A N 1
ATOM 2905 C CA . ARG A 1 365 ? -1.007 -6.434 6.539 1.00 95.56 365 ARG A CA 1
ATOM 2906 C C . ARG A 1 365 ? -1.061 -7.848 5.953 1.00 95.56 365 ARG A C 1
ATOM 2908 O O . ARG A 1 365 ? -0.287 -8.180 5.058 1.00 95.56 365 ARG A O 1
ATOM 2915 N N . PHE A 1 366 ? -2.027 -8.652 6.402 1.00 95.06 366 PHE A N 1
ATOM 2916 C CA . PHE A 1 366 ? -2.278 -10.021 5.927 1.00 95.06 366 PHE A CA 1
ATOM 2917 C C . PHE A 1 366 ? -2.264 -10.159 4.392 1.00 95.06 366 PHE A C 1
ATOM 2919 O O . PHE A 1 366 ? -1.815 -11.165 3.847 1.00 95.06 366 PHE A O 1
ATOM 2926 N N . PHE A 1 367 ? -2.709 -9.128 3.666 1.00 92.62 367 PHE A N 1
ATOM 2927 C CA . PHE A 1 367 ? -2.780 -9.126 2.205 1.00 92.62 367 PHE A CA 1
ATOM 2928 C C . PHE A 1 367 ? -1.399 -9.195 1.536 1.00 92.62 367 PHE A C 1
ATOM 2930 O O . PHE A 1 367 ? -1.296 -9.739 0.442 1.00 92.62 367 PHE A O 1
ATOM 2937 N N . ASP A 1 368 ? -0.337 -8.711 2.187 1.00 89.00 368 ASP A N 1
ATOM 2938 C CA . ASP A 1 368 ? 1.033 -8.799 1.662 1.00 89.00 368 ASP A CA 1
ATOM 2939 C C . ASP A 1 368 ? 1.607 -10.221 1.786 1.00 89.00 368 ASP A C 1
ATOM 2941 O O . ASP A 1 368 ? 2.540 -10.582 1.072 1.00 89.00 368 ASP A O 1
ATOM 2945 N N . GLN A 1 369 ? 1.049 -11.033 2.687 1.00 89.75 369 GLN A N 1
ATOM 2946 C CA . GLN A 1 369 ? 1.489 -12.407 2.950 1.00 89.75 369 GLN A CA 1
ATOM 2947 C C . GLN A 1 369 ? 0.652 -13.447 2.199 1.00 89.75 369 GLN A C 1
ATOM 2949 O O . GLN A 1 369 ? 1.051 -14.604 2.056 1.00 89.75 369 GLN A O 1
ATOM 2954 N N . CYS A 1 370 ? -0.505 -13.036 1.685 1.00 93.00 370 CYS A N 1
ATOM 2955 C CA . CYS A 1 370 ? -1.406 -13.907 0.960 1.00 93.00 370 CYS A CA 1
ATOM 2956 C C . CYS A 1 370 ? -0.930 -14.104 -0.489 1.00 93.00 370 CYS A C 1
ATOM 2958 O O . CYS A 1 370 ? -1.268 -13.322 -1.376 1.00 93.00 370 CYS A O 1
ATOM 2960 N N . LYS A 1 371 ? -0.152 -15.163 -0.750 1.00 90.06 371 LYS A N 1
ATOM 2961 C CA . LYS A 1 371 ? 0.449 -15.424 -2.076 1.00 90.06 371 LYS A CA 1
ATOM 2962 C C . LYS A 1 371 ? -0.582 -15.449 -3.201 1.00 90.06 371 LYS A C 1
ATOM 2964 O O . LYS A 1 371 ? -0.415 -14.747 -4.189 1.00 90.06 371 LYS A O 1
ATOM 2969 N N . LYS A 1 372 ? -1.688 -16.176 -3.016 1.00 92.81 372 LYS A N 1
ATOM 2970 C CA . LYS A 1 372 ? -2.780 -16.209 -3.996 1.00 92.81 372 LYS A CA 1
ATOM 2971 C C . LYS A 1 372 ? -3.350 -14.822 -4.294 1.00 92.81 372 LYS A C 1
ATOM 2973 O O . LYS A 1 372 ? -3.597 -14.503 -5.447 1.00 92.81 372 LYS A O 1
ATOM 2978 N N . PHE A 1 373 ? -3.536 -13.982 -3.276 1.00 93.50 373 PHE A N 1
ATOM 2979 C CA . PHE A 1 373 ? -3.987 -12.604 -3.473 1.00 93.50 373 PHE A CA 1
ATOM 2980 C C . PHE A 1 373 ? -2.967 -11.795 -4.295 1.00 93.50 373 PHE A C 1
ATOM 2982 O O . PHE A 1 373 ? -3.330 -11.093 -5.240 1.00 93.50 373 PHE A O 1
ATOM 2989 N N . VAL A 1 374 ? -1.682 -11.914 -3.957 1.00 89.31 374 VAL A N 1
ATOM 2990 C CA . VAL A 1 374 ? -0.597 -11.233 -4.670 1.00 89.31 374 VAL A CA 1
ATOM 2991 C C . VAL A 1 374 ? -0.548 -11.666 -6.139 1.00 89.31 374 VAL A C 1
ATOM 2993 O O . VAL A 1 374 ? -0.478 -10.814 -7.023 1.00 89.31 374 VAL A O 1
ATOM 2996 N N . ASP A 1 375 ? -0.655 -12.960 -6.418 1.00 85.62 375 ASP A N 1
ATOM 2997 C CA . ASP A 1 375 ? -0.566 -13.502 -7.774 1.00 85.62 375 ASP A CA 1
ATOM 2998 C C . ASP A 1 375 ? -1.829 -13.225 -8.601 1.00 85.62 375 ASP A C 1
ATOM 3000 O O . ASP A 1 375 ? -1.741 -12.698 -9.714 1.00 85.62 375 ASP A O 1
ATOM 3004 N N . ASP A 1 376 ? -3.008 -13.514 -8.045 1.00 89.06 376 ASP A N 1
ATOM 3005 C CA . ASP A 1 376 ? -4.281 -13.447 -8.767 1.00 89.06 376 ASP A CA 1
ATOM 3006 C C . ASP A 1 376 ? -4.819 -12.012 -8.892 1.00 89.06 376 ASP A C 1
ATOM 3008 O O . ASP A 1 376 ? -5.661 -11.762 -9.762 1.00 89.06 376 ASP A O 1
ATOM 3012 N N . VAL A 1 377 ? -4.350 -11.068 -8.059 1.00 92.06 377 VAL A N 1
ATOM 3013 C CA . VAL A 1 377 ? -4.895 -9.698 -7.981 1.00 92.06 377 VAL A CA 1
ATOM 3014 C C . VAL A 1 377 ? -3.829 -8.609 -8.107 1.00 92.06 377 VAL A C 1
ATOM 3016 O O . VAL A 1 377 ? -3.958 -7.761 -8.988 1.00 92.06 377 VAL A O 1
ATOM 3019 N N . GLU A 1 378 ? -2.786 -8.583 -7.268 1.00 85.62 378 GLU A N 1
ATOM 3020 C CA . GLU A 1 378 ? -1.779 -7.496 -7.319 1.00 85.62 378 GLU A CA 1
ATOM 3021 C C . GLU A 1 378 ? -0.937 -7.544 -8.595 1.00 85.62 378 GLU A C 1
ATOM 3023 O O . GLU A 1 378 ? -0.760 -6.530 -9.273 1.00 85.62 378 GLU A O 1
ATOM 3028 N N . ASN A 1 379 ? -0.446 -8.733 -8.935 1.00 80.94 379 ASN A N 1
ATOM 3029 C CA . ASN A 1 379 ? 0.401 -8.968 -10.099 1.00 80.94 379 ASN A CA 1
ATOM 3030 C C . ASN A 1 379 ? -0.422 -9.247 -11.367 1.00 80.94 379 ASN A C 1
ATOM 3032 O O . ASN A 1 379 ? 0.104 -9.195 -12.487 1.00 80.94 379 ASN A O 1
ATOM 3036 N N . ASN A 1 380 ? -1.725 -9.496 -11.219 1.00 82.81 380 ASN A N 1
ATOM 3037 C CA . ASN A 1 380 ? -2.618 -9.794 -12.324 1.00 82.81 380 ASN A CA 1
ATOM 3038 C C . ASN A 1 380 ? -3.156 -8.526 -13.000 1.00 82.81 380 ASN A C 1
ATOM 3040 O O . ASN A 1 380 ? -4.032 -7.819 -12.501 1.00 82.81 380 ASN A O 1
ATOM 3044 N N . LYS A 1 381 ? -2.710 -8.295 -14.236 1.00 75.69 381 LYS A N 1
ATOM 3045 C CA . LYS A 1 381 ? -3.118 -7.134 -15.041 1.00 75.69 381 LYS A CA 1
ATOM 3046 C C . LYS A 1 381 ? -4.611 -7.102 -15.376 1.00 75.69 381 LYS A C 1
ATOM 3048 O O . LYS A 1 381 ? -5.136 -6.026 -15.647 1.00 75.69 381 LYS A O 1
ATOM 3053 N N . THR A 1 382 ? -5.300 -8.245 -15.386 1.00 88.75 382 THR A N 1
ATOM 3054 C CA . THR A 1 382 ? -6.738 -8.289 -15.693 1.00 88.75 382 THR A CA 1
ATOM 3055 C C . THR A 1 382 ? -7.617 -8.094 -14.465 1.00 88.75 382 THR A C 1
ATOM 3057 O O . THR A 1 382 ? -8.808 -7.839 -14.626 1.00 88.75 382 THR A O 1
ATOM 3060 N N . ALA A 1 383 ? -7.059 -8.154 -13.252 1.00 89.06 383 ALA A N 1
ATOM 3061 C CA . ALA A 1 383 ? -7.836 -8.055 -12.018 1.00 89.06 383 ALA A CA 1
ATOM 3062 C C . ALA A 1 383 ? -8.560 -6.708 -11.859 1.00 89.06 383 ALA A C 1
ATOM 3064 O O . ALA A 1 383 ? -9.578 -6.644 -11.176 1.00 89.06 383 ALA A O 1
ATOM 3065 N N . LEU A 1 384 ? -8.069 -5.652 -12.522 1.00 92.25 384 LEU A N 1
ATOM 3066 C CA . LEU A 1 384 ? -8.651 -4.303 -12.528 1.00 92.25 384 LEU A CA 1
ATOM 3067 C C . LEU A 1 384 ? -9.195 -3.891 -13.903 1.00 92.25 384 LEU A C 1
ATOM 3069 O O . LEU A 1 384 ? -9.256 -2.699 -14.216 1.00 92.25 384 LEU A O 1
ATOM 3073 N N . LYS A 1 385 ? -9.597 -4.861 -14.736 1.00 94.44 385 LYS A N 1
ATOM 3074 C CA . LYS A 1 385 ? -10.148 -4.616 -16.080 1.00 94.44 385 LYS A CA 1
ATOM 3075 C C . LYS A 1 385 ? -11.266 -3.567 -16.074 1.00 94.44 385 LYS A C 1
ATOM 3077 O O . LYS A 1 385 ? -11.218 -2.651 -16.892 1.00 94.44 385 LYS A O 1
ATOM 3082 N N . GLU A 1 386 ? -12.203 -3.647 -15.130 1.00 96.81 386 GLU A N 1
ATOM 3083 C CA . GLU A 1 386 ? -13.319 -2.695 -15.020 1.00 96.81 386 GLU A CA 1
ATOM 3084 C C . GLU A 1 386 ? -12.847 -1.251 -14.797 1.00 96.81 386 GLU A C 1
ATOM 3086 O O . GLU A 1 386 ? -13.384 -0.316 -15.380 1.00 96.81 386 GLU A O 1
ATOM 3091 N N . VAL A 1 387 ? -11.763 -1.040 -14.046 1.00 94.88 387 VAL A N 1
ATOM 3092 C CA . VAL A 1 387 ? -11.186 0.301 -13.858 1.00 94.88 387 VAL A CA 1
ATOM 3093 C C . VAL A 1 387 ? -10.635 0.848 -15.174 1.00 94.88 387 VAL A C 1
ATOM 3095 O O . VAL A 1 387 ? -10.794 2.030 -15.479 1.00 94.88 387 VAL A O 1
ATOM 3098 N N . HIS A 1 388 ? -9.968 -0.001 -15.959 1.00 92.88 388 HIS A N 1
ATOM 3099 C CA . HIS A 1 388 ? -9.405 0.389 -17.251 1.00 92.88 388 HIS A CA 1
ATOM 3100 C C . HIS A 1 388 ? -10.492 0.688 -18.285 1.00 92.88 388 HIS A C 1
ATOM 3102 O O . HIS A 1 388 ? -10.370 1.669 -19.017 1.00 92.88 388 HIS A O 1
ATOM 3108 N N . LEU A 1 389 ? -11.559 -0.114 -18.310 1.00 95.81 389 LEU A N 1
ATOM 3109 C CA . LEU A 1 389 ? -12.729 0.139 -19.148 1.00 95.81 389 LEU A CA 1
ATOM 3110 C C . LEU A 1 389 ? -13.420 1.445 -18.746 1.00 95.81 389 LEU A C 1
ATOM 3112 O O . LEU A 1 389 ? -13.682 2.281 -19.609 1.00 95.81 389 LEU A O 1
ATOM 3116 N N . PHE A 1 390 ? -13.607 1.683 -17.444 1.00 97.44 390 PHE A N 1
ATOM 3117 C CA . PHE A 1 390 ? -14.249 2.902 -16.958 1.00 97.44 390 PHE A CA 1
ATOM 3118 C C . PHE A 1 390 ? -13.440 4.161 -17.287 1.00 97.44 390 PHE A C 1
ATOM 3120 O O . PHE A 1 390 ? -14.007 5.193 -17.628 1.00 97.44 390 PHE A O 1
ATOM 3127 N N . LYS A 1 391 ? -12.102 4.093 -17.277 1.00 94.12 391 LYS A N 1
ATOM 3128 C CA . LYS A 1 391 ? -11.256 5.214 -17.729 1.00 94.12 391 LYS A CA 1
ATOM 3129 C C . LYS A 1 391 ? -11.459 5.577 -19.207 1.00 94.12 391 LYS A C 1
ATOM 3131 O O . LYS A 1 391 ? -11.139 6.698 -19.589 1.00 94.12 391 LYS A O 1
ATOM 3136 N N . ALA A 1 392 ? -11.959 4.654 -20.029 1.00 93.88 392 ALA A N 1
ATOM 3137 C CA . ALA A 1 392 ? -12.239 4.863 -21.452 1.00 93.88 392 ALA A CA 1
ATOM 3138 C C . ALA A 1 392 ? -13.729 5.141 -21.759 1.00 93.88 392 ALA A C 1
ATOM 3140 O O . ALA A 1 392 ? -14.087 5.315 -22.933 1.00 93.88 392 ALA A O 1
ATOM 3141 N N . SER A 1 393 ? -14.572 5.173 -20.723 1.00 96.56 393 SER A N 1
ATOM 3142 C CA . SER A 1 393 ? -16.026 5.348 -20.792 1.00 96.56 393 SER A CA 1
ATOM 3143 C C . SER A 1 393 ? -16.446 6.743 -21.277 1.00 96.56 393 SER A C 1
ATOM 3145 O O . SER A 1 393 ? -15.617 7.649 -21.423 1.00 96.56 393 SER A O 1
ATOM 3147 N N . ALA A 1 394 ? -17.736 6.918 -21.573 1.00 96.62 394 ALA A N 1
ATOM 3148 C CA . ALA A 1 394 ? -18.276 8.211 -21.992 1.00 96.62 394 ALA A CA 1
ATOM 3149 C C . ALA A 1 394 ? -18.277 9.212 -20.826 1.00 96.62 394 ALA A C 1
ATOM 3151 O O . ALA A 1 394 ? -17.946 10.381 -21.005 1.00 96.62 394 ALA A O 1
ATOM 3152 N N . GLU A 1 395 ? -18.555 8.720 -19.627 1.00 96.69 395 GLU A N 1
ATOM 3153 C CA . GLU A 1 395 ? -18.599 9.424 -18.355 1.00 96.69 395 GLU A CA 1
ATOM 3154 C C . GLU A 1 395 ? -17.252 10.092 -18.074 1.00 96.69 395 GLU A C 1
ATOM 3156 O O . GLU A 1 395 ? -17.179 11.305 -17.878 1.00 96.69 395 GLU A O 1
ATOM 3161 N N . MET A 1 396 ? -16.156 9.328 -18.153 1.00 96.38 396 MET A N 1
ATOM 3162 C CA . MET A 1 396 ? -14.813 9.878 -17.959 1.00 96.38 396 MET A CA 1
ATOM 3163 C C . MET A 1 396 ? -14.434 10.867 -19.073 1.00 96.38 396 MET A C 1
ATOM 3165 O O . MET A 1 396 ? -13.831 11.904 -18.794 1.00 96.38 396 MET A O 1
ATOM 3169 N N . LYS A 1 397 ? -14.826 10.598 -20.329 1.00 96.56 397 LYS A N 1
ATOM 3170 C CA . LYS A 1 397 ? -14.577 11.517 -21.455 1.00 96.56 397 LYS A CA 1
ATOM 3171 C C . LYS A 1 397 ? -15.273 12.863 -21.268 1.00 96.56 397 LYS A C 1
ATOM 3173 O O . LYS A 1 397 ? -14.671 13.888 -21.577 1.00 96.56 397 LYS A O 1
ATOM 3178 N N . ILE A 1 398 ? -16.493 12.879 -20.731 1.00 96.62 398 ILE A N 1
ATOM 3179 C CA . ILE A 1 398 ? -17.217 14.118 -20.421 1.00 96.62 398 ILE A CA 1
ATOM 3180 C C . ILE A 1 398 ? -16.439 14.941 -19.388 1.00 96.62 398 ILE A C 1
ATOM 3182 O O . ILE A 1 398 ? -16.237 16.136 -19.597 1.00 96.62 398 ILE A O 1
ATOM 3186 N N . VAL A 1 399 ? -15.939 14.310 -18.319 1.00 97.56 399 VAL A N 1
ATOM 3187 C CA . VAL A 1 399 ? -15.119 15.001 -17.306 1.00 97.56 399 VAL A CA 1
ATOM 3188 C C . VAL A 1 399 ? -13.834 15.565 -17.924 1.00 97.56 399 VAL A C 1
ATOM 3190 O O . VAL A 1 399 ? -13.469 16.710 -17.657 1.00 97.56 399 VAL A O 1
ATOM 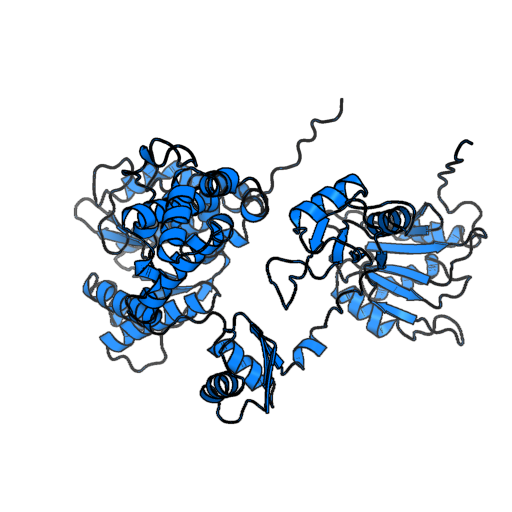3193 N N . GLN A 1 400 ? -13.167 14.803 -18.799 1.00 97.06 400 GLN A N 1
ATOM 3194 C CA . GLN A 1 400 ? -11.978 15.276 -19.518 1.00 97.06 400 GLN A CA 1
ATOM 3195 C C . GLN A 1 400 ? -12.276 16.509 -20.382 1.00 97.06 400 GLN A C 1
ATOM 3197 O O . GLN A 1 400 ? -11.500 17.463 -20.355 1.00 97.06 400 GLN A O 1
ATOM 3202 N N . MET A 1 401 ? -13.382 16.495 -21.135 1.00 96.62 401 MET A N 1
ATOM 3203 C CA . MET A 1 401 ? -13.782 17.611 -22.000 1.00 96.62 401 MET A CA 1
ATOM 3204 C C . MET A 1 401 ? -14.092 18.864 -21.181 1.00 96.62 401 MET A C 1
ATOM 3206 O O . MET A 1 401 ? -13.529 19.915 -21.470 1.00 96.62 401 MET A O 1
ATOM 3210 N N . LYS A 1 402 ? -14.883 18.742 -20.105 1.00 96.69 402 LYS A N 1
ATOM 3211 C CA . LYS A 1 402 ? -15.196 19.866 -19.206 1.00 96.69 402 LYS A CA 1
ATOM 3212 C C . LYS A 1 402 ? -13.939 20.493 -18.603 1.00 96.69 402 LYS A C 1
ATOM 3214 O O . LYS A 1 402 ? -13.782 21.711 -18.630 1.00 96.69 402 LYS A O 1
ATOM 3219 N N . MET A 1 403 ? -13.018 19.666 -18.100 1.00 96.81 403 MET A N 1
ATOM 3220 C CA . MET A 1 403 ? -11.750 20.151 -17.552 1.00 96.81 403 MET A CA 1
ATOM 3221 C C . MET A 1 403 ? -10.914 20.864 -18.619 1.00 96.81 403 MET A C 1
ATOM 3223 O O . MET A 1 403 ? -10.334 21.914 -18.354 1.00 96.81 403 MET A O 1
ATOM 3227 N N . ALA A 1 404 ? -10.837 20.300 -19.823 1.00 96.50 404 ALA A N 1
ATOM 3228 C CA . ALA A 1 404 ? -10.076 20.883 -20.917 1.00 96.50 404 ALA A CA 1
ATOM 3229 C C . ALA A 1 404 ? -10.671 22.217 -21.401 1.00 96.50 404 ALA A C 1
ATOM 3231 O O . ALA A 1 404 ? -9.912 23.161 -21.623 1.00 96.50 404 ALA A O 1
ATOM 3232 N N . ASP A 1 405 ? -12.002 22.318 -21.484 1.00 96.12 405 ASP A N 1
ATOM 3233 C CA . ASP A 1 405 ? -12.720 23.562 -21.785 1.00 96.12 405 ASP A CA 1
ATOM 3234 C C . ASP A 1 405 ? -12.415 24.632 -20.734 1.00 96.12 405 ASP A C 1
ATOM 3236 O O . ASP A 1 405 ? -12.065 25.766 -21.064 1.00 96.12 405 ASP A O 1
ATOM 3240 N N . GLN A 1 406 ? -12.477 24.271 -19.452 1.00 95.31 406 GLN A N 1
ATOM 3241 C CA . GLN A 1 406 ? -12.204 25.204 -18.364 1.00 95.31 406 GLN A CA 1
ATOM 3242 C C . GLN A 1 406 ? -10.744 25.678 -18.345 1.00 95.31 406 GLN A C 1
ATOM 3244 O O . GLN A 1 406 ? -10.476 26.846 -18.066 1.00 95.31 406 GLN A O 1
ATOM 3249 N N . LEU A 1 407 ? -9.801 24.791 -18.670 1.00 95.50 407 LEU A N 1
ATOM 3250 C CA . LEU A 1 407 ? -8.374 25.110 -18.769 1.00 95.50 407 LEU A CA 1
ATOM 3251 C C . LEU A 1 407 ? -7.984 25.766 -20.102 1.00 95.50 407 LEU A C 1
ATOM 3253 O O . LEU A 1 407 ? -6.843 26.207 -20.234 1.00 95.50 407 LEU A O 1
ATOM 3257 N N . GLN A 1 408 ? -8.899 25.836 -21.075 1.00 96.56 408 GLN A N 1
ATOM 3258 C CA . GLN A 1 408 ? -8.652 26.351 -22.426 1.00 96.56 408 GLN A CA 1
ATOM 3259 C C . GLN A 1 408 ? -7.500 25.616 -23.137 1.00 96.56 408 GLN A C 1
ATOM 3261 O O . GLN A 1 408 ? -6.627 26.227 -23.757 1.00 96.56 408 GLN A O 1
ATOM 3266 N N . VAL A 1 409 ? -7.489 24.281 -23.042 1.00 95.88 409 VAL A N 1
ATOM 3267 C CA . VAL A 1 409 ? -6.483 23.415 -23.679 1.00 95.88 409 VAL A CA 1
ATOM 3268 C C . VAL A 1 409 ? -7.125 22.365 -24.593 1.00 95.88 409 VAL A C 1
ATOM 3270 O O . VAL A 1 409 ? -8.264 21.961 -24.370 1.00 95.88 409 VAL A O 1
ATOM 3273 N N . PRO A 1 410 ? -6.399 21.858 -25.608 1.00 95.31 410 PRO A N 1
ATOM 3274 C CA . PRO A 1 410 ? -6.892 20.777 -26.457 1.00 95.31 410 PRO A CA 1
ATOM 3275 C C . PRO A 1 410 ? -7.287 19.514 -25.674 1.00 95.31 410 PRO A C 1
ATOM 3277 O O . PRO A 1 410 ? -6.550 19.054 -24.802 1.00 95.31 410 PRO A O 1
ATOM 3280 N N . TYR A 1 411 ? -8.407 18.887 -26.049 1.00 91.81 411 TYR A N 1
ATOM 3281 C CA . TYR A 1 411 ? -8.937 17.688 -25.376 1.00 91.81 411 TYR A CA 1
ATOM 3282 C C . TYR A 1 411 ? -7.956 16.515 -25.348 1.00 91.81 411 TYR A C 1
ATOM 3284 O O . TYR A 1 411 ? -7.881 15.779 -24.369 1.00 91.81 411 TYR A O 1
ATOM 3292 N N . ASN A 1 412 ? -7.153 16.358 -26.399 1.00 89.12 412 ASN A N 1
ATOM 3293 C CA . ASN A 1 412 ? -6.141 15.307 -26.488 1.00 89.12 412 ASN A CA 1
ATOM 3294 C C . ASN A 1 412 ? -4.956 15.501 -25.520 1.00 89.12 412 ASN A C 1
ATOM 3296 O O . ASN A 1 412 ? -4.160 14.575 -25.362 1.00 89.12 412 ASN A O 1
ATOM 3300 N N . HIS A 1 413 ? -4.824 16.666 -24.875 1.00 90.06 413 HIS A N 1
ATOM 3301 C CA . HIS A 1 413 ? -3.813 16.913 -23.846 1.00 90.06 413 HIS A CA 1
ATOM 3302 C C . HIS A 1 413 ? -4.269 16.473 -22.449 1.00 90.06 413 HIS A C 1
ATOM 3304 O O . HIS A 1 413 ? -3.421 16.222 -21.592 1.00 90.06 413 HIS A O 1
ATOM 3310 N N . ILE A 1 414 ? -5.579 16.343 -22.210 1.00 93.56 414 ILE A N 1
ATOM 3311 C CA . ILE A 1 414 ? -6.125 15.908 -20.922 1.00 93.56 414 ILE A CA 1
ATOM 3312 C C . ILE A 1 414 ? -6.368 14.401 -20.959 1.00 93.56 414 ILE A C 1
ATOM 3314 O O . ILE A 1 414 ? -7.254 13.900 -21.645 1.00 93.56 414 ILE A O 1
ATOM 3318 N N . THR A 1 415 ? -5.574 13.656 -20.192 1.00 92.81 415 THR A N 1
ATOM 3319 C CA . THR A 1 415 ? -5.726 12.200 -20.036 1.00 92.81 415 THR A CA 1
ATOM 3320 C C . THR A 1 415 ? -6.541 11.875 -18.779 1.00 92.81 415 THR A C 1
ATOM 3322 O O . THR A 1 415 ? -6.551 12.689 -17.854 1.00 92.81 415 THR A O 1
ATOM 3325 N N . PRO A 1 416 ? -7.163 10.683 -18.672 1.00 91.06 416 PRO A N 1
ATOM 3326 C CA . PRO A 1 416 ? -7.878 10.289 -17.453 1.00 91.06 416 PRO A CA 1
ATOM 3327 C C . PRO A 1 416 ? -6.985 10.315 -16.204 1.00 91.06 416 PRO A C 1
ATOM 3329 O O . PRO A 1 416 ? -7.449 10.621 -15.110 1.00 91.06 416 PRO A O 1
ATOM 3332 N N . ASP A 1 417 ? -5.688 10.040 -16.367 1.00 89.75 417 ASP A N 1
ATOM 3333 C CA . ASP A 1 417 ? -4.715 10.088 -15.272 1.00 89.75 417 ASP A CA 1
ATOM 3334 C C . ASP A 1 417 ? -4.430 11.527 -14.810 1.00 89.75 417 ASP A C 1
ATOM 3336 O O . ASP A 1 417 ? -4.216 11.753 -13.621 1.00 89.75 417 ASP A O 1
ATOM 3340 N N . LEU A 1 418 ? -4.458 12.510 -15.720 1.00 93.12 418 LEU A N 1
ATOM 3341 C CA . LEU A 1 418 ? -4.340 13.928 -15.360 1.00 93.12 418 LEU A CA 1
ATOM 3342 C C . LEU A 1 418 ? -5.589 14.431 -14.633 1.00 93.12 418 LEU A C 1
ATOM 3344 O O . LEU A 1 418 ? -5.458 15.171 -13.661 1.00 93.12 418 LEU A O 1
ATOM 3348 N N . VAL A 1 419 ? -6.777 13.993 -15.062 1.00 96.12 419 VAL A N 1
ATOM 3349 C CA . VAL A 1 419 ? -8.036 14.294 -14.363 1.00 96.12 419 VAL A CA 1
ATOM 3350 C C . VAL A 1 419 ? -7.993 13.747 -12.935 1.00 96.12 419 VAL A C 1
ATOM 3352 O O . VAL A 1 419 ? -8.254 14.475 -11.980 1.00 96.12 419 VAL A O 1
ATOM 3355 N N . GLU A 1 420 ? -7.591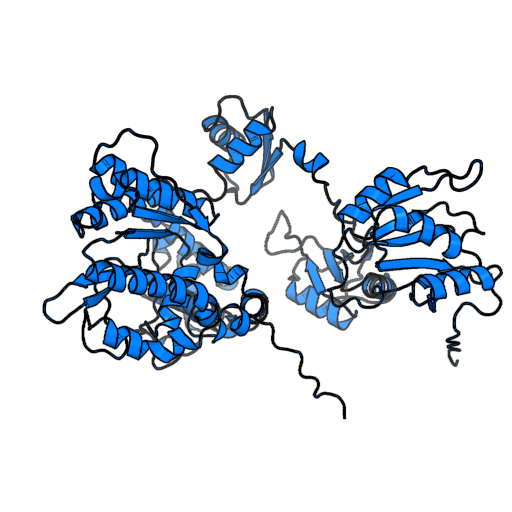 12.484 -12.779 1.00 94.62 420 GLU A N 1
ATOM 3356 C CA . GLU A 1 420 ? -7.428 11.838 -11.474 1.00 94.62 420 GLU A CA 1
ATOM 3357 C C . GLU A 1 420 ? -6.385 12.564 -10.604 1.00 94.62 420 GLU A C 1
ATOM 3359 O O . GLU A 1 420 ? -6.621 12.799 -9.420 1.00 94.62 420 GLU A O 1
ATOM 3364 N N . ALA A 1 421 ? -5.256 12.985 -11.183 1.00 93.50 421 ALA A N 1
ATOM 3365 C CA . ALA A 1 421 ? -4.241 13.750 -10.463 1.00 93.50 421 ALA A CA 1
ATOM 3366 C C . ALA A 1 421 ? -4.766 15.111 -9.975 1.00 93.50 421 ALA A C 1
ATOM 3368 O O . ALA A 1 421 ? -4.532 15.466 -8.821 1.00 93.50 421 ALA A O 1
ATOM 3369 N N . ALA A 1 422 ? -5.497 15.852 -10.812 1.00 95.12 422 ALA A N 1
ATOM 3370 C CA . ALA A 1 422 ? -6.113 17.123 -10.427 1.00 95.12 422 ALA A CA 1
ATOM 3371 C C . ALA A 1 422 ? -7.144 16.940 -9.298 1.00 95.12 422 ALA A C 1
ATOM 3373 O O . ALA A 1 422 ? -7.158 17.715 -8.340 1.00 95.12 422 ALA A O 1
ATOM 3374 N N . PHE A 1 423 ? -7.948 15.875 -9.358 1.00 95.50 423 PHE A N 1
ATOM 3375 C CA . PHE A 1 423 ? -8.906 15.542 -8.303 1.00 95.50 423 PHE A CA 1
ATOM 3376 C C . PHE A 1 423 ? -8.207 15.217 -6.981 1.00 95.50 423 PHE A C 1
ATOM 3378 O O . PHE A 1 423 ? -8.586 15.722 -5.923 1.00 95.50 423 PHE A O 1
ATOM 3385 N N . PHE A 1 424 ? -7.127 14.434 -7.031 1.00 93.62 424 PHE A N 1
ATOM 3386 C CA . PHE A 1 424 ? -6.360 14.141 -5.830 1.00 93.62 424 PHE A CA 1
ATOM 3387 C C . PHE A 1 424 ? -5.640 15.366 -5.275 1.00 93.62 424 PHE A C 1
ATOM 3389 O O . PHE A 1 424 ? -5.626 15.529 -4.059 1.00 93.62 424 PHE A O 1
ATOM 3396 N N . LEU A 1 425 ? -5.105 16.257 -6.114 1.00 92.69 425 LEU A N 1
ATOM 3397 C CA . LEU A 1 425 ? -4.520 17.523 -5.658 1.00 92.69 425 LEU A CA 1
ATOM 3398 C C . LEU A 1 425 ? -5.540 18.368 -4.890 1.00 92.69 425 LEU A C 1
ATOM 3400 O O . LEU A 1 425 ? -5.223 18.837 -3.799 1.00 92.69 425 LEU A O 1
ATOM 3404 N N . CYS A 1 426 ? -6.772 18.470 -5.400 1.00 93.38 426 CYS A N 1
ATOM 3405 C CA . CYS A 1 426 ? -7.881 19.075 -4.662 1.00 93.38 426 CYS A CA 1
ATOM 3406 C C . CYS A 1 426 ? -8.068 18.412 -3.285 1.00 93.38 426 CYS A C 1
ATOM 3408 O O . CYS A 1 426 ? -8.022 19.090 -2.257 1.00 93.38 426 CYS A O 1
ATOM 3410 N N . SER A 1 427 ? -8.210 17.082 -3.252 1.00 92.12 427 SER A N 1
ATOM 3411 C CA . SER A 1 427 ? -8.457 16.351 -2.003 1.00 92.12 427 SER A CA 1
ATOM 3412 C C . SER A 1 427 ? -7.304 16.446 -0.997 1.00 92.12 427 SER A C 1
ATOM 3414 O O . SER A 1 427 ? -7.551 16.580 0.198 1.00 92.12 427 SER A O 1
ATOM 3416 N N . TYR A 1 428 ? -6.048 16.414 -1.455 1.00 91.56 428 TYR A N 1
ATOM 3417 C CA . TYR A 1 428 ? -4.869 16.437 -0.593 1.00 91.56 428 TYR A CA 1
ATOM 3418 C C . TYR A 1 428 ? -4.628 17.823 -0.015 1.00 91.56 428 TYR A C 1
ATOM 3420 O O . TYR A 1 428 ? -4.317 17.939 1.166 1.00 91.56 428 TYR A O 1
ATOM 3428 N N . GLU A 1 429 ? -4.778 18.884 -0.809 1.00 90.50 429 GLU A N 1
ATOM 3429 C CA . GLU A 1 429 ? -4.647 20.244 -0.285 1.00 90.50 429 GLU A CA 1
ATOM 3430 C C . GLU A 1 429 ? -5.723 20.546 0.757 1.00 90.50 429 GLU A C 1
ATOM 3432 O O . GLU A 1 429 ? -5.413 21.129 1.798 1.00 90.50 429 GLU A O 1
ATOM 3437 N N . PHE A 1 430 ? -6.949 20.065 0.540 1.00 89.81 430 PHE A N 1
ATOM 3438 C CA . PHE A 1 430 ? -7.996 20.155 1.546 1.00 89.81 430 PHE A CA 1
ATOM 3439 C C . PHE A 1 430 ? -7.664 19.319 2.790 1.00 89.81 430 PHE A C 1
ATOM 3441 O O . PHE A 1 430 ? -7.623 19.853 3.896 1.00 89.81 430 PHE A O 1
ATOM 3448 N N . ALA A 1 431 ? -7.353 18.031 2.629 1.00 89.44 431 ALA A N 1
ATOM 3449 C CA . ALA A 1 431 ? -7.107 17.122 3.748 1.00 89.44 431 ALA A CA 1
ATOM 3450 C C . ALA A 1 431 ? -5.876 17.506 4.584 1.00 89.44 431 ALA A C 1
ATOM 3452 O O . ALA A 1 431 ? -5.880 17.317 5.792 1.00 89.44 431 ALA A O 1
ATOM 3453 N N . ILE A 1 432 ? -4.826 18.051 3.965 1.00 87.75 432 ILE A N 1
ATOM 3454 C CA . ILE A 1 432 ? -3.572 18.386 4.655 1.00 87.75 432 ILE A CA 1
ATOM 3455 C C . ILE A 1 432 ? -3.606 19.816 5.198 1.00 87.75 432 ILE A C 1
ATOM 3457 O O . ILE A 1 432 ? -3.162 20.054 6.319 1.00 87.75 432 ILE A O 1
ATOM 3461 N N . LYS A 1 433 ? -4.099 20.779 4.408 1.00 86.00 433 LYS A N 1
ATOM 3462 C CA . LYS A 1 433 ? -3.988 22.215 4.720 1.00 86.00 433 LYS A CA 1
ATOM 3463 C C . LYS A 1 433 ? -5.314 22.868 5.101 1.00 86.00 433 LYS A C 1
ATOM 3465 O O . LYS A 1 433 ? -5.314 24.040 5.458 1.00 86.00 433 LYS A O 1
ATOM 3470 N N . SER A 1 434 ? -6.434 22.145 5.022 1.00 86.62 434 SER A N 1
ATOM 3471 C CA . SER A 1 434 ? -7.786 22.710 5.170 1.00 86.62 434 SER A CA 1
ATOM 3472 C C . SER A 1 434 ? -8.046 23.876 4.200 1.00 86.62 434 SER A C 1
ATOM 3474 O O . SER A 1 434 ? -8.736 24.835 4.538 1.00 86.62 434 SER A O 1
ATOM 3476 N N . LEU A 1 435 ? -7.464 23.809 2.995 1.00 86.88 435 LEU A N 1
ATOM 3477 C CA . LEU A 1 435 ? -7.609 24.823 1.950 1.00 86.88 435 LEU A CA 1
ATOM 3478 C C . LEU A 1 435 ? -8.539 24.327 0.843 1.00 86.88 435 LEU A C 1
ATOM 3480 O O . LEU A 1 435 ? -8.349 23.237 0.305 1.00 86.88 435 LEU A O 1
ATOM 3484 N N . ASN A 1 436 ? -9.495 25.170 0.447 1.00 86.50 436 ASN A N 1
ATOM 3485 C CA . ASN A 1 436 ? -10.266 24.955 -0.775 1.00 86.50 436 ASN A CA 1
ATOM 3486 C C . ASN A 1 436 ? -9.368 25.246 -1.976 1.00 86.50 436 ASN A C 1
ATOM 3488 O O . ASN A 1 436 ? -9.150 26.398 -2.353 1.00 86.50 436 ASN A O 1
ATOM 3492 N N . SER A 1 437 ? -8.798 24.182 -2.528 1.00 89.25 437 SER A N 1
ATOM 3493 C CA . SER A 1 437 ? -7.844 24.272 -3.620 1.00 89.25 437 SER A CA 1
ATOM 3494 C C . SER A 1 437 ? -8.486 24.832 -4.893 1.00 89.25 437 SER A C 1
ATOM 3496 O O . SER A 1 437 ? -9.579 24.394 -5.258 1.00 89.25 437 SER A O 1
ATOM 3498 N N . PRO A 1 438 ? -7.791 25.691 -5.661 1.00 91.62 438 PRO A N 1
ATOM 3499 C CA . PRO A 1 438 ? -8.194 26.013 -7.028 1.00 91.62 438 PRO A CA 1
ATOM 3500 C C . PRO A 1 438 ? -8.363 24.771 -7.914 1.00 91.62 438 PRO A C 1
ATOM 3502 O O . PRO A 1 438 ? -9.166 24.798 -8.842 1.00 91.62 438 PRO A O 1
ATOM 3505 N N . TRP A 1 439 ? -7.670 23.666 -7.606 1.00 93.44 439 TRP A N 1
ATOM 3506 C CA . TRP A 1 439 ? -7.866 22.381 -8.282 1.00 93.44 439 TRP A CA 1
ATOM 3507 C C . TRP A 1 439 ? -9.291 21.841 -8.112 1.00 93.44 439 TRP A C 1
ATOM 3509 O O . TRP A 1 439 ? -9.796 21.185 -9.016 1.00 93.44 439 TRP A O 1
ATOM 3519 N N . CYS A 1 440 ? -9.963 22.141 -6.995 1.00 93.38 440 CYS A N 1
ATOM 3520 C CA . CYS A 1 440 ? -11.346 21.729 -6.758 1.00 93.38 440 CYS A CA 1
ATOM 3521 C C . CYS A 1 440 ? -12.334 22.446 -7.684 1.00 93.38 440 CYS A C 1
ATOM 3523 O O . CYS A 1 440 ? -13.360 21.876 -8.035 1.00 93.38 440 CYS A O 1
ATOM 3525 N N . ASN A 1 441 ? -12.006 23.663 -8.136 1.00 93.12 441 ASN A N 1
ATOM 3526 C CA . ASN A 1 441 ? -12.868 24.438 -9.030 1.00 93.12 441 ASN A CA 1
ATOM 3527 C C . ASN A 1 441 ? -12.963 23.834 -10.437 1.00 93.12 441 ASN A C 1
ATOM 3529 O O . ASN A 1 441 ? -13.815 24.265 -11.207 1.00 93.12 441 ASN A O 1
ATOM 3533 N N . LEU A 1 442 ? -12.098 22.873 -10.783 1.00 94.81 442 LEU A N 1
ATOM 3534 C CA . LEU A 1 442 ? -12.124 22.160 -12.064 1.00 94.81 442 LEU A CA 1
ATOM 3535 C C . LEU A 1 442 ? -13.219 21.087 -12.144 1.00 94.81 442 LEU A C 1
ATOM 3537 O O . LEU A 1 442 ? -13.350 20.433 -13.177 1.00 94.81 442 LEU A O 1
ATOM 3541 N N . PHE A 1 443 ? -13.955 20.855 -11.055 1.00 95.50 443 PHE A N 1
ATOM 3542 C CA . PHE A 1 443 ? -14.910 19.761 -10.951 1.00 95.50 443 PHE A CA 1
ATOM 3543 C C . PHE A 1 443 ? -16.251 20.257 -10.426 1.00 95.50 443 PHE A C 1
ATOM 3545 O O . PHE A 1 443 ? -16.323 20.932 -9.399 1.00 95.50 443 PHE A O 1
ATOM 3552 N N . HIS A 1 444 ? -17.332 19.850 -11.087 1.00 94.81 444 HIS A N 1
ATOM 3553 C CA . HIS A 1 444 ? -18.658 19.887 -10.486 1.00 94.81 444 HIS A CA 1
ATOM 3554 C C . HIS A 1 444 ? -18.899 18.635 -9.636 1.00 94.81 444 HIS A C 1
ATOM 3556 O O . HIS A 1 444 ? -18.193 17.632 -9.747 1.00 94.81 444 HIS A O 1
ATOM 3562 N N . GLU A 1 445 ? -19.948 18.660 -8.813 1.00 94.62 445 GLU A N 1
ATOM 3563 C CA . GLU A 1 445 ? -20.329 17.512 -7.982 1.00 94.62 445 GLU A CA 1
ATOM 3564 C C . GLU A 1 445 ? -20.574 16.244 -8.817 1.00 94.62 445 GLU A C 1
ATOM 3566 O O . GLU A 1 445 ? -20.145 15.156 -8.441 1.00 94.62 445 GLU A O 1
ATOM 3571 N N . THR A 1 446 ? -21.189 16.382 -9.994 1.00 95.88 446 THR A N 1
ATOM 3572 C CA . THR A 1 446 ? -21.415 15.265 -10.924 1.00 95.88 446 THR A CA 1
ATOM 3573 C C . THR A 1 446 ? -20.110 14.679 -11.462 1.00 95.88 446 THR A C 1
ATOM 3575 O O . THR A 1 446 ? -19.995 13.464 -11.601 1.00 95.88 446 THR A O 1
ATOM 3578 N N . ASP A 1 447 ? -19.090 15.509 -11.685 1.00 96.38 447 ASP A N 1
ATOM 3579 C CA . ASP A 1 447 ? -17.766 15.051 -12.114 1.00 96.38 447 ASP A CA 1
ATOM 3580 C C . ASP A 1 447 ? -17.038 14.332 -10.965 1.00 96.38 447 ASP A C 1
ATOM 3582 O O . ASP A 1 447 ? -16.410 13.289 -11.160 1.00 96.38 447 ASP A O 1
ATOM 3586 N N . ALA A 1 448 ? -17.184 14.842 -9.737 1.00 94.94 448 ALA A N 1
ATOM 3587 C CA . ALA A 1 448 ? -16.662 14.195 -8.537 1.00 94.94 448 ALA A CA 1
ATOM 3588 C C . ALA A 1 448 ? -17.315 12.823 -8.290 1.00 94.94 448 ALA A C 1
ATOM 3590 O O . ALA A 1 448 ? -16.622 11.890 -7.892 1.00 94.94 448 ALA A O 1
ATOM 3591 N N . GLN A 1 449 ? -18.610 12.659 -8.581 1.00 96.25 449 GLN A N 1
ATOM 3592 C CA . GLN A 1 449 ? -19.300 11.364 -8.492 1.00 96.25 449 GLN A CA 1
ATOM 3593 C C . GLN A 1 449 ? -18.749 10.333 -9.490 1.00 96.25 449 GLN A C 1
ATOM 3595 O O . GLN A 1 449 ? -18.604 9.163 -9.133 1.00 96.25 449 GLN A O 1
ATOM 3600 N N . VAL A 1 450 ? -18.383 10.751 -10.709 1.00 97.44 450 VAL A N 1
ATOM 3601 C CA . VAL A 1 450 ? -17.715 9.883 -11.701 1.00 97.44 450 VAL A CA 1
ATOM 3602 C C . VAL A 1 450 ? -16.352 9.414 -11.177 1.00 97.44 450 VAL A C 1
ATOM 3604 O O . VAL A 1 450 ? -16.004 8.234 -11.273 1.00 97.44 450 VAL A O 1
ATOM 3607 N N . LEU A 1 451 ? -15.577 10.321 -10.577 1.00 97.19 451 LEU A N 1
ATOM 3608 C CA . LEU A 1 451 ? -14.257 10.012 -10.016 1.00 97.19 451 LEU A CA 1
ATOM 3609 C C . LEU A 1 451 ? -14.340 9.151 -8.748 1.00 97.19 451 LEU A C 1
ATOM 3611 O O . LEU A 1 451 ? -13.539 8.227 -8.583 1.00 97.19 451 LEU A O 1
ATOM 3615 N N . GLU A 1 452 ? -15.334 9.398 -7.894 1.00 96.94 452 GLU A N 1
ATOM 3616 C CA . GLU A 1 452 ? -15.660 8.555 -6.743 1.00 96.94 452 GLU A CA 1
ATOM 3617 C C . GLU A 1 452 ? -16.008 7.137 -7.205 1.00 96.94 452 GLU A C 1
ATOM 3619 O O . GLU A 1 452 ? -15.412 6.178 -6.718 1.00 96.94 452 GLU A O 1
ATOM 3624 N N . TYR A 1 453 ? -16.889 6.996 -8.201 1.00 97.81 453 TYR A N 1
ATOM 3625 C CA . TYR A 1 453 ? -17.263 5.692 -8.747 1.00 97.81 453 TYR A CA 1
ATOM 3626 C C . TYR A 1 453 ? -16.064 4.944 -9.338 1.00 97.81 453 TYR A C 1
ATOM 3628 O O . TYR A 1 453 ? -15.877 3.754 -9.089 1.00 97.81 453 TYR A O 1
ATOM 3636 N N . LYS A 1 454 ? -15.176 5.648 -10.047 1.00 96.94 454 LYS A N 1
ATOM 3637 C CA . LYS A 1 454 ? -13.919 5.071 -10.538 1.00 96.94 454 LYS A CA 1
ATOM 3638 C C . LYS A 1 454 ? -13.029 4.556 -9.402 1.00 96.94 454 LYS A C 1
ATOM 3640 O O . LYS A 1 454 ? -12.349 3.535 -9.563 1.00 96.94 454 LYS A O 1
ATOM 3645 N N . ASN A 1 455 ? -12.964 5.271 -8.278 1.00 96.25 455 ASN A N 1
ATOM 3646 C CA . ASN A 1 455 ? -12.209 4.821 -7.110 1.00 96.25 455 ASN A CA 1
ATOM 3647 C C . ASN A 1 455 ? -12.894 3.631 -6.425 1.00 96.25 455 ASN A C 1
ATOM 3649 O O . ASN A 1 455 ? -12.213 2.674 -6.056 1.00 96.25 455 ASN A O 1
ATOM 3653 N N . ASP A 1 456 ? -14.221 3.646 -6.333 1.00 97.62 456 ASP A N 1
ATOM 3654 C CA . ASP A 1 456 ? -15.006 2.534 -5.803 1.00 97.62 456 ASP A CA 1
ATOM 3655 C C . ASP A 1 456 ? -14.822 1.275 -6.641 1.00 97.62 456 ASP A C 1
ATOM 3657 O O . ASP A 1 456 ? -14.526 0.234 -6.070 1.00 97.62 456 ASP A O 1
ATOM 3661 N N . LEU A 1 457 ? -14.848 1.366 -7.975 1.00 97.44 457 LEU A N 1
ATOM 3662 C CA . LEU A 1 457 ? -14.499 0.257 -8.868 1.00 97.44 457 LEU A CA 1
ATOM 3663 C C . LEU A 1 457 ? -13.120 -0.313 -8.538 1.00 97.44 457 LEU A C 1
ATOM 3665 O O . LEU A 1 457 ? -12.955 -1.523 -8.388 1.00 97.44 457 LEU A O 1
ATOM 3669 N N . LYS A 1 458 ? -12.113 0.553 -8.380 1.00 96.19 458 LYS A N 1
ATOM 3670 C CA . LYS A 1 458 ? -10.760 0.106 -8.034 1.00 96.19 458 LYS A CA 1
ATOM 3671 C C . LYS A 1 458 ? -10.757 -0.671 -6.723 1.00 96.19 458 LYS A C 1
ATOM 3673 O O . LYS A 1 458 ? -10.155 -1.736 -6.669 1.00 96.19 458 LYS A O 1
ATOM 3678 N N . GLN A 1 459 ? -11.406 -0.163 -5.683 1.00 97.00 459 GLN A N 1
ATOM 3679 C CA . GLN A 1 459 ? -11.405 -0.815 -4.375 1.00 97.00 459 GLN A CA 1
ATOM 3680 C C . GLN A 1 459 ? -12.307 -2.052 -4.335 1.00 97.00 459 GLN A C 1
ATOM 3682 O O . GLN A 1 459 ? -11.939 -3.043 -3.715 1.00 97.00 459 GLN A O 1
ATOM 3687 N N . TYR A 1 460 ? -13.425 -2.053 -5.057 1.00 97.62 460 TYR A N 1
ATOM 3688 C CA . TYR A 1 460 ? -14.324 -3.194 -5.201 1.00 97.62 460 TYR A CA 1
ATOM 3689 C C . TYR A 1 460 ? -13.578 -4.379 -5.812 1.00 97.62 460 TYR A C 1
ATOM 3691 O O . TYR A 1 460 ? -13.555 -5.469 -5.238 1.00 97.62 460 TYR A O 1
ATOM 3699 N N . TRP A 1 461 ? -12.880 -4.139 -6.926 1.00 96.81 461 TRP A N 1
ATOM 3700 C CA . TRP A 1 461 ? -12.132 -5.171 -7.638 1.00 96.81 461 TRP A CA 1
ATOM 3701 C C . TRP A 1 461 ? -10.796 -5.525 -6.987 1.00 96.81 461 TRP A C 1
ATOM 3703 O O . TRP A 1 461 ? -10.361 -6.666 -7.099 1.00 96.81 461 TRP A O 1
ATOM 3713 N N . LYS A 1 462 ? -10.165 -4.607 -6.247 1.00 94.25 462 LYS A N 1
ATOM 3714 C CA . LYS A 1 462 ? -8.871 -4.867 -5.598 1.00 94.25 462 LYS A CA 1
ATOM 3715 C C . LYS A 1 462 ? -8.964 -5.414 -4.171 1.00 94.25 462 LYS A C 1
ATOM 3717 O O . LYS A 1 462 ? -8.084 -6.159 -3.757 1.00 94.25 462 LYS A O 1
ATOM 3722 N N . ARG A 1 463 ? -9.953 -4.977 -3.389 1.00 94.69 463 ARG A N 1
ATOM 3723 C CA . ARG A 1 463 ? -10.026 -5.178 -1.925 1.00 94.69 463 ARG A CA 1
ATOM 3724 C C . ARG A 1 463 ? -11.401 -5.615 -1.420 1.00 94.69 463 ARG A C 1
ATOM 3726 O O . ARG A 1 463 ? -11.499 -6.073 -0.291 1.00 94.69 463 ARG A O 1
ATOM 3733 N N . GLY A 1 464 ? -12.446 -5.456 -2.229 1.00 96.19 464 GLY A N 1
ATOM 3734 C CA . GLY A 1 464 ? -13.823 -5.807 -1.893 1.00 96.19 464 GLY A CA 1
ATOM 3735 C C . GLY A 1 464 ? -14.282 -7.087 -2.586 1.00 96.19 464 GLY A C 1
ATOM 3736 O O . GLY A 1 464 ? -13.572 -8.088 -2.617 1.00 96.19 464 GLY A O 1
ATOM 3737 N N . TYR A 1 465 ? -15.480 -7.046 -3.165 1.00 97.19 465 TYR A N 1
ATOM 3738 C CA . TYR A 1 465 ? -16.188 -8.215 -3.691 1.00 97.19 465 TYR A CA 1
ATOM 3739 C C . TYR A 1 465 ? -15.756 -8.703 -5.078 1.00 97.19 465 TYR A C 1
ATOM 3741 O O . TYR A 1 465 ? -16.275 -9.723 -5.529 1.00 97.19 465 TYR A O 1
ATOM 3749 N N . GLY A 1 466 ? -14.852 -8.010 -5.773 1.00 96.00 466 GLY A N 1
ATOM 3750 C CA . GLY A 1 466 ? -14.527 -8.363 -7.158 1.00 96.00 466 GLY A CA 1
ATOM 3751 C C . GLY A 1 466 ? -13.847 -9.721 -7.328 1.00 96.00 466 GLY A C 1
ATOM 3752 O O . GLY A 1 466 ? -14.132 -10.413 -8.299 1.00 96.00 466 GLY A O 1
ATOM 3753 N N . HIS A 1 467 ? -13.012 -10.140 -6.371 1.00 95.25 467 HIS A N 1
ATOM 3754 C CA . HIS A 1 467 ? -12.421 -11.483 -6.346 1.00 95.25 467 HIS A CA 1
ATOM 3755 C C . HIS A 1 467 ? -12.607 -12.109 -4.970 1.00 95.25 467 HIS A C 1
ATOM 3757 O O . HIS A 1 467 ? -12.447 -11.439 -3.952 1.00 95.25 467 HIS A O 1
ATOM 3763 N N . ASP A 1 468 ? -12.900 -13.407 -4.922 1.00 93.94 468 ASP A N 1
ATOM 3764 C CA . ASP A 1 468 ? -13.180 -14.098 -3.655 1.00 93.94 468 ASP A CA 1
ATOM 3765 C C . ASP A 1 468 ? -11.985 -14.049 -2.685 1.00 93.94 468 ASP A C 1
ATOM 3767 O O . ASP A 1 468 ? -12.154 -13.875 -1.477 1.00 93.94 468 ASP A O 1
ATOM 3771 N N . ILE A 1 469 ? -10.761 -14.103 -3.226 1.00 95.62 469 ILE A N 1
ATOM 3772 C CA . ILE A 1 469 ? -9.528 -14.021 -2.438 1.00 95.62 469 ILE A CA 1
ATOM 3773 C C . ILE A 1 469 ? -9.333 -12.661 -1.755 1.00 95.62 469 ILE A C 1
ATOM 3775 O O . ILE A 1 469 ? -8.709 -12.605 -0.698 1.00 95.62 469 ILE A O 1
ATOM 3779 N N . ASN A 1 470 ? -9.910 -11.575 -2.288 1.00 95.62 470 ASN A N 1
ATOM 3780 C CA . ASN A 1 470 ? -9.785 -10.240 -1.698 1.00 95.62 470 ASN A CA 1
ATOM 3781 C C . ASN A 1 470 ? -10.263 -10.252 -0.245 1.00 95.62 470 ASN A C 1
ATOM 3783 O O . ASN A 1 470 ? -9.498 -9.936 0.659 1.00 95.62 470 ASN A O 1
ATOM 3787 N N . ARG A 1 471 ? -11.507 -10.688 -0.019 1.00 96.12 471 ARG A N 1
ATOM 3788 C CA . ARG A 1 471 ? -12.114 -10.778 1.315 1.00 96.12 471 ARG A CA 1
ATOM 3789 C C . ARG A 1 471 ? -11.553 -11.937 2.137 1.00 96.12 471 ARG A C 1
ATOM 3791 O O . ARG A 1 471 ? -11.346 -11.796 3.332 1.00 96.12 471 ARG A O 1
ATOM 3798 N N . LYS A 1 472 ? -11.248 -13.079 1.517 1.00 96.25 472 LYS A N 1
ATOM 3799 C CA . LYS A 1 472 ? -10.705 -14.241 2.244 1.00 96.25 472 LYS A CA 1
ATOM 3800 C C . LYS A 1 472 ? -9.288 -14.029 2.760 1.00 96.25 472 LYS A C 1
ATOM 3802 O O . LYS A 1 472 ? -8.907 -14.634 3.756 1.00 96.25 472 LYS A O 1
ATOM 3807 N N . SER A 1 473 ? -8.528 -13.118 2.156 1.00 95.88 473 SER A N 1
ATOM 3808 C CA . SER A 1 473 ? -7.225 -12.729 2.694 1.00 95.88 473 SER A CA 1
ATOM 3809 C C . SER A 1 473 ? -7.323 -12.200 4.136 1.00 95.88 473 SER A C 1
ATOM 3811 O O . SER A 1 473 ? -6.377 -12.351 4.898 1.00 95.88 473 SER A O 1
ATOM 3813 N N . SER A 1 474 ? -8.480 -11.681 4.572 1.00 97.19 474 SER A N 1
ATOM 3814 C CA . SER A 1 474 ? -8.673 -11.202 5.946 1.00 97.19 474 SER A CA 1
ATOM 3815 C C . SER A 1 474 ? -9.133 -12.265 6.947 1.00 97.19 474 SER A C 1
ATOM 3817 O O . SER A 1 474 ? -9.503 -11.888 8.060 1.00 97.19 474 SER A O 1
ATOM 3819 N N . CYS A 1 475 ? -9.126 -13.566 6.610 1.00 96.88 475 CYS A N 1
ATOM 3820 C CA . CYS A 1 475 ? -9.519 -14.621 7.562 1.00 96.88 475 CYS A CA 1
ATOM 3821 C C . CYS A 1 475 ? -8.752 -14.498 8.892 1.00 96.88 475 CYS A C 1
ATOM 3823 O O . CYS A 1 475 ? -9.344 -14.665 9.953 1.00 96.88 475 CYS A O 1
ATOM 3825 N N . THR A 1 476 ? -7.451 -14.175 8.847 1.00 96.44 476 THR A N 1
ATOM 3826 C CA . THR A 1 476 ? -6.618 -14.077 10.058 1.00 96.44 476 THR A CA 1
ATOM 3827 C C . THR A 1 476 ? -7.105 -12.973 11.007 1.00 96.44 476 THR A C 1
ATOM 3829 O O . THR A 1 476 ? -7.272 -13.206 12.202 1.00 96.44 476 THR A O 1
ATOM 3832 N N . LEU A 1 477 ? -7.455 -11.799 10.464 1.00 97.31 477 LEU A N 1
ATOM 3833 C CA . LEU A 1 477 ? -7.984 -10.680 11.245 1.00 97.31 477 LEU A CA 1
ATOM 3834 C C . LEU A 1 477 ? -9.394 -10.971 11.765 1.00 97.31 477 LEU A C 1
ATOM 3836 O O . LEU A 1 477 ? -9.712 -10.644 12.904 1.00 97.31 477 LEU A O 1
ATOM 3840 N N . PHE A 1 478 ? -10.231 -11.616 10.949 1.00 97.62 478 PHE A N 1
ATOM 3841 C CA . PHE A 1 478 ? -11.562 -12.049 11.364 1.00 97.62 478 PHE A CA 1
ATOM 3842 C C . PHE A 1 478 ? -11.495 -12.995 12.575 1.00 97.62 478 PHE A C 1
ATOM 3844 O O . PHE A 1 478 ? -12.205 -12.784 13.558 1.00 97.62 478 PHE A O 1
ATOM 3851 N N . HIS A 1 479 ? -10.604 -13.991 12.542 1.00 97.31 479 HIS A N 1
ATOM 3852 C CA . HIS A 1 479 ? -10.421 -14.918 13.662 1.00 97.31 479 HIS A CA 1
ATOM 3853 C C . HIS A 1 479 ? -9.824 -14.254 14.895 1.00 97.31 479 HIS A C 1
ATOM 3855 O O . HIS A 1 479 ? -10.309 -14.515 15.990 1.00 97.31 479 HIS A O 1
ATOM 3861 N N . ASP A 1 480 ? -8.822 -13.380 14.756 1.00 97.00 480 ASP A N 1
ATOM 3862 C CA . ASP A 1 480 ? -8.276 -12.631 15.900 1.00 97.00 480 ASP A CA 1
ATOM 3863 C C . ASP A 1 480 ? -9.378 -11.842 16.628 1.00 97.00 480 ASP A C 1
ATOM 3865 O O . ASP A 1 480 ? -9.505 -11.947 17.850 1.00 97.00 480 ASP A O 1
ATOM 3869 N N . LEU A 1 481 ? -10.242 -11.139 15.886 1.00 96.44 481 LEU A N 1
ATOM 3870 C CA . LEU A 1 481 ? -11.353 -10.373 16.457 1.00 96.44 481 LEU A CA 1
ATOM 3871 C C . LEU A 1 481 ? -12.338 -11.261 17.230 1.00 96.44 481 LEU A C 1
ATOM 3873 O O . LEU A 1 481 ? -12.653 -10.972 18.386 1.00 96.44 481 LEU A O 1
ATOM 3877 N N . PHE A 1 482 ? -12.811 -12.355 16.628 1.00 97.12 482 PHE A N 1
ATOM 3878 C CA . PHE A 1 482 ? -13.774 -13.241 17.290 1.00 97.12 482 PHE A CA 1
ATOM 3879 C C . PHE A 1 482 ? -13.157 -14.050 18.434 1.00 97.12 482 PHE A C 1
ATOM 3881 O O . PHE A 1 482 ? -13.823 -14.257 19.445 1.00 97.12 482 PHE A O 1
ATOM 3888 N N . ASN A 1 483 ? -11.880 -14.426 18.346 1.00 97.00 483 ASN A N 1
ATOM 3889 C CA . ASN A 1 483 ? -11.168 -15.078 19.446 1.00 97.00 483 ASN A CA 1
ATOM 3890 C C . ASN A 1 483 ? -11.043 -14.150 20.662 1.00 97.00 483 ASN A C 1
ATOM 3892 O O . ASN A 1 483 ? -11.224 -14.594 21.797 1.00 97.00 483 ASN A O 1
ATOM 3896 N N . ARG A 1 484 ? -10.790 -12.851 20.446 1.00 96.25 484 ARG A N 1
ATOM 3897 C CA . ARG A 1 484 ? -10.793 -11.846 21.523 1.00 96.25 484 ARG A CA 1
ATOM 3898 C C . ARG A 1 484 ? -12.176 -11.699 22.147 1.00 96.25 484 ARG A C 1
ATOM 3900 O O . ARG A 1 484 ? -12.293 -11.721 23.370 1.00 96.25 484 ARG A O 1
ATOM 3907 N N . LEU A 1 485 ? -13.222 -11.596 21.326 1.00 96.50 485 LEU A N 1
ATOM 3908 C CA . LEU A 1 485 ? -14.602 -11.507 21.812 1.00 96.50 485 LEU A CA 1
ATOM 3909 C C . LEU A 1 485 ? -15.014 -12.759 22.595 1.00 96.50 485 LEU A C 1
ATOM 3911 O O . LEU A 1 485 ? -15.626 -12.636 23.652 1.00 96.50 485 LEU A O 1
ATOM 3915 N N . ASP A 1 486 ? -14.638 -13.951 22.130 1.00 96.25 486 ASP A N 1
ATOM 3916 C CA . ASP A 1 486 ? -14.893 -15.220 22.815 1.00 96.25 486 ASP A CA 1
ATOM 3917 C C . ASP A 1 486 ? -14.161 -15.312 24.156 1.00 96.25 486 ASP A C 1
ATOM 3919 O O . ASP A 1 486 ? -14.756 -15.726 25.155 1.00 96.25 486 ASP A O 1
ATOM 3923 N N . LYS A 1 487 ? -12.896 -14.881 24.198 1.00 96.50 487 LYS A N 1
ATOM 3924 C CA . LYS A 1 487 ? -12.113 -14.800 25.434 1.00 96.50 487 LYS A CA 1
ATOM 3925 C C . LYS A 1 487 ? -12.795 -13.880 26.449 1.00 96.50 487 LYS A C 1
ATOM 3927 O O . LYS A 1 487 ? -13.029 -14.300 27.580 1.00 96.50 487 LYS A O 1
ATOM 3932 N N . VAL A 1 488 ? -13.191 -12.674 26.038 1.00 94.88 488 VAL A N 1
ATOM 3933 C CA . VAL A 1 488 ? -13.884 -11.716 26.918 1.00 94.88 488 VAL A CA 1
ATOM 3934 C C . VAL A 1 488 ? -15.253 -12.252 27.354 1.00 94.88 488 VAL A C 1
ATOM 3936 O O . VAL A 1 488 ? -15.596 -12.189 28.532 1.00 94.88 488 VAL A O 1
ATOM 3939 N N . ALA A 1 489 ? -16.025 -12.850 26.444 1.00 95.00 489 ALA A N 1
ATOM 3940 C CA . ALA A 1 489 ? -17.319 -13.457 26.754 1.00 95.00 489 ALA A CA 1
ATOM 3941 C C . ALA A 1 489 ? -17.214 -14.601 27.780 1.00 95.00 489 ALA A C 1
ATOM 3943 O O . ALA A 1 489 ? -18.145 -14.828 28.559 1.00 95.00 489 ALA A O 1
ATOM 3944 N N . HIS A 1 490 ? -16.097 -15.332 27.778 1.00 94.75 490 HIS A N 1
ATOM 3945 C CA . HIS A 1 490 ? -15.787 -16.337 28.789 1.00 94.75 490 HIS A CA 1
ATOM 3946 C C . HIS A 1 490 ? -15.412 -15.688 30.127 1.00 94.75 490 HIS A C 1
ATOM 3948 O O . HIS A 1 490 ? -15.989 -16.034 31.155 1.00 94.75 490 HIS A O 1
ATOM 3954 N N . GLU A 1 491 ? -14.502 -14.716 30.103 1.00 94.62 491 GLU A N 1
ATOM 3955 C CA . GLU A 1 491 ? -13.988 -13.982 31.265 1.00 94.62 491 GLU A CA 1
ATOM 3956 C C . GLU A 1 491 ? -15.073 -13.233 32.060 1.00 94.62 491 GLU A C 1
ATOM 3958 O O . GLU A 1 491 ? -15.076 -13.277 33.293 1.00 94.62 491 GLU A O 1
ATOM 3963 N N . ILE A 1 492 ? -16.058 -12.632 31.379 1.00 91.44 492 ILE A N 1
ATOM 3964 C CA . ILE A 1 492 ? -17.200 -11.954 32.022 1.00 91.44 492 ILE A CA 1
ATOM 3965 C C . ILE A 1 492 ? -17.939 -12.891 32.992 1.00 91.44 492 ILE A C 1
ATOM 3967 O O . ILE A 1 492 ? -18.357 -12.461 34.065 1.00 91.44 492 ILE A O 1
ATOM 3971 N N . ARG A 1 493 ? -18.028 -14.194 32.686 1.00 87.88 493 ARG A N 1
ATOM 3972 C CA . ARG A 1 493 ? -18.694 -15.185 33.556 1.00 87.88 493 ARG A CA 1
ATOM 3973 C C . ARG A 1 493 ? -17.977 -15.394 34.891 1.00 87.88 493 ARG A C 1
ATOM 3975 O O . ARG A 1 493 ? -18.599 -15.867 35.837 1.00 87.88 493 ARG A O 1
ATOM 3982 N N . PHE A 1 494 ? -16.692 -15.053 34.962 1.00 90.19 494 PHE A N 1
ATOM 3983 C CA . PHE A 1 494 ? -15.866 -15.142 36.167 1.00 90.19 494 PHE A CA 1
ATOM 3984 C C . PHE A 1 494 ? -15.673 -13.782 36.853 1.00 90.19 494 PHE A C 1
ATOM 3986 O O . PHE A 1 494 ? -14.952 -13.696 37.845 1.00 90.19 494 PHE A O 1
ATOM 3993 N N . GLY A 1 495 ? -16.312 -12.719 36.349 1.00 86.56 495 GLY A N 1
ATOM 3994 C CA . GLY A 1 495 ? -16.278 -11.381 36.945 1.00 86.56 495 GLY A CA 1
ATOM 3995 C C . GLY A 1 495 ? -14.961 -10.620 36.758 1.00 86.56 495 GLY A C 1
ATOM 3996 O O . GLY A 1 495 ? -14.774 -9.579 37.385 1.00 86.56 495 GLY A O 1
ATOM 3997 N N . HIS A 1 496 ? -14.047 -11.103 35.912 1.00 87.88 496 HIS A N 1
ATOM 3998 C CA . HIS A 1 496 ? -12.764 -10.448 35.657 1.00 87.88 496 HIS A CA 1
ATOM 3999 C C . HIS A 1 496 ? -12.392 -10.512 34.176 1.00 87.88 496 HIS A C 1
ATOM 4001 O O . HIS A 1 496 ? -12.277 -11.602 33.632 1.00 87.88 496 HIS A O 1
ATOM 4007 N N . VAL A 1 497 ? -12.152 -9.351 33.557 1.00 91.75 497 VAL A N 1
ATOM 4008 C CA . VAL A 1 497 ? -11.747 -9.222 32.144 1.00 91.75 497 VAL A CA 1
ATOM 4009 C C . VAL A 1 497 ? -10.288 -8.779 32.061 1.00 91.75 497 VAL A C 1
ATOM 4011 O O . VAL A 1 497 ? -9.949 -7.706 32.557 1.00 91.75 497 VAL A O 1
ATOM 4014 N N . SER A 1 498 ? -9.424 -9.562 31.424 1.00 91.94 498 SER A N 1
ATOM 4015 C CA . SER A 1 498 ? -7.981 -9.292 31.370 1.00 91.94 498 SER A CA 1
ATOM 4016 C C . SER A 1 498 ? -7.626 -8.152 30.411 1.00 91.94 498 SER A C 1
ATOM 4018 O O . SER A 1 498 ? -6.825 -7.285 30.748 1.00 91.94 498 SER A O 1
ATOM 4020 N N . GLU A 1 499 ? -8.271 -8.098 29.246 1.00 94.44 499 GLU A N 1
ATOM 4021 C CA . GLU A 1 499 ? -8.068 -7.070 28.217 1.00 94.44 499 GLU A CA 1
ATOM 4022 C C . GLU A 1 499 ? -9.404 -6.357 27.954 1.00 94.44 499 GLU A C 1
ATOM 4024 O O . GLU A 1 499 ? -10.308 -6.916 27.338 1.00 94.44 499 GLU A O 1
ATOM 4029 N N . ALA A 1 500 ? -9.544 -5.123 28.444 1.00 94.31 500 ALA A N 1
ATOM 4030 C CA . ALA A 1 500 ? -10.773 -4.339 28.317 1.00 94.31 500 ALA A CA 1
ATOM 4031 C C . ALA A 1 500 ? -10.940 -3.742 26.912 1.00 94.31 500 ALA A C 1
ATOM 4033 O O . ALA A 1 500 ? -12.057 -3.670 26.402 1.00 94.31 500 ALA A O 1
ATOM 4034 N N . VAL A 1 501 ? -9.838 -3.307 26.287 1.00 96.81 501 VAL A N 1
ATOM 4035 C CA . VAL A 1 501 ? -9.847 -2.702 24.949 1.00 96.81 501 VAL A CA 1
ATOM 4036 C C . VAL A 1 501 ? -8.628 -3.150 24.148 1.00 96.81 501 VAL A C 1
ATOM 4038 O O . VAL A 1 501 ? -7.513 -3.191 24.661 1.00 96.81 501 VAL A O 1
ATOM 4041 N N . THR A 1 502 ? -8.825 -3.441 22.862 1.00 97.44 502 THR A N 1
ATOM 4042 C CA . THR A 1 502 ? -7.735 -3.607 21.890 1.00 97.44 502 THR A CA 1
ATOM 4043 C C . THR A 1 502 ? -7.893 -2.565 20.781 1.00 97.44 502 THR A C 1
ATOM 4045 O O . THR A 1 502 ? -8.928 -2.517 20.124 1.00 97.44 502 THR A O 1
ATOM 4048 N N . ILE A 1 503 ? -6.871 -1.734 20.571 1.00 97.94 503 ILE A N 1
ATOM 4049 C CA . ILE A 1 503 ? -6.794 -0.736 19.499 1.00 97.94 503 ILE A CA 1
ATOM 4050 C C . ILE A 1 503 ? -5.836 -1.250 18.423 1.00 97.94 503 ILE A C 1
ATOM 4052 O O . ILE A 1 503 ? -4.652 -1.456 18.690 1.00 97.94 503 ILE A O 1
ATOM 4056 N N . GLN A 1 504 ? -6.349 -1.445 17.209 1.00 98.00 504 GLN A N 1
ATOM 4057 C CA . GLN A 1 504 ? -5.601 -1.960 16.061 1.00 98.00 504 GLN A CA 1
ATOM 4058 C C . GLN A 1 504 ? -5.552 -0.911 14.948 1.00 98.00 504 GLN A C 1
ATOM 4060 O O . GLN A 1 504 ? -6.592 -0.427 14.502 1.00 98.00 504 GLN A O 1
ATOM 4065 N N . VAL A 1 505 ? -4.352 -0.568 14.476 1.00 98.19 505 VAL A N 1
ATOM 4066 C CA . VAL A 1 505 ? -4.153 0.411 13.397 1.00 98.19 505 VAL A CA 1
ATOM 4067 C C . VAL A 1 505 ? -3.516 -0.249 12.175 1.00 98.19 505 VAL A C 1
ATOM 4069 O O . VAL A 1 505 ? -2.366 -0.687 12.192 1.00 98.19 505 VAL A O 1
ATOM 4072 N N . GLY A 1 506 ? -4.274 -0.278 11.080 1.00 96.44 506 GLY A N 1
ATOM 4073 C CA . GLY A 1 506 ? -3.851 -0.810 9.786 1.00 96.44 506 GLY A CA 1
ATOM 4074 C C . GLY A 1 506 ? -4.058 0.193 8.655 1.00 96.44 506 GLY A C 1
ATOM 4075 O O . GLY A 1 506 ? -3.718 1.373 8.763 1.00 96.44 506 GLY A O 1
ATOM 4076 N N . HIS A 1 507 ? -4.614 -0.287 7.549 1.00 96.44 507 HIS A N 1
ATOM 4077 C CA . HIS A 1 507 ? -4.871 0.480 6.336 1.00 96.44 507 HIS A CA 1
ATOM 4078 C C . HIS A 1 507 ? -6.350 0.408 5.931 1.00 96.44 507 HIS A C 1
ATOM 4080 O O . HIS A 1 507 ? -7.104 -0.429 6.430 1.00 96.44 507 HIS A O 1
ATOM 4086 N N . ALA A 1 508 ? -6.766 1.225 4.960 1.00 95.12 508 ALA A N 1
ATOM 4087 C CA . ALA A 1 508 ? -8.071 1.047 4.313 1.00 95.12 508 ALA A CA 1
ATOM 4088 C C . ALA A 1 508 ? -8.186 -0.367 3.705 1.00 95.12 508 ALA A C 1
ATOM 4090 O O . ALA A 1 508 ? -9.224 -1.019 3.792 1.00 95.12 508 ALA A O 1
ATOM 4091 N N . GLU A 1 509 ? -7.068 -0.869 3.180 1.00 93.00 509 GLU A N 1
ATOM 4092 C CA . GLU A 1 509 ? -6.873 -2.225 2.673 1.00 93.00 509 GLU A CA 1
ATOM 4093 C C . GLU A 1 509 ? -6.933 -3.317 3.752 1.00 93.00 509 GLU A C 1
ATOM 4095 O O . GLU A 1 509 ? -7.024 -4.489 3.409 1.00 93.00 509 GLU A O 1
ATOM 4100 N N . THR A 1 510 ? -6.908 -2.958 5.035 1.00 96.38 510 THR A N 1
ATOM 4101 C CA . THR A 1 510 ? -7.126 -3.886 6.151 1.00 96.38 510 THR A CA 1
ATOM 4102 C C . THR A 1 510 ? -8.620 -4.000 6.477 1.00 96.38 510 THR A C 1
ATOM 4104 O O . THR A 1 510 ? -9.125 -5.103 6.674 1.00 96.38 510 THR A O 1
ATOM 4107 N N . LEU A 1 511 ? -9.345 -2.872 6.496 1.00 97.31 511 LEU A N 1
ATOM 4108 C CA . LEU A 1 511 ? -10.770 -2.828 6.858 1.00 97.31 511 LEU A CA 1
ATOM 4109 C C . LEU A 1 511 ? -11.696 -3.314 5.738 1.00 97.31 511 LEU A C 1
ATOM 4111 O O . LEU A 1 511 ? -12.656 -4.032 6.012 1.00 97.31 511 LEU A O 1
ATOM 4115 N N . LEU A 1 512 ? -11.431 -2.930 4.483 1.00 97.75 512 LEU A N 1
ATOM 4116 C CA . LEU A 1 512 ? -12.312 -3.258 3.355 1.00 97.75 512 LEU A CA 1
ATOM 4117 C C . LEU A 1 512 ? -12.491 -4.774 3.148 1.00 97.75 512 LEU A C 1
ATOM 4119 O O . LEU A 1 512 ? -13.643 -5.208 3.077 1.00 97.75 512 LEU A O 1
ATOM 4123 N N . PRO A 1 513 ? -11.418 -5.593 3.106 1.00 97.81 513 PRO A N 1
ATOM 4124 C CA . PRO A 1 513 ? -11.552 -7.045 3.028 1.00 97.81 513 PRO A CA 1
ATOM 4125 C C . PRO A 1 513 ? -12.361 -7.651 4.174 1.00 97.81 513 PRO A C 1
ATOM 4127 O O . PRO A 1 513 ? -13.221 -8.488 3.918 1.00 97.81 513 PRO A O 1
ATOM 4130 N N . LEU A 1 514 ? -12.137 -7.192 5.412 1.00 97.75 514 LEU A N 1
ATOM 4131 C CA . LEU A 1 514 ? -12.838 -7.688 6.597 1.00 97.75 514 LEU A CA 1
ATOM 4132 C C . LEU A 1 514 ? -14.340 -7.396 6.523 1.00 97.75 514 LEU A C 1
ATOM 4134 O O . LEU A 1 514 ? -15.156 -8.296 6.711 1.00 97.75 514 LEU A O 1
ATOM 4138 N N . LEU A 1 515 ? -14.709 -6.153 6.203 1.00 97.88 515 LEU A N 1
ATOM 4139 C CA . LEU A 1 515 ? -16.108 -5.763 6.022 1.00 97.88 515 LEU A CA 1
ATOM 4140 C C . LEU A 1 515 ? -16.768 -6.574 4.899 1.00 97.88 515 LEU A C 1
ATOM 4142 O O . LEU A 1 515 ? -17.883 -7.067 5.068 1.00 97.88 515 LEU A O 1
ATOM 4146 N N . ALA A 1 516 ? -16.059 -6.777 3.786 1.00 97.50 516 ALA A N 1
ATOM 4147 C CA . ALA A 1 516 ? -16.555 -7.578 2.674 1.00 97.50 516 ALA A CA 1
ATOM 4148 C C . ALA A 1 516 ? -16.714 -9.066 3.042 1.00 97.50 516 ALA A C 1
ATOM 4150 O O . ALA A 1 516 ? -17.689 -9.699 2.624 1.00 97.50 516 ALA A O 1
ATOM 4151 N N . LEU A 1 517 ? -15.786 -9.622 3.833 1.00 97.25 517 LEU A N 1
ATOM 4152 C CA . LEU A 1 517 ? -15.825 -10.998 4.342 1.00 97.25 517 LEU A CA 1
ATOM 4153 C C . LEU A 1 517 ? -17.044 -11.218 5.238 1.00 97.25 517 LEU A C 1
ATOM 4155 O O . LEU A 1 517 ? -17.725 -12.230 5.108 1.00 97.25 517 LEU A O 1
ATOM 4159 N N . MET A 1 518 ? -17.353 -10.234 6.082 1.00 95.94 518 MET A N 1
ATOM 4160 C CA . MET A 1 518 ? -18.525 -10.229 6.958 1.00 95.94 518 MET A CA 1
ATOM 4161 C C . MET A 1 518 ? -19.839 -9.895 6.229 1.00 95.94 518 MET A C 1
ATOM 4163 O O . MET A 1 518 ? -20.893 -9.901 6.850 1.00 95.94 518 MET A O 1
ATOM 4167 N N . GLY A 1 519 ? -19.811 -9.615 4.922 1.00 95.38 519 GLY A N 1
ATOM 4168 C CA . GLY A 1 519 ? -21.023 -9.391 4.125 1.00 95.38 519 GLY A CA 1
ATOM 4169 C C . GLY A 1 519 ? -21.549 -7.950 4.102 1.00 95.38 519 GLY A C 1
ATOM 4170 O O . GLY A 1 519 ? -22.645 -7.721 3.596 1.00 95.38 519 GLY A O 1
ATOM 4171 N N . PHE A 1 520 ? -20.796 -6.968 4.607 1.00 95.88 520 PHE A N 1
ATOM 4172 C CA . PHE A 1 520 ? -21.212 -5.563 4.577 1.00 95.88 520 PHE A CA 1
ATOM 4173 C C . PHE A 1 520 ? -21.011 -4.901 3.213 1.00 95.88 520 PHE A C 1
ATOM 4175 O O . PHE A 1 520 ? -19.984 -5.080 2.566 1.00 95.88 520 PHE A O 1
ATOM 4182 N N . PHE A 1 521 ? -21.941 -4.012 2.848 1.00 95.69 521 PHE A N 1
ATOM 4183 C CA . PHE A 1 521 ? -21.861 -3.186 1.632 1.00 95.69 521 PHE A CA 1
ATOM 4184 C C . PHE A 1 521 ? -21.781 -4.009 0.342 1.00 95.69 521 PHE A C 1
ATOM 4186 O O . PHE A 1 521 ? -21.095 -3.632 -0.608 1.00 95.69 521 PHE A O 1
ATOM 4193 N N . ARG A 1 522 ? -22.444 -5.169 0.322 1.00 95.00 522 ARG A N 1
ATOM 4194 C CA . ARG A 1 522 ? -22.585 -5.969 -0.888 1.00 95.00 522 ARG A CA 1
ATOM 4195 C C . ARG A 1 522 ? -23.736 -5.427 -1.723 1.00 95.00 522 ARG A C 1
ATOM 4197 O O . ARG A 1 522 ? -24.893 -5.548 -1.332 1.00 95.00 522 ARG A O 1
ATOM 4204 N N . ASP A 1 523 ? -23.409 -4.883 -2.884 1.00 94.69 523 ASP A N 1
ATOM 4205 C CA . ASP A 1 523 ? -24.410 -4.475 -3.864 1.00 94.69 523 ASP A CA 1
ATOM 4206 C C . ASP A 1 523 ? -25.094 -5.687 -4.510 1.00 94.69 523 ASP A C 1
ATOM 4208 O O . ASP A 1 523 ? -24.474 -6.736 -4.718 1.00 94.69 523 ASP A O 1
ATOM 4212 N N . GLU A 1 524 ? -26.381 -5.535 -4.843 1.00 92.50 524 GLU A N 1
ATOM 4213 C CA . GLU A 1 524 ? -27.158 -6.562 -5.553 1.00 92.50 524 GLU A CA 1
ATOM 4214 C C . GLU A 1 524 ? -26.543 -6.873 -6.920 1.00 92.50 524 GLU A C 1
ATOM 4216 O O . GLU A 1 524 ? -26.411 -8.033 -7.315 1.00 92.50 524 GLU A O 1
ATOM 4221 N N . THR A 1 525 ? -26.134 -5.819 -7.629 1.00 94.56 525 THR A N 1
ATOM 4222 C CA . THR A 1 525 ? -25.417 -5.911 -8.897 1.00 94.56 525 THR A CA 1
ATOM 4223 C C . THR A 1 525 ? -23.966 -5.474 -8.695 1.00 94.56 525 THR A C 1
ATOM 4225 O O . THR A 1 525 ? -23.731 -4.400 -8.134 1.00 94.56 525 THR A O 1
ATOM 4228 N N . PRO A 1 526 ? -22.976 -6.274 -9.136 1.00 96.31 526 PRO A N 1
ATOM 4229 C CA . PRO A 1 526 ? -21.573 -5.892 -9.036 1.00 96.31 526 PRO A CA 1
ATOM 4230 C C . PRO A 1 526 ? -21.277 -4.565 -9.738 1.00 96.31 526 PRO A C 1
ATOM 4232 O O . PRO A 1 526 ? -21.821 -4.281 -10.806 1.00 96.31 526 PRO A O 1
ATOM 4235 N N . LEU A 1 527 ? -20.366 -3.777 -9.169 1.00 97.38 527 LEU A N 1
ATOM 4236 C CA . LEU A 1 527 ? -19.891 -2.548 -9.800 1.00 97.38 527 LEU A CA 1
ATOM 4237 C C . LEU A 1 527 ? -19.053 -2.900 -11.037 1.00 97.38 527 LEU A C 1
ATOM 4239 O O . LEU A 1 527 ? -18.029 -3.581 -10.928 1.00 97.38 527 LEU A O 1
ATOM 4243 N N . THR A 1 528 ? -19.456 -2.398 -12.200 1.00 97.62 528 THR A N 1
ATOM 4244 C CA . THR A 1 528 ? -18.771 -2.587 -13.486 1.00 97.62 528 THR A CA 1
ATOM 4245 C C . THR A 1 528 ? -18.553 -1.245 -14.181 1.00 97.62 528 THR A C 1
ATOM 4247 O O . THR A 1 528 ? -19.026 -0.194 -13.741 1.00 97.62 528 THR A O 1
ATOM 4250 N N . ALA A 1 529 ? -17.769 -1.248 -15.254 1.00 97.44 529 ALA A N 1
ATOM 4251 C CA . ALA A 1 529 ? -17.459 -0.045 -16.016 1.00 97.44 529 ALA A CA 1
ATOM 4252 C C . ALA A 1 529 ? -18.662 0.560 -16.758 1.00 97.44 529 ALA A C 1
ATOM 4254 O O . ALA A 1 529 ? -18.594 1.709 -17.177 1.00 97.44 529 ALA A O 1
ATOM 4255 N N . ASP A 1 530 ? -19.725 -0.210 -16.968 1.00 96.50 530 ASP A N 1
ATOM 4256 C CA . ASP A 1 530 ? -20.857 0.122 -17.835 1.00 96.50 530 ASP A CA 1
ATOM 4257 C C . ASP A 1 530 ? -22.165 0.393 -17.077 1.00 96.50 530 ASP A C 1
ATOM 4259 O O . ASP A 1 530 ? -23.178 0.687 -17.705 1.00 96.50 530 ASP A O 1
ATOM 4263 N N . ASN A 1 531 ? -22.165 0.318 -15.742 1.00 96.50 531 ASN A N 1
ATOM 4264 C CA . ASN A 1 531 ? -23.377 0.479 -14.934 1.00 96.50 531 ASN A CA 1
ATOM 4265 C C . ASN A 1 531 ? -23.355 1.686 -13.979 1.00 96.50 531 ASN A C 1
ATOM 4267 O O . ASN A 1 531 ? -24.138 1.712 -13.033 1.00 96.50 531 ASN A O 1
ATOM 4271 N N . PHE A 1 532 ? -22.520 2.705 -14.227 1.00 96.44 532 PHE A N 1
ATOM 4272 C CA . PHE A 1 532 ? -22.459 3.925 -13.401 1.00 96.44 532 PHE A CA 1
ATOM 4273 C C . PHE A 1 532 ? -23.838 4.564 -13.169 1.00 96.44 532 PHE A C 1
ATOM 4275 O O . PHE A 1 532 ? -24.200 4.819 -12.019 1.00 96.44 532 PHE A O 1
ATOM 4282 N N . ASP A 1 533 ? -24.631 4.728 -14.231 1.00 94.06 533 ASP A N 1
ATOM 4283 C CA . ASP A 1 533 ? -25.970 5.336 -14.174 1.00 94.06 533 ASP A CA 1
ATOM 4284 C C . ASP A 1 533 ? -26.960 4.542 -13.299 1.00 94.06 533 ASP A C 1
ATOM 4286 O O . ASP A 1 533 ? -27.905 5.095 -12.736 1.00 94.06 533 ASP A O 1
ATOM 4290 N N . LEU A 1 534 ? -26.738 3.232 -13.141 1.00 94.00 534 LEU A N 1
ATOM 4291 C CA . LEU A 1 534 ? -27.547 2.361 -12.280 1.00 94.00 534 LEU A CA 1
ATOM 4292 C C . LEU A 1 534 ? -27.031 2.332 -10.830 1.00 94.00 534 LEU A C 1
ATOM 4294 O O . LEU A 1 534 ? -27.741 1.890 -9.929 1.00 94.00 534 LEU A O 1
ATOM 4298 N N . GLN A 1 535 ? -25.812 2.821 -10.584 1.00 94.44 535 GLN A N 1
ATOM 4299 C CA . GLN A 1 535 ? -25.075 2.679 -9.321 1.00 94.44 535 GLN A CA 1
ATOM 4300 C C . GLN A 1 535 ? -24.987 3.984 -8.507 1.00 94.44 535 GLN A C 1
ATOM 4302 O O . GLN A 1 535 ? -24.151 4.130 -7.601 1.00 94.44 535 GLN A O 1
ATOM 4307 N N . HIS A 1 536 ? -25.882 4.945 -8.758 1.00 91.44 536 HIS A N 1
ATOM 4308 C CA . HIS A 1 536 ? -26.008 6.147 -7.922 1.00 91.44 536 HIS A CA 1
ATOM 4309 C C . HIS A 1 536 ? -26.380 5.813 -6.465 1.00 91.44 536 HIS A C 1
ATOM 4311 O O . HIS A 1 536 ? -25.942 6.510 -5.545 1.00 91.44 536 HIS A O 1
ATOM 4317 N N . GLY A 1 537 ? -27.133 4.726 -6.255 1.00 93.00 537 GLY A N 1
ATOM 4318 C CA . GLY A 1 537 ? -27.574 4.227 -4.947 1.00 93.00 537 GLY A CA 1
ATOM 4319 C C . GLY A 1 537 ? -26.678 3.158 -4.311 1.00 93.00 537 GLY A C 1
ATOM 4320 O O . GLY A 1 537 ? -27.070 2.600 -3.289 1.00 93.00 537 GLY A O 1
ATOM 4321 N N . ARG A 1 538 ? -25.504 2.864 -4.890 1.00 95.62 538 ARG A N 1
ATOM 4322 C CA . ARG A 1 538 ? -24.616 1.787 -4.421 1.00 95.62 538 ARG A CA 1
ATOM 4323 C C . ARG A 1 538 ? -24.252 1.912 -2.940 1.00 95.62 538 ARG A C 1
ATOM 4325 O O . ARG A 1 538 ? -23.982 3.007 -2.430 1.00 95.62 538 ARG A O 1
ATOM 4332 N N . THR A 1 539 ? -24.182 0.767 -2.285 1.00 95.25 539 THR A N 1
ATOM 4333 C CA . THR A 1 539 ? -23.757 0.598 -0.897 1.00 95.25 539 THR A CA 1
ATOM 4334 C C . THR A 1 539 ? -22.237 0.530 -0.774 1.00 95.25 539 THR A C 1
ATOM 4336 O O . THR A 1 539 ? -21.695 1.093 0.182 1.00 95.25 539 THR A O 1
ATOM 4339 N N . PHE A 1 540 ? -21.528 -0.063 -1.746 1.00 97.19 540 PHE A N 1
ATOM 4340 C CA . PHE A 1 540 ? -20.067 -0.060 -1.775 1.00 97.19 540 PHE A CA 1
ATOM 4341 C C . PHE A 1 540 ? -19.535 1.315 -2.202 1.00 97.19 540 PHE A C 1
ATOM 4343 O O . PHE A 1 540 ? -19.263 1.580 -3.374 1.00 97.19 540 PHE A O 1
ATOM 4350 N N . ARG A 1 541 ? -19.403 2.218 -1.225 1.00 97.06 541 ARG A N 1
ATOM 4351 C CA . ARG A 1 541 ? -18.894 3.580 -1.422 1.00 97.06 541 ARG A CA 1
ATOM 4352 C C . ARG A 1 541 ? -17.742 3.883 -0.473 1.00 97.06 541 ARG A C 1
ATOM 4354 O O . ARG A 1 541 ? -17.940 4.203 0.699 1.00 97.06 541 ARG A O 1
ATOM 4361 N N . THR A 1 542 ? -16.519 3.800 -0.979 1.00 95.75 542 THR A N 1
ATOM 4362 C CA . THR A 1 542 ? -15.299 3.840 -0.162 1.00 95.75 542 THR A CA 1
ATOM 4363 C C . THR A 1 542 ? -15.072 5.162 0.556 1.00 95.75 542 THR A C 1
ATOM 4365 O O . THR A 1 542 ? -14.559 5.145 1.671 1.00 95.75 542 THR A O 1
ATOM 4368 N N . SER A 1 543 ? -15.541 6.280 -0.004 1.00 94.31 543 SER A N 1
ATOM 4369 C CA . SER A 1 543 ? -15.525 7.595 0.655 1.00 94.31 543 SER A CA 1
ATOM 4370 C C . SER A 1 543 ? -16.317 7.629 1.971 1.00 94.31 543 SER A C 1
ATOM 4372 O O . SER A 1 543 ? -16.008 8.431 2.848 1.00 94.31 543 SER A O 1
ATOM 4374 N N . ARG A 1 544 ? -17.317 6.748 2.130 1.00 95.69 544 ARG A N 1
ATOM 4375 C CA . ARG A 1 544 ? -18.133 6.607 3.349 1.00 95.69 544 ARG A CA 1
ATOM 4376 C C . ARG A 1 544 ? -17.666 5.476 4.256 1.00 95.69 544 ARG A C 1
ATOM 4378 O O . ARG A 1 544 ? -17.886 5.542 5.461 1.00 95.69 544 ARG A O 1
ATOM 4385 N N . ILE A 1 545 ? -17.061 4.439 3.680 1.00 97.25 545 ILE A N 1
ATOM 4386 C CA . ILE A 1 545 ? -16.630 3.248 4.419 1.00 97.25 545 ILE A CA 1
ATOM 4387 C C . ILE A 1 545 ? -15.257 3.486 5.054 1.00 97.25 545 ILE A C 1
ATOM 4389 O O . ILE A 1 545 ? -15.097 3.300 6.257 1.00 97.25 545 ILE A O 1
ATOM 4393 N N . VAL A 1 546 ? -14.279 3.929 4.260 1.00 97.00 546 VAL A N 1
ATOM 4394 C CA . VAL A 1 546 ? -12.872 4.071 4.663 1.00 97.00 546 VAL A CA 1
ATOM 4395 C C . VAL A 1 546 ? -12.288 5.461 4.339 1.00 97.00 546 VAL A C 1
ATOM 4397 O O . VAL A 1 546 ? -11.308 5.555 3.594 1.00 97.00 546 VAL A O 1
ATOM 4400 N N . PRO A 1 547 ? -12.854 6.564 4.877 1.00 95.69 547 PRO A N 1
ATOM 4401 C CA . PRO A 1 547 ? -12.183 7.868 4.849 1.00 95.69 547 PRO A CA 1
ATOM 4402 C C . PRO A 1 547 ? -10.865 7.859 5.655 1.00 95.69 547 PRO A C 1
ATOM 4404 O O . PRO A 1 547 ? -10.504 6.872 6.300 1.00 95.69 547 PRO A O 1
ATOM 4407 N N . TYR A 1 548 ? -10.123 8.973 5.650 1.00 94.88 548 TYR A N 1
ATOM 4408 C CA . TYR A 1 548 ? -8.998 9.128 6.581 1.00 94.88 548 TYR A CA 1
ATOM 4409 C C . TYR A 1 548 ? -9.474 8.991 8.034 1.00 94.88 548 TYR A C 1
ATOM 4411 O O . TYR A 1 548 ? -10.560 9.450 8.377 1.00 94.88 548 TYR A O 1
ATOM 4419 N N . ALA A 1 549 ? -8.668 8.316 8.861 1.00 95.69 549 ALA A N 1
ATOM 4420 C CA . ALA A 1 549 ? -9.005 7.939 10.238 1.00 95.69 549 ALA A CA 1
ATOM 4421 C C . ALA A 1 549 ? -10.298 7.101 10.391 1.00 95.69 549 ALA A C 1
ATOM 4423 O O . ALA A 1 549 ? -10.915 7.094 11.461 1.00 95.69 549 ALA A O 1
ATOM 4424 N N . ALA A 1 550 ? -10.697 6.365 9.343 1.00 97.75 550 ALA A N 1
ATOM 4425 C CA . ALA A 1 550 ? -11.800 5.415 9.429 1.00 97.75 550 ALA A CA 1
ATOM 4426 C C . ALA A 1 550 ? -11.606 4.413 10.571 1.00 97.75 550 ALA A C 1
ATOM 4428 O O . ALA A 1 550 ? -10.496 3.935 10.819 1.00 97.75 550 ALA A O 1
ATOM 4429 N N . ASN A 1 551 ? -12.701 4.080 11.248 1.00 97.81 551 ASN A N 1
ATOM 4430 C CA . ASN A 1 551 ? -12.687 3.202 12.410 1.00 97.81 551 ASN A CA 1
ATOM 4431 C C . ASN A 1 551 ? -13.859 2.222 12.377 1.00 97.81 551 ASN A C 1
ATOM 4433 O O . ASN A 1 551 ? -14.973 2.582 12.006 1.00 97.81 551 ASN A O 1
ATOM 4437 N N . LEU A 1 552 ? -13.592 0.979 12.773 1.00 97.81 552 LEU A N 1
ATOM 4438 C CA . LEU A 1 552 ? -14.589 -0.067 12.954 1.00 97.81 552 LEU A CA 1
ATOM 4439 C C . LEU A 1 552 ? -14.477 -0.572 14.393 1.00 97.81 552 LEU A C 1
ATOM 4441 O O . LEU A 1 552 ? -13.443 -1.114 14.777 1.00 97.81 552 LEU A O 1
ATOM 4445 N N . VAL A 1 553 ? -15.523 -0.366 15.188 1.00 97.69 553 VAL A N 1
ATOM 4446 C CA . VAL A 1 553 ? -15.546 -0.685 16.620 1.00 97.69 553 VAL A CA 1
ATOM 4447 C C . VAL A 1 553 ? -16.511 -1.834 16.872 1.00 97.69 553 VAL A C 1
ATOM 4449 O O . VAL A 1 553 ? -17.659 -1.795 16.431 1.00 97.69 553 VAL A O 1
ATOM 4452 N N . PHE A 1 554 ? -16.044 -2.836 17.612 1.00 97.44 554 PHE A N 1
ATOM 4453 C CA . PHE A 1 554 ? -16.832 -3.964 18.096 1.00 97.44 554 PHE A CA 1
ATOM 4454 C C . PHE A 1 554 ? -17.067 -3.760 19.592 1.00 97.44 554 PHE A C 1
ATOM 4456 O O . PHE A 1 554 ? -16.106 -3.686 20.356 1.00 97.44 554 PHE A O 1
ATOM 4463 N N . VAL A 1 555 ? -18.327 -3.660 20.015 1.00 96.44 555 VAL A N 1
ATOM 4464 C CA . VAL A 1 555 ? -18.687 -3.420 21.420 1.00 96.44 555 VAL A CA 1
ATOM 4465 C C . VAL A 1 555 ? -19.524 -4.575 21.942 1.00 96.44 555 VAL A C 1
ATOM 4467 O O . VAL A 1 555 ? -20.615 -4.835 21.430 1.00 96.44 555 VAL A O 1
ATOM 4470 N N . LEU A 1 556 ? -19.017 -5.258 22.966 1.00 96.00 556 LEU A N 1
ATOM 4471 C CA . LEU A 1 556 ? -19.718 -6.340 23.646 1.00 96.00 556 LEU A CA 1
ATOM 4472 C C . LEU A 1 556 ? -20.408 -5.792 24.904 1.00 96.00 556 LEU A C 1
ATOM 4474 O O . LEU A 1 556 ? -19.747 -5.394 25.859 1.00 96.00 556 LEU A O 1
ATOM 4478 N N . TYR A 1 557 ? -21.736 -5.763 24.889 1.00 94.25 557 TYR A N 1
ATOM 4479 C CA . TYR A 1 557 ? -22.574 -5.326 26.000 1.00 94.25 557 TYR A CA 1
ATOM 4480 C C . TYR A 1 557 ? -23.021 -6.518 26.839 1.00 94.25 557 TYR A C 1
ATOM 4482 O O . TYR A 1 557 ? -23.513 -7.506 26.294 1.00 94.25 557 TYR A O 1
ATOM 4490 N N . ASP A 1 558 ? -22.920 -6.391 28.159 1.00 92.69 558 ASP A N 1
ATOM 4491 C CA . ASP A 1 558 ? -23.534 -7.320 29.105 1.00 92.69 558 ASP A CA 1
ATOM 4492 C C . ASP A 1 558 ? -24.954 -6.846 29.441 1.00 92.69 558 ASP A C 1
ATOM 4494 O O . ASP A 1 558 ? -25.150 -5.781 30.029 1.00 92.69 558 ASP A O 1
ATOM 4498 N N . CYS A 1 559 ? -25.958 -7.581 28.966 1.00 93.12 559 CYS A N 1
ATOM 4499 C CA . CYS A 1 559 ? -27.375 -7.266 29.137 1.00 93.12 559 CYS A CA 1
ATOM 4500 C C . CYS A 1 559 ? -28.073 -8.391 29.909 1.00 93.12 559 CYS A C 1
ATOM 4502 O O . CYS A 1 559 ? -27.616 -9.529 29.918 1.00 93.12 559 CYS A O 1
ATOM 4504 N N . SER A 1 560 ? -29.246 -8.110 30.484 1.00 92.00 560 SER A N 1
ATOM 4505 C CA . SER A 1 560 ? -30.043 -9.109 31.217 1.00 92.00 560 SER A CA 1
ATOM 4506 C C . SER A 1 560 ? -30.406 -10.351 30.391 1.00 92.00 560 SER A C 1
ATOM 4508 O O . SER A 1 560 ? -30.569 -11.432 30.946 1.00 92.00 560 SER A O 1
ATOM 4510 N N . GLU A 1 561 ? -30.525 -10.206 29.069 1.00 91.31 561 GLU A N 1
ATOM 4511 C CA . GLU A 1 561 ? -30.816 -11.291 28.116 1.00 91.31 561 GLU A CA 1
ATOM 4512 C C . GLU A 1 561 ? -29.557 -12.052 27.651 1.00 91.31 561 GLU A C 1
ATOM 4514 O O . GLU A 1 561 ? -29.656 -13.016 26.893 1.00 91.31 561 GLU A O 1
ATOM 4519 N N . GLY A 1 562 ? -28.372 -11.624 28.091 1.00 94.06 562 GLY A N 1
ATOM 4520 C CA . GLY A 1 562 ? -27.072 -12.147 27.687 1.00 94.06 562 GLY A CA 1
ATOM 4521 C C . GLY A 1 562 ? -26.223 -11.125 26.932 1.00 94.06 562 GLY A C 1
ATOM 4522 O O . GLY A 1 562 ? -26.604 -9.970 26.734 1.00 94.06 562 GLY A O 1
ATOM 4523 N N . LEU A 1 563 ? -25.044 -11.571 26.496 1.00 96.88 563 LEU A N 1
ATOM 4524 C CA . LEU A 1 563 ? -24.081 -10.725 25.796 1.00 96.88 563 LEU A CA 1
ATOM 4525 C C . LEU A 1 563 ? -24.612 -10.306 24.421 1.00 96.88 563 LEU A C 1
ATOM 4527 O O . LEU A 1 563 ? -25.079 -11.148 23.651 1.00 96.88 563 LEU A O 1
ATOM 4531 N N . ARG A 1 564 ? -24.491 -9.021 24.085 1.00 96.50 564 ARG A N 1
ATOM 4532 C CA . ARG A 1 564 ? -24.905 -8.447 22.796 1.00 96.50 564 ARG A CA 1
ATOM 4533 C C . ARG A 1 564 ? -23.729 -7.767 22.118 1.00 96.50 564 ARG A C 1
ATOM 4535 O O . ARG A 1 564 ? -22.938 -7.114 22.784 1.00 96.50 564 ARG A O 1
ATOM 4542 N N . LEU A 1 565 ? -23.623 -7.894 20.801 1.00 97.06 565 LEU A N 1
ATOM 4543 C CA . LEU A 1 565 ? -22.523 -7.310 20.032 1.00 97.06 565 LEU A CA 1
ATOM 4544 C C . LEU A 1 565 ? -23.051 -6.203 19.123 1.00 97.06 565 LEU A C 1
ATOM 4546 O O . LEU A 1 565 ? -23.954 -6.450 18.329 1.00 97.06 565 LEU A O 1
ATOM 4550 N N . GLN A 1 566 ? -22.485 -5.003 19.225 1.00 96.38 566 GLN A N 1
ATOM 4551 C CA . GLN A 1 566 ? -22.769 -3.876 18.337 1.00 96.38 566 GLN A CA 1
ATOM 4552 C C . GLN A 1 566 ? -21.535 -3.528 17.509 1.00 96.38 566 GLN A C 1
ATOM 4554 O O . GLN A 1 566 ? -20.413 -3.545 18.018 1.00 96.38 566 GLN A O 1
ATOM 4559 N N . PHE A 1 567 ? -21.761 -3.152 16.252 1.00 95.81 567 PHE A N 1
ATOM 4560 C CA . PHE A 1 567 ? -20.735 -2.564 15.401 1.00 95.81 567 PHE A CA 1
ATOM 4561 C C . PHE A 1 567 ? -20.957 -1.068 15.238 1.00 95.81 567 PHE A C 1
ATOM 4563 O O . PHE A 1 567 ? -22.086 -0.622 15.024 1.00 95.81 567 PHE A O 1
ATOM 4570 N N . LEU A 1 568 ? -19.870 -0.304 15.285 1.00 97.06 568 LEU A N 1
ATOM 4571 C CA . LEU A 1 568 ? -19.843 1.094 14.875 1.00 97.06 568 LEU A CA 1
ATOM 4572 C C . LEU A 1 568 ? -18.850 1.234 13.723 1.00 97.06 568 LEU A C 1
ATOM 4574 O O . LEU A 1 568 ? -17.688 0.869 13.879 1.00 97.06 568 LEU A O 1
ATOM 4578 N N . LEU A 1 569 ? -19.285 1.767 12.586 1.00 97.56 569 LEU A N 1
ATOM 4579 C CA . LEU A 1 569 ? -18.393 2.174 11.503 1.00 97.56 569 LEU A CA 1
ATOM 4580 C C . LEU A 1 569 ? -18.368 3.695 11.455 1.00 97.56 569 LEU A C 1
ATOM 4582 O O . LEU A 1 569 ? -19.419 4.323 11.335 1.00 97.56 569 LEU A O 1
ATOM 4586 N N . ASN A 1 570 ? -17.173 4.273 11.554 1.00 97.44 570 ASN A N 1
ATOM 4587 C CA . ASN A 1 570 ? -16.965 5.716 11.649 1.00 97.44 570 ASN A CA 1
ATOM 4588 C C . ASN A 1 570 ? -17.856 6.315 12.750 1.00 97.44 570 ASN A C 1
ATOM 4590 O O . ASN A 1 570 ? -18.647 7.228 12.515 1.00 97.44 570 ASN A O 1
ATOM 4594 N N . GLU A 1 571 ? -17.774 5.708 13.941 1.00 96.00 571 GLU A N 1
ATOM 4595 C CA . GLU A 1 571 ? -18.525 6.071 15.156 1.00 96.00 571 GLU A CA 1
ATOM 4596 C C . GLU A 1 571 ? -20.066 6.010 15.016 1.00 96.00 571 GLU A C 1
ATOM 4598 O O . GLU A 1 571 ? -20.791 6.463 15.898 1.00 96.00 571 GLU A O 1
ATOM 4603 N N . THR A 1 572 ? -20.590 5.404 13.941 1.00 95.25 572 THR A N 1
ATOM 4604 C CA . THR A 1 572 ? -22.034 5.282 13.677 1.00 95.25 572 THR A CA 1
ATOM 4605 C C . THR A 1 572 ? -22.492 3.820 13.733 1.00 95.25 572 THR A C 1
ATOM 4607 O O . THR A 1 572 ? -21.838 2.971 13.124 1.00 95.25 572 THR A O 1
ATOM 4610 N N . PRO A 1 573 ? -23.624 3.493 14.395 1.00 95.31 573 PRO A N 1
ATOM 4611 C CA . PRO A 1 573 ? -24.157 2.132 14.436 1.00 95.31 573 PRO A CA 1
ATOM 4612 C C . PRO A 1 573 ? -24.339 1.498 13.058 1.00 95.31 573 PRO A C 1
ATOM 4614 O O . PRO A 1 573 ? -25.082 2.003 12.214 1.00 95.31 573 PRO A O 1
ATOM 4617 N N . LEU A 1 574 ? -23.697 0.348 12.865 1.00 93.62 574 LEU A N 1
ATOM 4618 C CA . LEU A 1 574 ? -23.768 -0.451 11.651 1.00 93.62 574 LEU A CA 1
ATOM 4619 C C . LEU A 1 574 ? -24.675 -1.663 11.891 1.00 93.62 574 LEU A C 1
ATOM 4621 O O . LEU A 1 574 ? -24.455 -2.456 12.805 1.00 93.62 574 LEU A O 1
ATOM 4625 N N . LYS A 1 575 ? -25.721 -1.800 11.069 1.00 90.38 575 LYS A N 1
ATOM 4626 C CA . LYS A 1 575 ? -26.641 -2.943 11.141 1.00 90.38 575 LYS A CA 1
ATOM 4627 C C . LYS A 1 575 ? -25.973 -4.190 10.580 1.00 90.38 575 LYS A C 1
ATOM 4629 O O . LYS A 1 575 ? -25.373 -4.127 9.512 1.00 90.38 575 LYS A O 1
ATOM 4634 N N . PHE A 1 576 ? -26.135 -5.305 11.278 1.00 89.00 576 PHE A N 1
ATOM 4635 C CA . PHE A 1 576 ? -25.660 -6.607 10.829 1.00 89.00 576 PHE A CA 1
ATOM 4636 C C . PHE A 1 576 ? -26.330 -7.006 9.507 1.00 89.00 576 PHE A C 1
ATOM 4638 O O . PHE A 1 576 ? -27.544 -6.815 9.370 1.00 89.00 576 PHE A O 1
ATOM 4645 N N . PRO A 1 577 ? -25.584 -7.584 8.551 1.00 85.25 577 PRO A N 1
ATOM 4646 C CA . PRO A 1 577 ? -26.183 -8.220 7.391 1.00 85.25 577 PRO A CA 1
ATOM 4647 C C . PRO A 1 577 ? -27.069 -9.364 7.885 1.00 85.25 577 PRO A C 1
ATOM 4649 O O . PRO A 1 577 ? -26.697 -10.076 8.816 1.00 85.25 577 PRO A O 1
ATOM 4652 N N . ASP A 1 578 ? -28.266 -9.484 7.318 1.00 83.38 578 ASP A N 1
ATOM 4653 C CA . ASP A 1 578 ? -29.217 -10.573 7.586 1.00 83.38 578 ASP A CA 1
ATOM 4654 C C . ASP A 1 578 ? -29.741 -10.692 9.034 1.00 83.38 578 ASP A C 1
ATOM 4656 O O . ASP A 1 578 ? -30.546 -11.574 9.336 1.00 83.38 578 ASP A O 1
ATOM 4660 N N . ILE A 1 579 ? -29.383 -9.760 9.927 1.00 87.75 579 ILE A N 1
ATOM 4661 C CA . ILE A 1 579 ? -29.921 -9.672 11.289 1.00 87.75 579 ILE A CA 1
ATOM 4662 C C . ILE A 1 579 ? -30.543 -8.289 11.479 1.00 87.75 579 ILE A C 1
ATOM 4664 O O . ILE A 1 579 ? -29.851 -7.275 11.574 1.00 87.75 579 ILE A O 1
ATOM 4668 N N . ASN A 1 580 ? -31.873 -8.229 11.582 1.00 83.19 580 ASN A N 1
ATOM 4669 C CA . ASN A 1 580 ? -32.615 -6.973 11.730 1.00 83.19 580 ASN A CA 1
ATOM 4670 C C . ASN A 1 580 ? -32.547 -6.406 13.166 1.00 83.19 580 ASN A C 1
ATOM 4672 O O . ASN A 1 580 ? -33.567 -6.129 13.795 1.00 83.19 580 ASN A O 1
ATOM 4676 N N . HIS A 1 581 ? -31.339 -6.274 13.716 1.00 87.75 581 HIS A N 1
ATOM 4677 C CA . HIS A 1 581 ? -31.090 -5.730 15.045 1.00 87.75 581 HIS A CA 1
ATOM 4678 C C . HIS A 1 581 ? -29.724 -5.022 15.091 1.00 87.75 581 HIS A C 1
ATOM 4680 O O . HIS A 1 581 ? -28.751 -5.501 14.518 1.00 87.75 581 HIS A O 1
ATOM 4686 N N . GLN A 1 582 ? -29.631 -3.876 15.777 1.00 86.88 582 GLN A N 1
ATOM 4687 C CA . GLN A 1 582 ? -28.384 -3.088 15.853 1.00 86.88 582 GLN A CA 1
ATOM 4688 C C . GLN A 1 582 ? -27.338 -3.683 16.811 1.00 86.88 582 GLN A C 1
ATOM 4690 O O . GLN A 1 582 ? -26.145 -3.505 16.602 1.00 86.88 582 GLN A O 1
ATOM 4695 N N . ALA A 1 583 ? -27.790 -4.382 17.854 1.00 94.44 583 ALA A N 1
ATOM 4696 C CA . ALA A 1 583 ? -26.945 -5.110 18.806 1.00 94.44 583 ALA A CA 1
ATOM 4697 C C . ALA A 1 583 ? -27.519 -6.515 19.108 1.00 94.44 583 ALA A C 1
ATOM 4699 O O . ALA A 1 583 ? -28.168 -6.701 20.139 1.00 94.44 583 ALA A O 1
ATOM 4700 N N . PRO A 1 584 ? -27.497 -7.473 18.166 1.00 95.56 584 PRO A N 1
ATOM 4701 C CA . PRO A 1 584 ? -28.025 -8.823 18.382 1.00 95.56 584 PRO A CA 1
ATOM 4702 C C . PRO A 1 584 ? -27.263 -9.578 19.481 1.00 95.56 584 PRO A C 1
ATOM 4704 O O . PRO A 1 584 ? -26.167 -9.180 19.881 1.00 95.56 584 PRO A O 1
ATOM 4707 N N . LEU A 1 585 ? -27.847 -10.678 19.971 1.00 96.75 585 LEU A N 1
ATOM 4708 C CA . LEU A 1 585 ? -27.160 -11.578 20.900 1.00 96.75 585 LEU A CA 1
ATOM 4709 C C . LEU A 1 585 ? -25.863 -12.085 20.262 1.00 96.75 585 LEU A C 1
ATOM 4711 O O . LEU A 1 585 ? -25.846 -12.486 19.097 1.00 96.75 585 LEU A O 1
ATOM 4715 N N . TYR A 1 586 ? -24.782 -12.099 21.037 1.00 96.56 586 TYR A N 1
ATOM 4716 C CA . TYR A 1 586 ? -23.470 -12.521 20.560 1.00 96.56 586 TYR A CA 1
ATOM 4717 C C . TYR A 1 586 ? -23.490 -13.970 20.052 1.00 96.56 586 TYR A C 1
ATOM 4719 O O . TYR A 1 586 ? -22.881 -14.279 19.032 1.00 96.56 586 TYR A O 1
ATOM 4727 N N . SER A 1 587 ? -24.279 -14.843 20.686 1.00 95.56 587 SER A N 1
ATOM 4728 C CA . SER A 1 587 ? -24.524 -16.211 20.211 1.00 95.56 587 SER A CA 1
ATOM 4729 C C . SER A 1 587 ? -25.165 -16.255 18.819 1.00 95.56 587 SER A C 1
ATOM 4731 O O . SER A 1 587 ? -24.747 -17.054 17.987 1.00 95.56 587 SER A O 1
ATOM 4733 N N . THR A 1 588 ? -26.127 -15.374 18.527 1.00 95.81 588 THR A N 1
ATOM 4734 C CA . THR A 1 588 ? -26.748 -15.259 17.197 1.00 95.81 588 THR A CA 1
ATOM 4735 C C . THR A 1 588 ? -25.743 -14.791 16.150 1.00 95.81 588 THR A C 1
ATOM 4737 O O . THR A 1 588 ? -25.728 -15.313 15.038 1.00 95.81 588 THR A O 1
ATOM 4740 N N . VAL A 1 589 ? -24.866 -13.843 16.500 1.00 95.69 589 VAL A N 1
ATOM 4741 C CA . VAL A 1 589 ? -23.793 -13.400 15.597 1.00 95.69 589 VAL A CA 1
ATOM 4742 C C . VAL A 1 589 ? -22.828 -14.542 15.295 1.00 95.69 589 VAL A C 1
ATOM 4744 O O . VAL A 1 589 ? -22.481 -14.761 14.136 1.00 95.69 589 VAL A O 1
ATOM 4747 N N . ARG A 1 590 ? -22.418 -15.297 16.321 1.00 95.75 590 ARG A N 1
ATOM 4748 C CA . ARG A 1 590 ? -21.551 -16.467 16.146 1.00 95.75 590 ARG A CA 1
ATOM 4749 C C . ARG A 1 590 ? -22.178 -17.520 15.245 1.00 95.75 590 ARG A C 1
ATOM 4751 O O . ARG A 1 590 ? -21.488 -18.048 14.384 1.00 95.75 590 ARG A O 1
ATOM 4758 N N . GLU A 1 591 ? -23.468 -17.791 15.414 1.00 95.50 591 GLU A N 1
ATOM 4759 C CA . GLU A 1 591 ? -24.182 -18.731 14.552 1.00 95.50 591 GLU A CA 1
ATOM 4760 C C . GLU A 1 591 ? -24.251 -18.227 13.103 1.00 95.50 591 GLU A C 1
ATOM 4762 O O . GLU A 1 591 ? -23.998 -18.982 12.169 1.00 95.50 591 GLU A O 1
ATOM 4767 N N . THR A 1 592 ? -24.498 -16.928 12.911 1.00 94.75 592 THR A N 1
ATOM 4768 C CA . THR A 1 592 ? -24.550 -16.299 11.579 1.00 94.75 592 THR A CA 1
ATOM 4769 C C . THR A 1 592 ? -23.219 -16.436 10.836 1.00 94.75 592 THR A C 1
ATOM 4771 O O . THR A 1 592 ? -23.200 -16.725 9.643 1.00 94.75 592 THR A O 1
ATOM 4774 N N . TYR A 1 593 ? -22.094 -16.294 11.542 1.00 95.69 593 TYR A N 1
ATOM 4775 C CA . TYR A 1 593 ? -20.757 -16.438 10.960 1.00 95.69 593 TYR A CA 1
ATOM 4776 C C . TYR A 1 593 ? -20.111 -17.811 11.190 1.00 95.69 593 TYR A C 1
ATOM 4778 O O . TYR A 1 593 ? -18.904 -17.956 10.995 1.00 95.69 593 TYR A O 1
ATOM 4786 N N . ARG A 1 594 ? -20.880 -18.838 11.569 1.00 95.81 594 ARG A N 1
ATOM 4787 C CA . ARG A 1 594 ? -20.361 -20.168 11.932 1.00 95.81 594 ARG A CA 1
ATOM 4788 C C . ARG A 1 594 ? -19.483 -20.787 10.842 1.00 95.81 594 ARG A C 1
ATOM 4790 O O . ARG A 1 594 ? -18.408 -21.304 11.134 1.00 95.81 594 ARG A O 1
ATOM 4797 N N . GLU A 1 595 ? -19.905 -20.684 9.583 1.00 94.44 595 GLU A N 1
ATOM 4798 C CA . GLU A 1 595 ? -19.147 -21.209 8.439 1.00 94.44 595 GLU A CA 1
ATOM 4799 C C . GLU A 1 595 ? -17.792 -20.498 8.267 1.00 94.44 595 GLU A C 1
ATOM 4801 O O . GLU A 1 595 ? -16.792 -21.137 7.946 1.00 94.44 595 GLU A O 1
ATOM 4806 N N . LEU A 1 596 ? -17.716 -19.191 8.546 1.00 95.06 596 LEU A N 1
ATOM 4807 C CA . LEU A 1 596 ? -16.450 -18.450 8.523 1.00 95.06 596 LEU A CA 1
ATOM 4808 C C . LEU A 1 596 ? -15.574 -18.799 9.732 1.00 95.06 596 LEU A C 1
ATOM 4810 O O . LEU A 1 596 ? -14.378 -19.036 9.563 1.00 95.06 596 LEU A O 1
ATOM 4814 N N . LEU A 1 597 ? -16.171 -18.890 10.925 1.00 95.00 597 LEU A N 1
ATOM 4815 C CA . LEU A 1 597 ? -15.484 -19.222 12.178 1.00 95.00 597 LEU A CA 1
ATOM 4816 C C . LEU A 1 597 ? -14.853 -20.623 12.167 1.00 95.00 597 LEU A C 1
ATOM 4818 O O . LEU A 1 597 ? -13.848 -20.841 12.838 1.00 95.00 597 LEU A O 1
ATOM 4822 N N . HIS A 1 598 ? -15.395 -21.566 11.396 1.00 91.19 598 HIS A N 1
ATOM 4823 C CA . HIS A 1 598 ? -14.818 -22.909 11.269 1.00 91.19 598 HIS A CA 1
ATOM 4824 C C . HIS A 1 598 ? -14.078 -23.151 9.947 1.00 91.19 598 HIS A C 1
ATOM 4826 O O . HIS A 1 598 ? -13.192 -24.003 9.899 1.00 91.19 598 HIS A O 1
ATOM 4832 N N . GLY A 1 599 ? -14.428 -22.434 8.875 1.00 86.25 599 GLY A N 1
ATOM 4833 C CA . GLY A 1 599 ? -13.974 -22.739 7.515 1.00 86.25 599 GLY A CA 1
ATOM 4834 C C . GLY A 1 599 ? -12.965 -21.764 6.900 1.00 86.25 599 GLY A C 1
ATOM 4835 O O . GLY A 1 599 ? -12.227 -22.164 6.001 1.00 86.25 599 GLY A O 1
ATOM 4836 N N . CYS A 1 600 ? -12.900 -20.507 7.355 1.00 90.75 600 CYS A N 1
ATOM 4837 C CA . CYS A 1 600 ? -12.028 -19.482 6.763 1.00 90.75 600 CYS A CA 1
ATOM 4838 C C . CYS A 1 600 ? -10.585 -19.667 7.258 1.00 90.75 600 CYS A C 1
ATOM 4840 O O . CYS A 1 600 ? -10.223 -19.141 8.303 1.00 90.75 600 CYS A O 1
ATOM 4842 N N . ASN A 1 601 ? -9.742 -20.422 6.555 1.00 92.62 601 ASN A N 1
ATOM 4843 C CA . ASN A 1 601 ? -8.344 -20.616 6.956 1.00 92.62 601 ASN A CA 1
ATOM 4844 C C . ASN A 1 601 ? -7.407 -19.802 6.052 1.00 92.62 601 ASN A C 1
ATOM 4846 O O . ASN A 1 601 ? -7.376 -20.023 4.845 1.00 92.62 601 ASN A O 1
ATOM 4850 N N . PHE A 1 602 ? -6.639 -18.879 6.642 1.00 92.19 602 PHE A N 1
ATOM 4851 C CA . PHE A 1 602 ? -5.759 -17.978 5.892 1.00 92.19 602 PHE A CA 1
ATOM 4852 C C . PHE A 1 602 ? -4.737 -18.732 5.034 1.00 92.19 602 PHE A C 1
ATOM 4854 O O . PHE A 1 602 ? -4.629 -18.453 3.846 1.00 92.19 602 PHE A O 1
ATOM 4861 N N . GLU A 1 603 ? -4.033 -19.715 5.602 1.00 92.06 603 GLU A N 1
ATOM 4862 C CA . GLU A 1 603 ? -3.004 -20.482 4.890 1.00 92.06 603 GLU A CA 1
ATOM 4863 C C . GLU A 1 603 ? -3.601 -21.192 3.674 1.00 92.06 603 GLU A C 1
ATOM 4865 O O . GLU A 1 603 ? -3.132 -21.006 2.553 1.00 92.06 603 GLU A O 1
ATOM 4870 N N . LYS A 1 604 ? -4.707 -21.913 3.878 1.00 92.88 604 LYS A N 1
ATOM 4871 C CA . LYS A 1 604 ? -5.400 -22.661 2.826 1.00 92.88 604 LYS A CA 1
ATOM 4872 C C . LYS A 1 604 ? -5.981 -21.757 1.739 1.00 92.88 604 LYS A C 1
ATOM 4874 O O . LYS A 1 604 ? -5.908 -22.090 0.560 1.00 92.88 604 LYS A O 1
ATOM 4879 N N . GLU A 1 605 ? -6.598 -20.638 2.109 1.00 93.31 605 GLU A N 1
ATOM 4880 C CA . GLU A 1 605 ? -7.189 -19.717 1.131 1.00 93.31 605 GLU A CA 1
ATOM 4881 C C . GLU A 1 605 ? -6.110 -18.971 0.334 1.00 93.31 605 GLU A C 1
ATOM 4883 O O . GLU A 1 605 ? -6.320 -18.663 -0.840 1.00 93.31 605 GLU A O 1
ATOM 4888 N N . CYS A 1 606 ? -4.948 -18.722 0.944 1.00 92.94 606 CYS A N 1
ATOM 4889 C CA . CYS A 1 606 ? -3.823 -18.022 0.330 1.00 92.94 606 CYS A CA 1
ATOM 4890 C C . CYS A 1 606 ? -2.818 -18.934 -0.391 1.00 92.94 606 CYS A C 1
ATOM 4892 O O . CYS A 1 606 ? -1.866 -18.418 -0.989 1.00 92.94 606 CYS A O 1
ATOM 4894 N N . GLU A 1 607 ? -3.024 -20.254 -0.384 1.00 89.94 607 GLU A N 1
ATOM 4895 C CA . GLU A 1 607 ? -2.256 -21.194 -1.200 1.00 89.94 607 GLU A CA 1
ATOM 4896 C C . GLU A 1 607 ? -2.456 -20.910 -2.704 1.00 89.94 607 GLU A C 1
ATOM 4898 O O . GLU A 1 607 ? -3.598 -20.815 -3.173 1.00 89.94 607 GLU A O 1
ATOM 4903 N N . PRO A 1 608 ? -1.371 -20.790 -3.496 1.00 79.00 608 PRO A N 1
ATOM 4904 C CA . PRO A 1 608 ? -1.474 -20.617 -4.939 1.00 79.00 608 PRO A CA 1
ATOM 4905 C C . PRO A 1 608 ? -2.202 -21.792 -5.591 1.00 79.00 608 PRO A C 1
ATOM 4907 O O . PRO A 1 608 ? -1.996 -22.957 -5.239 1.00 79.00 608 PRO A O 1
ATOM 4910 N N . SER A 1 609 ? -3.016 -21.496 -6.600 1.00 69.75 609 SER A N 1
ATOM 4911 C CA . SER A 1 609 ? -3.684 -22.522 -7.399 1.00 69.75 609 SER A CA 1
ATOM 4912 C C . SER A 1 609 ? -2.636 -23.440 -8.044 1.00 69.75 609 SER A C 1
ATOM 4914 O O . SER A 1 609 ? -1.795 -22.976 -8.816 1.00 69.75 609 SER A O 1
ATOM 4916 N N . ARG A 1 610 ? -2.665 -24.749 -7.746 1.00 54.09 610 ARG A N 1
ATOM 4917 C CA . ARG A 1 610 ? -1.784 -25.720 -8.419 1.00 54.09 610 ARG A CA 1
ATOM 4918 C C . ARG A 1 610 ? -2.047 -25.655 -9.930 1.00 54.09 610 ARG A C 1
ATOM 4920 O O . ARG A 1 610 ? -3.215 -25.697 -10.321 1.00 54.09 610 ARG A O 1
ATOM 4927 N N . PRO A 1 611 ? -1.015 -25.581 -10.790 1.00 42.00 611 PRO A N 1
ATOM 4928 C CA . PRO A 1 611 ? -1.230 -25.623 -12.229 1.00 42.00 611 PRO A CA 1
ATOM 4929 C C . PRO A 1 611 ? -1.947 -26.929 -12.588 1.00 42.00 611 PRO A C 1
ATOM 4931 O O . PRO A 1 611 ? -1.510 -28.014 -12.194 1.00 42.00 611 PRO A O 1
ATOM 4934 N N . ASN A 1 612 ? -3.070 -26.814 -13.301 1.00 33.53 612 ASN A N 1
ATOM 4935 C CA . ASN A 1 612 ? -3.836 -27.954 -13.797 1.00 33.53 612 ASN A CA 1
ATOM 4936 C C . ASN A 1 612 ? -2.905 -28.888 -14.585 1.00 33.53 612 ASN A C 1
ATOM 4938 O O . ASN A 1 612 ? -2.485 -28.560 -15.692 1.00 33.53 612 ASN A O 1
ATOM 4942 N N . ARG A 1 613 ? -2.626 -30.079 -14.045 1.00 35.56 613 ARG A N 1
ATOM 4943 C CA . ARG A 1 613 ? -1.929 -31.182 -14.734 1.00 35.56 613 ARG A CA 1
ATOM 4944 C C . ARG A 1 613 ? -2.818 -31.885 -15.779 1.00 35.56 613 ARG A C 1
ATOM 4946 O O . ARG A 1 613 ? -2.707 -33.088 -15.955 1.00 35.56 613 ARG A O 1
ATOM 4953 N N . ASN A 1 614 ? -3.695 -31.153 -16.467 1.00 31.62 614 ASN A N 1
ATOM 4954 C CA . ASN A 1 614 ? -4.622 -31.709 -17.464 1.00 31.62 614 ASN A CA 1
ATOM 4955 C C . ASN A 1 614 ? -4.422 -31.084 -18.857 1.00 31.62 614 ASN A C 1
ATOM 4957 O O . ASN A 1 614 ? -5.386 -30.739 -19.531 1.00 31.62 614 ASN A O 1
ATOM 4961 N N . CYS A 1 615 ? -3.165 -30.955 -19.285 1.00 33.12 615 CYS A N 1
ATOM 4962 C CA . CYS A 1 615 ? -2.797 -30.760 -20.691 1.00 33.12 615 CYS A CA 1
ATOM 4963 C C . CYS A 1 615 ? -1.678 -31.739 -21.072 1.00 33.12 615 CYS A C 1
ATOM 4965 O O . CYS A 1 615 ? -0.607 -31.333 -21.501 1.00 33.12 615 CYS A O 1
ATOM 4967 N N . GLU A 1 616 ? -1.933 -33.030 -20.887 1.00 33.34 616 GLU A N 1
ATOM 4968 C CA . GLU A 1 616 ? -1.290 -34.092 -21.659 1.00 33.34 616 GLU A CA 1
ATOM 4969 C C . GLU A 1 616 ? -2.373 -35.119 -21.986 1.00 33.34 616 GLU A C 1
ATOM 4971 O O . GLU A 1 616 ? -2.767 -35.901 -21.124 1.00 33.34 616 GLU A O 1
ATOM 4976 N N . LEU A 1 617 ? -2.904 -35.028 -23.207 1.00 29.28 617 LEU A N 1
ATOM 4977 C CA . LEU A 1 617 ? -3.320 -36.144 -24.059 1.00 29.28 617 LEU A CA 1
ATOM 4978 C C . LEU A 1 617 ? -3.388 -35.653 -25.507 1.00 29.28 617 LEU A C 1
ATOM 4980 O O . LEU A 1 617 ? -4.021 -34.595 -25.736 1.00 29.28 617 LEU A O 1
#

pLDDT: mean 89.47, std 11.5, range [27.17, 98.38]

InterPro domains:
  IPR000504 RNA recognition motif domain [PF00076] (58-125)
  IPR000504 RNA recognition motif domain [PF00076] (138-199)
  IPR000504 RNA recognition motif domain [PS50102] (56-134)
  IPR000504 RNA recognition motif domain [PS50102] (136-218)
  IPR000504 RNA recognition motif domain [PS50102] (231-308)
  IPR000504 RNA recognition motif domain [SM00360] (57-130)
  IPR000504 RNA recognition motif domain [SM00360] (137-214)
  IPR000504 RNA recognition motif domain [SM00360] (232-304)
  IPR000560 Histidine phosphatase superfamily, clade-2 [PF00328] (286-561)
  IPR000560 Histidine phosphatase superfamily, clade-2 [cd07061] (288-570)
  IPR006535 HnRNP R/Q splicing factor [TIGR01648] (3-292)
  IPR012677 Nucleotide-binding alpha-beta plait domain superfamily [G3DSA:3.30.70.330] (24-135)
  IPR012677 Nucleotide-binding alpha-beta plait domain superfamily [G3DSA:3.30.70.330] (136-217)
  IPR029033 Histidine phosphatase superfamily [G3DSA:3.40.50.1240] (244-603)
  IPR029033 Histidine phosphatase superfamily [SSF53254] (287-610)
  IPR035979 RNA-binding domain superfamily [SSF54928] (55-218)
  IPR035979 RNA-binding domain superfamily [SSF54928] (213-293)